Protein AF-A0A0F9AKW1-F1 (afdb_monomer)

Radius of gyration: 29.03 Å; Cα contacts (8 Å, |Δi|>4): 542; chains: 1; bounding box: 68×78×76 Å

pLDDT: mean 91.81, std 6.97, range [46.09, 98.38]

Structure (mmCIF, N/CA/C/O backbone):
data_AF-A0A0F9AKW1-F1
#
_entry.id   AF-A0A0F9AKW1-F1
#
loop_
_atom_site.group_PDB
_atom_site.id
_atom_site.type_symbol
_atom_site.label_atom_id
_atom_site.label_alt_id
_atom_site.label_comp_id
_atom_site.label_asym_id
_atom_site.label_entity_id
_atom_site.label_seq_id
_atom_site.pdbx_PDB_ins_code
_atom_site.Cartn_x
_atom_site.Cartn_y
_atom_site.Cartn_z
_atom_site.occupancy
_atom_site.B_iso_or_equiv
_atom_site.auth_seq_id
_atom_site.auth_comp_id
_atom_site.auth_asym_id
_atom_site.auth_atom_id
_atom_site.pdbx_PDB_model_num
ATOM 1 N N . SER A 1 1 ? 1.249 -25.107 -21.529 1.00 57.50 1 SER A N 1
ATOM 2 C CA . SER A 1 1 ? 1.224 -26.181 -22.533 1.00 57.50 1 SER A CA 1
ATOM 3 C C . SER A 1 1 ? 2.251 -25.829 -23.589 1.00 57.50 1 SER A C 1
ATOM 5 O O . SER A 1 1 ? 2.305 -24.667 -23.974 1.00 57.50 1 SER A O 1
ATOM 7 N N . VAL A 1 2 ? 3.061 -26.795 -24.021 1.00 62.72 2 VAL A N 1
ATOM 8 C CA . VAL A 1 2 ? 4.138 -26.616 -25.017 1.00 62.72 2 VAL A CA 1
ATOM 9 C C . VAL A 1 2 ? 3.608 -26.007 -26.324 1.00 62.72 2 VAL A C 1
ATOM 11 O O . VAL A 1 2 ? 4.158 -25.034 -26.825 1.00 62.72 2 VAL A O 1
ATOM 14 N N . VAL A 1 3 ? 2.419 -26.438 -26.763 1.00 72.00 3 VAL A N 1
ATOM 15 C CA . VAL A 1 3 ? 1.693 -25.883 -27.925 1.00 72.00 3 VAL A CA 1
ATOM 16 C C . VAL A 1 3 ? 1.491 -24.362 -27.843 1.00 72.00 3 VAL A C 1
ATOM 18 O O . VAL A 1 3 ? 1.561 -23.656 -28.848 1.00 72.00 3 VAL A O 1
ATOM 21 N N . ARG A 1 4 ? 1.253 -23.825 -26.638 1.00 76.56 4 ARG A N 1
ATOM 22 C CA . ARG A 1 4 ? 1.077 -22.381 -26.434 1.00 76.56 4 ARG A CA 1
ATOM 23 C C . ARG A 1 4 ? 2.403 -21.630 -26.543 1.00 76.56 4 ARG A C 1
ATOM 25 O O . ARG A 1 4 ? 2.407 -20.502 -27.018 1.00 76.56 4 ARG A O 1
ATOM 32 N N . GLU A 1 5 ? 3.506 -22.229 -26.106 1.00 78.12 5 GLU A N 1
ATOM 33 C CA . GLU A 1 5 ? 4.833 -21.607 -26.175 1.00 78.12 5 GLU A CA 1
ATOM 34 C C . GLU A 1 5 ? 5.338 -21.538 -27.621 1.00 78.12 5 GLU A C 1
ATOM 36 O O . GLU A 1 5 ? 5.784 -20.476 -28.053 1.00 78.12 5 GLU A O 1
ATOM 41 N N . GLU A 1 6 ? 5.145 -22.597 -28.409 1.00 81.81 6 GLU A N 1
ATOM 42 C CA . GLU A 1 6 ? 5.463 -22.610 -29.846 1.00 81.81 6 GLU A CA 1
ATOM 43 C C . GLU A 1 6 ? 4.587 -21.647 -30.660 1.00 81.81 6 GLU A C 1
ATOM 45 O O . GLU A 1 6 ? 5.056 -20.991 -31.592 1.00 81.81 6 GLU A O 1
ATOM 50 N N . ALA A 1 7 ? 3.300 -21.525 -30.316 1.00 85.62 7 ALA A N 1
ATOM 51 C CA . ALA A 1 7 ? 2.421 -20.533 -30.931 1.00 85.62 7 ALA A CA 1
ATOM 52 C C . ALA A 1 7 ? 2.875 -19.095 -30.619 1.00 85.62 7 ALA A C 1
ATOM 54 O O . ALA A 1 7 ? 2.907 -18.259 -31.522 1.00 85.62 7 ALA A O 1
ATOM 55 N N . CYS A 1 8 ? 3.273 -18.814 -29.372 1.00 88.12 8 CYS A N 1
ATOM 56 C CA . CYS A 1 8 ? 3.822 -17.513 -28.988 1.00 88.12 8 CYS A CA 1
ATOM 57 C C . CYS A 1 8 ? 5.126 -17.197 -29.733 1.00 88.12 8 CYS A C 1
ATOM 59 O O . CYS A 1 8 ? 5.272 -16.075 -30.209 1.00 88.12 8 CYS A O 1
ATOM 61 N N . ALA A 1 9 ? 6.043 -18.162 -29.863 1.00 88.00 9 ALA A N 1
ATOM 62 C CA . ALA A 1 9 ? 7.305 -17.974 -30.581 1.00 88.00 9 ALA A CA 1
ATOM 63 C C . ALA A 1 9 ? 7.071 -17.605 -32.056 1.00 88.00 9 ALA A C 1
ATOM 65 O O . ALA A 1 9 ? 7.542 -16.567 -32.512 1.00 88.00 9 ALA A O 1
ATOM 66 N N . ARG A 1 10 ? 6.225 -18.367 -32.767 1.00 90.94 10 ARG A N 1
ATOM 67 C CA . ARG A 1 10 ? 5.869 -18.066 -34.167 1.00 90.94 10 ARG A CA 1
ATOM 68 C C . ARG A 1 10 ? 5.223 -16.693 -34.334 1.00 90.94 10 ARG A C 1
ATOM 70 O O . ARG A 1 10 ? 5.495 -15.996 -35.308 1.00 90.94 10 ARG A O 1
ATOM 77 N N . LEU A 1 11 ? 4.363 -16.297 -33.395 1.00 92.75 11 LEU A N 1
ATOM 78 C CA . LEU A 1 11 ? 3.728 -14.982 -33.424 1.00 92.75 11 LEU A CA 1
ATOM 79 C C . LEU A 1 11 ? 4.742 -13.852 -33.190 1.00 92.75 11 LEU A C 1
ATOM 81 O O . LEU A 1 11 ? 4.666 -12.829 -33.865 1.00 92.75 11 LEU A O 1
ATOM 85 N N . ILE A 1 12 ? 5.689 -14.032 -32.266 1.00 93.75 12 ILE A N 1
ATOM 86 C CA . ILE A 1 12 ? 6.776 -13.075 -32.014 1.00 93.75 12 ILE A CA 1
ATOM 87 C C . ILE A 1 12 ? 7.612 -12.870 -33.281 1.00 93.75 12 ILE A C 1
ATOM 89 O O . ILE A 1 12 ? 7.826 -11.724 -33.681 1.00 93.75 12 ILE A O 1
ATOM 93 N N . ASP A 1 13 ? 8.014 -13.958 -33.939 1.00 91.81 13 ASP A N 1
ATOM 94 C CA . ASP A 1 13 ? 8.822 -13.899 -35.160 1.00 91.81 13 ASP A CA 1
ATOM 95 C C . ASP A 1 13 ? 8.046 -13.247 -36.312 1.00 91.81 13 ASP A C 1
ATOM 97 O O . ASP A 1 13 ? 8.576 -12.384 -37.015 1.00 91.81 13 ASP A O 1
ATOM 101 N N . HIS A 1 14 ? 6.756 -13.572 -36.459 1.00 93.69 14 HIS A N 1
ATOM 102 C CA . HIS A 1 14 ? 5.887 -12.929 -37.445 1.00 93.69 14 HIS A CA 1
ATOM 103 C C . HIS A 1 14 ? 5.761 -11.419 -37.207 1.00 93.69 14 HIS A C 1
ATOM 105 O O . HIS A 1 14 ? 5.827 -10.636 -38.156 1.00 93.69 14 HIS A O 1
ATOM 111 N N . ILE A 1 15 ? 5.592 -10.993 -35.951 1.00 94.94 15 ILE A N 1
ATOM 112 C CA . ILE A 1 15 ? 5.500 -9.569 -35.609 1.00 94.94 15 ILE A CA 1
ATOM 113 C C . ILE A 1 15 ? 6.806 -8.854 -35.953 1.00 94.94 15 ILE A C 1
ATOM 115 O O . ILE A 1 15 ? 6.758 -7.785 -36.560 1.00 94.94 15 ILE A O 1
ATOM 119 N N . ALA A 1 16 ? 7.954 -9.442 -35.612 1.00 92.94 16 ALA A N 1
ATOM 120 C CA . ALA A 1 16 ? 9.251 -8.858 -35.928 1.00 92.94 16 ALA A CA 1
ATOM 121 C C . ALA A 1 16 ? 9.447 -8.711 -37.446 1.00 92.94 16 ALA A C 1
ATOM 123 O O . ALA A 1 16 ? 9.719 -7.610 -37.925 1.00 92.94 16 ALA A O 1
ATOM 124 N N . ALA A 1 17 ? 9.199 -9.778 -38.209 1.00 92.88 17 ALA A N 1
ATOM 125 C CA . ALA A 1 17 ? 9.374 -9.792 -39.660 1.00 92.88 17 ALA A CA 1
ATOM 126 C C . ALA A 1 17 ? 8.391 -8.882 -40.416 1.00 92.88 17 ALA A C 1
ATOM 128 O O . ALA A 1 17 ? 8.710 -8.399 -41.499 1.00 92.88 17 ALA A O 1
ATOM 129 N N . LYS A 1 18 ? 7.190 -8.644 -39.876 1.00 94.62 18 LYS A N 1
ATOM 130 C CA . LYS A 1 18 ? 6.156 -7.847 -40.554 1.00 94.62 18 LYS A CA 1
ATOM 131 C C . LYS A 1 18 ? 6.137 -6.385 -40.128 1.00 94.62 18 LYS A C 1
ATOM 133 O O . LYS A 1 18 ? 5.902 -5.513 -40.960 1.00 94.62 18 LYS A O 1
ATOM 138 N N . TYR A 1 19 ? 6.329 -6.119 -38.839 1.00 96.25 19 TYR A N 1
ATOM 139 C CA . TYR A 1 19 ? 6.064 -4.808 -38.250 1.00 96.25 19 TYR A CA 1
ATOM 140 C C . TYR A 1 19 ? 7.310 -4.102 -37.722 1.00 96.25 19 TYR A C 1
ATOM 142 O O . TYR A 1 19 ? 7.224 -2.906 -37.495 1.00 96.25 19 TYR A O 1
ATOM 150 N N . LEU A 1 20 ? 8.452 -4.776 -37.544 1.00 94.19 20 LEU A N 1
ATOM 151 C CA . LEU A 1 20 ? 9.679 -4.146 -37.025 1.00 94.19 20 LEU A CA 1
ATOM 152 C C . LEU A 1 20 ? 10.773 -3.951 -38.085 1.00 94.19 20 LEU A C 1
ATOM 154 O O . LEU A 1 20 ? 11.896 -3.608 -37.746 1.00 94.19 20 LEU A O 1
ATOM 158 N N . ILE A 1 21 ? 10.450 -4.137 -39.367 1.00 91.88 21 ILE A N 1
ATOM 159 C CA . ILE A 1 21 ? 11.416 -4.046 -40.477 1.00 91.88 21 ILE A CA 1
ATOM 160 C C . ILE A 1 21 ? 11.664 -2.619 -40.984 1.00 91.88 21 ILE A C 1
ATOM 162 O O . ILE A 1 21 ? 12.644 -2.374 -41.681 1.00 91.88 21 ILE A O 1
ATOM 166 N N . SER A 1 22 ? 10.767 -1.671 -40.696 1.00 91.25 22 SER A N 1
ATOM 167 C CA . SER A 1 22 ? 10.905 -0.278 -41.133 1.00 91.25 22 SER A CA 1
ATOM 168 C C . SER A 1 22 ? 10.037 0.666 -40.307 1.00 91.25 22 SER A C 1
ATOM 170 O O . SER A 1 22 ? 9.033 0.262 -39.722 1.00 91.25 22 SER A O 1
ATOM 172 N N . ARG A 1 23 ? 10.369 1.964 -40.323 1.00 89.62 23 ARG A N 1
ATOM 173 C CA . ARG A 1 23 ? 9.583 3.012 -39.647 1.00 89.62 23 ARG A CA 1
ATOM 174 C C . ARG A 1 23 ? 8.113 3.010 -40.080 1.00 89.62 23 ARG A C 1
ATOM 176 O O . ARG A 1 23 ? 7.228 3.131 -39.235 1.00 89.62 23 ARG A O 1
ATOM 183 N N . THR A 1 24 ? 7.850 2.839 -41.375 1.00 91.75 24 THR A N 1
ATOM 184 C CA . THR A 1 24 ? 6.488 2.782 -41.925 1.00 91.75 24 THR A CA 1
ATOM 185 C C . THR A 1 24 ? 5.741 1.549 -41.425 1.00 91.75 24 THR A C 1
ATOM 187 O O . THR A 1 24 ? 4.616 1.680 -40.948 1.00 91.75 24 THR A O 1
ATOM 190 N N . ALA A 1 25 ? 6.377 0.372 -41.452 1.00 93.31 25 ALA A N 1
ATOM 191 C CA . ALA A 1 25 ? 5.788 -0.870 -40.955 1.00 93.31 25 ALA A CA 1
ATOM 192 C C . ALA A 1 25 ? 5.473 -0.804 -39.450 1.00 93.31 25 ALA A C 1
ATOM 194 O O . ALA A 1 25 ? 4.375 -1.183 -39.038 1.00 93.31 25 ALA A O 1
ATOM 195 N N . THR A 1 26 ? 6.369 -0.227 -38.643 1.00 93.94 26 THR A N 1
ATOM 196 C CA . THR A 1 26 ? 6.163 -0.052 -37.196 1.00 93.94 26 THR A CA 1
ATOM 197 C C . THR A 1 26 ? 4.953 0.828 -36.891 1.00 93.94 26 THR A C 1
ATOM 199 O O . THR A 1 26 ? 4.211 0.560 -35.942 1.00 93.94 26 THR A O 1
ATOM 202 N N . ARG A 1 27 ? 4.718 1.863 -37.710 1.00 91.69 27 ARG A N 1
ATOM 203 C CA . ARG A 1 27 ? 3.589 2.796 -37.559 1.00 91.69 27 ARG A CA 1
ATOM 204 C C . ARG A 1 27 ? 2.238 2.214 -37.990 1.00 91.69 27 ARG A C 1
ATOM 206 O O . ARG A 1 27 ? 1.217 2.792 -37.621 1.00 91.69 27 ARG A O 1
ATOM 213 N N . LEU A 1 28 ? 2.204 1.075 -38.695 1.00 92.81 28 LEU A N 1
ATOM 214 C CA . LEU A 1 28 ? 0.949 0.374 -39.022 1.00 92.81 28 LEU A CA 1
ATOM 215 C C . LEU A 1 28 ? 0.228 -0.146 -37.770 1.00 92.81 28 LEU A C 1
ATOM 217 O O . LEU A 1 28 ? -0.992 -0.295 -37.771 1.00 92.81 28 LEU A O 1
ATOM 221 N N . VAL A 1 29 ? 0.974 -0.409 -36.697 1.00 92.94 29 VAL A N 1
ATOM 222 C CA . VAL A 1 29 ? 0.442 -0.851 -35.406 1.00 92.94 29 VAL A CA 1
ATOM 223 C C . VAL A 1 29 ? 0.416 0.349 -34.475 1.00 92.94 29 VAL A C 1
ATOM 225 O O . VAL A 1 29 ? 1.456 0.924 -34.212 1.00 92.94 29 VAL A O 1
ATOM 228 N N . ARG A 1 30 ? -0.742 0.751 -33.948 1.00 90.88 30 ARG A N 1
ATOM 229 C CA . ARG A 1 30 ? -0.856 1.931 -33.066 1.00 90.88 30 ARG A CA 1
ATOM 230 C C . ARG A 1 30 ? -0.196 1.680 -31.703 1.00 90.88 30 ARG A C 1
ATOM 232 O O . ARG A 1 30 ? -0.182 0.553 -31.215 1.00 90.88 30 ARG A O 1
ATOM 239 N N . LEU A 1 31 ? 0.224 2.739 -31.000 1.00 88.06 31 LEU A N 1
ATOM 240 C CA . LEU A 1 31 ? 0.842 2.639 -29.660 1.00 88.06 31 LEU A CA 1
ATOM 241 C C . LEU A 1 31 ? 0.024 1.806 -28.652 1.00 88.06 31 LEU A C 1
ATOM 243 O O . LEU A 1 31 ? 0.588 1.043 -27.870 1.00 88.06 31 LEU A O 1
ATOM 247 N N . GLY A 1 32 ? -1.310 1.921 -28.670 1.00 87.25 32 GLY A N 1
ATOM 248 C CA . GLY A 1 32 ? -2.182 1.111 -27.810 1.00 87.25 32 GLY A CA 1
ATOM 249 C C . GLY A 1 32 ? -2.140 -0.387 -28.136 1.00 87.25 32 GLY A C 1
ATOM 250 O O . GLY A 1 32 ? -2.176 -1.216 -27.228 1.00 87.25 32 GLY A O 1
ATOM 251 N N . GLN A 1 33 ? -1.998 -0.736 -29.417 1.00 92.12 33 GLN A N 1
ATOM 252 C CA . GLN A 1 33 ? -1.865 -2.121 -29.874 1.00 92.12 33 GLN A CA 1
ATOM 253 C C . GLN A 1 33 ? -0.485 -2.678 -29.518 1.00 92.12 33 GLN A C 1
ATOM 255 O O . GLN A 1 33 ? -0.407 -3.778 -28.978 1.00 92.12 33 GLN A O 1
ATOM 260 N N . TRP A 1 34 ? 0.583 -1.895 -29.702 1.00 93.81 34 TRP A N 1
ATOM 261 C CA . TRP A 1 34 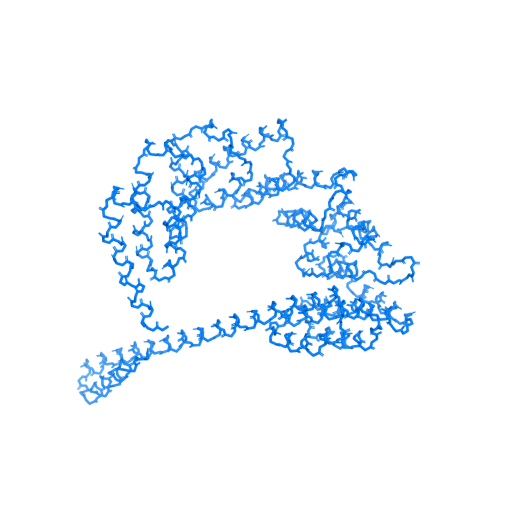? 1.924 -2.272 -29.242 1.00 93.81 34 TRP A CA 1
ATOM 262 C C . TRP A 1 34 ? 1.952 -2.582 -27.745 1.00 93.81 34 TRP A C 1
ATOM 264 O O . TRP A 1 34 ? 2.478 -3.618 -27.343 1.00 93.81 34 TRP A O 1
ATOM 274 N N . ARG A 1 35 ? 1.308 -1.748 -26.918 1.00 90.25 35 ARG A N 1
ATOM 275 C CA . ARG A 1 35 ? 1.182 -2.010 -25.478 1.00 90.25 35 ARG A CA 1
ATOM 276 C C . ARG A 1 35 ? 0.492 -3.348 -25.202 1.00 90.25 35 ARG A C 1
ATOM 278 O O . ARG A 1 35 ? 0.980 -4.115 -24.378 1.00 90.25 35 ARG A O 1
ATOM 285 N N . SER A 1 36 ? -0.615 -3.640 -25.884 1.00 89.69 36 SER A N 1
ATOM 286 C CA . SER A 1 36 ? -1.338 -4.910 -25.718 1.00 89.69 36 SER A CA 1
ATOM 287 C C . SER A 1 36 ? -0.482 -6.120 -26.119 1.00 89.69 36 SER A C 1
ATOM 289 O O . SER A 1 36 ? -0.443 -7.117 -25.391 1.00 89.69 36 SER A O 1
ATOM 291 N N . LEU A 1 37 ? 0.269 -6.010 -27.220 1.00 92.81 37 LEU A N 1
ATOM 292 C CA . LEU A 1 37 ? 1.199 -7.045 -27.675 1.00 92.81 37 LEU A CA 1
ATOM 293 C C . LEU A 1 37 ? 2.316 -7.282 -26.656 1.00 92.81 37 LEU A C 1
ATOM 295 O O . LEU A 1 37 ? 2.568 -8.426 -26.288 1.00 92.81 37 LEU A O 1
ATOM 299 N N . ILE A 1 38 ? 2.938 -6.225 -26.135 1.00 91.62 38 ILE A N 1
ATOM 300 C CA . ILE A 1 38 ? 4.017 -6.330 -25.140 1.00 91.62 38 ILE A CA 1
ATOM 301 C C . ILE A 1 38 ? 3.501 -6.905 -23.818 1.00 91.62 38 ILE A C 1
ATOM 303 O O . ILE A 1 38 ? 4.149 -7.769 -23.232 1.00 91.62 38 ILE A O 1
ATOM 307 N N . GLN A 1 39 ? 2.309 -6.517 -23.365 1.00 88.88 39 GLN A N 1
ATOM 308 C CA . GLN A 1 39 ? 1.712 -7.090 -22.155 1.00 88.88 39 GLN A CA 1
ATOM 309 C C . GLN A 1 39 ? 1.392 -8.584 -22.311 1.00 88.88 39 GLN A C 1
ATOM 311 O O . GLN A 1 39 ? 1.554 -9.353 -21.360 1.00 88.88 39 GLN A O 1
ATOM 316 N N . SER A 1 40 ? 0.974 -9.001 -23.508 1.00 88.62 40 SER A N 1
ATOM 317 C CA . SER A 1 40 ? 0.579 -10.384 -23.797 1.00 88.62 40 SER A CA 1
ATOM 318 C C . SER A 1 40 ? 1.775 -11.297 -24.083 1.00 88.62 40 SER A C 1
ATOM 320 O O . SER A 1 40 ? 1.819 -12.430 -23.605 1.00 88.62 40 SER A O 1
ATOM 322 N N . LEU A 1 41 ? 2.760 -10.803 -24.838 1.00 91.38 41 LEU A N 1
ATOM 323 C CA . LEU A 1 41 ? 3.893 -11.578 -25.353 1.00 91.38 41 LEU A CA 1
ATOM 324 C C . LEU A 1 41 ? 5.204 -11.297 -24.622 1.00 91.38 41 LEU A C 1
ATOM 326 O O . LEU A 1 41 ? 6.122 -12.105 -24.696 1.00 91.38 41 LEU A O 1
ATOM 330 N N . GLY A 1 42 ? 5.309 -10.203 -23.867 1.00 86.81 42 GLY A N 1
ATOM 331 C CA . 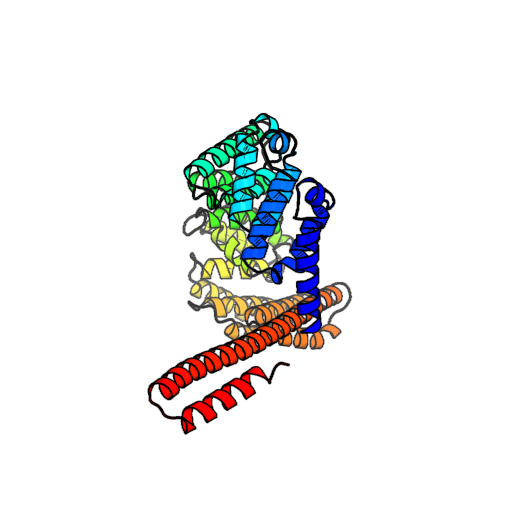GLY A 1 42 ? 6.574 -9.744 -23.290 1.00 86.81 42 GLY A CA 1
ATOM 332 C C . GLY A 1 42 ? 7.260 -10.778 -22.401 1.00 86.81 42 GLY A C 1
ATOM 333 O O . GLY A 1 42 ? 8.484 -10.886 -22.401 1.00 86.81 42 GLY A O 1
ATOM 334 N N . ARG A 1 43 ? 6.487 -11.613 -21.696 1.00 86.12 43 ARG A N 1
ATOM 335 C CA . ARG A 1 43 ? 7.018 -12.717 -20.871 1.00 86.12 43 ARG A CA 1
ATOM 336 C C . ARG A 1 43 ? 7.668 -13.840 -21.683 1.00 86.12 43 ARG A C 1
ATOM 338 O O . ARG A 1 43 ? 8.444 -14.591 -21.105 1.00 86.12 43 ARG A O 1
ATOM 345 N N . HIS A 1 44 ? 7.345 -13.938 -22.967 1.00 89.75 44 HIS A N 1
ATOM 346 C CA . HIS A 1 44 ? 7.869 -14.928 -23.903 1.00 89.75 44 HIS A CA 1
ATOM 347 C C . HIS A 1 44 ? 9.040 -14.394 -24.744 1.00 89.75 44 HIS A C 1
ATOM 349 O O . HIS A 1 44 ? 9.768 -15.196 -25.313 1.00 89.75 44 HIS A O 1
ATOM 355 N N . LEU A 1 45 ? 9.252 -13.072 -24.791 1.00 89.62 45 LEU A N 1
ATOM 356 C CA . LEU A 1 45 ? 10.411 -12.472 -25.459 1.00 89.62 45 LEU A CA 1
ATOM 357 C C . LEU A 1 45 ? 11.704 -12.746 -24.676 1.00 89.62 45 LEU A C 1
ATOM 359 O O . LEU A 1 45 ? 11.754 -12.516 -23.458 1.00 89.62 45 LEU A O 1
ATOM 363 N N . SER A 1 46 ? 12.760 -13.147 -25.387 1.00 90.06 46 SER A N 1
ATOM 364 C CA . SER A 1 46 ? 14.134 -13.160 -24.875 1.00 90.06 46 SER A CA 1
ATOM 365 C C . SER A 1 46 ? 14.623 -11.736 -24.567 1.00 90.06 46 SER A C 1
ATOM 367 O O . SER A 1 46 ? 14.018 -10.748 -24.987 1.00 90.06 46 SER A O 1
ATOM 369 N N . SER A 1 47 ? 15.731 -11.604 -23.828 1.00 89.06 47 SER A N 1
ATOM 370 C CA . SER A 1 47 ? 16.316 -10.280 -23.559 1.00 89.06 47 SER A CA 1
ATOM 371 C C . SER A 1 47 ? 16.700 -9.553 -24.851 1.00 89.06 47 SER A C 1
ATOM 373 O O . SER A 1 47 ? 16.442 -8.362 -24.976 1.00 89.06 47 SER A O 1
ATOM 375 N N . GLU A 1 48 ? 17.265 -10.276 -25.817 1.00 89.81 48 GLU A N 1
ATOM 376 C CA . GLU A 1 48 ? 17.667 -9.737 -27.121 1.00 89.81 48 GLU A CA 1
ATOM 377 C C . GLU A 1 48 ? 16.453 -9.286 -27.933 1.00 89.81 48 GLU A C 1
ATOM 379 O O . GLU A 1 48 ? 16.429 -8.169 -28.443 1.00 89.81 48 GLU A O 1
ATOM 384 N N . GLN A 1 49 ? 15.396 -10.106 -27.977 1.00 92.81 49 GLN A N 1
ATOM 385 C CA . GLN A 1 49 ? 14.153 -9.752 -28.662 1.00 92.81 49 GLN A CA 1
ATOM 386 C C . GLN A 1 49 ? 13.505 -8.510 -28.043 1.00 92.81 49 GLN A C 1
ATOM 388 O O . GLN A 1 49 ? 13.010 -7.655 -28.772 1.00 92.81 49 GLN A O 1
ATOM 393 N N . ARG A 1 50 ? 13.531 -8.364 -26.711 1.00 93.62 50 ARG A N 1
ATOM 394 C CA . ARG A 1 50 ? 13.011 -7.163 -26.037 1.00 93.62 50 ARG A CA 1
ATOM 395 C C . ARG A 1 50 ? 13.785 -5.908 -26.411 1.00 93.62 50 ARG A C 1
ATOM 397 O O . ARG A 1 50 ? 13.150 -4.900 -26.715 1.00 93.62 50 ARG A O 1
ATOM 404 N N . SER A 1 51 ? 15.115 -5.960 -26.400 1.00 91.38 51 SER A N 1
ATOM 405 C CA . SER A 1 51 ? 15.941 -4.819 -26.809 1.00 91.38 51 SER A CA 1
ATOM 406 C C . SER A 1 51 ? 15.715 -4.480 -28.285 1.00 91.38 51 SER A C 1
ATOM 408 O O . SER A 1 51 ? 15.436 -3.327 -28.600 1.00 91.38 51 SER A O 1
ATOM 410 N N . HIS A 1 52 ? 15.680 -5.483 -29.167 1.00 91.19 52 HIS A N 1
ATOM 411 C CA . HIS A 1 52 ? 15.395 -5.291 -30.591 1.00 91.19 52 HIS A CA 1
ATOM 412 C C . HIS A 1 52 ? 14.008 -4.672 -30.843 1.00 91.19 52 HIS A C 1
ATOM 414 O O . HIS A 1 52 ? 13.863 -3.754 -31.653 1.00 91.19 52 HIS A O 1
ATOM 420 N N . TRP A 1 53 ? 12.975 -5.133 -30.131 1.00 95.56 53 TRP A N 1
ATOM 421 C CA . TRP A 1 53 ? 11.635 -4.544 -30.205 1.00 95.56 53 TRP A CA 1
ATOM 422 C C . TRP A 1 53 ? 11.632 -3.102 -29.698 1.00 95.56 53 TRP A C 1
ATOM 424 O O . TRP A 1 53 ? 11.058 -2.226 -30.345 1.00 95.56 53 TRP A O 1
ATOM 434 N N . ALA A 1 54 ? 12.290 -2.830 -28.569 1.00 94.38 54 ALA A N 1
ATOM 435 C CA . ALA A 1 54 ? 12.373 -1.489 -28.004 1.00 94.38 54 ALA A CA 1
ATOM 436 C C . ALA A 1 54 ? 13.054 -0.497 -28.960 1.00 94.38 54 ALA A C 1
ATOM 438 O O . ALA A 1 54 ? 12.546 0.610 -29.151 1.00 94.38 54 ALA A O 1
ATOM 439 N N . GLU A 1 55 ? 14.158 -0.893 -29.590 1.00 93.31 55 GLU A N 1
ATOM 440 C CA . GLU A 1 55 ? 14.883 -0.069 -30.561 1.00 93.31 55 GLU A CA 1
ATOM 441 C C . GLU A 1 55 ? 14.039 0.241 -31.798 1.00 93.31 55 GLU A C 1
ATOM 443 O O . GLU A 1 55 ? 13.874 1.412 -32.142 1.00 93.31 55 GLU A O 1
ATOM 448 N N . ASN A 1 56 ? 13.428 -0.770 -32.420 1.00 94.00 56 ASN A N 1
ATOM 449 C CA . ASN A 1 56 ? 12.627 -0.575 -33.633 1.00 94.00 56 ASN A CA 1
ATOM 450 C C . ASN A 1 56 ? 11.332 0.197 -33.373 1.00 94.00 56 ASN A C 1
ATOM 452 O O . ASN A 1 56 ? 10.923 1.023 -34.191 1.00 94.00 56 ASN A O 1
ATOM 456 N N . ILE A 1 57 ? 10.698 -0.009 -32.217 1.00 95.31 57 ILE A N 1
ATOM 457 C CA . ILE A 1 57 ? 9.530 0.779 -31.815 1.00 95.31 57 ILE A CA 1
ATOM 458 C C . ILE A 1 57 ? 9.939 2.232 -31.552 1.00 95.31 57 ILE A C 1
ATOM 460 O O . ILE A 1 57 ? 9.261 3.150 -32.016 1.00 95.31 57 ILE A O 1
ATOM 464 N N . LYS A 1 58 ? 11.068 2.473 -30.873 1.00 94.44 58 LYS A N 1
ATOM 465 C CA . LYS A 1 58 ? 11.598 3.830 -30.686 1.00 94.44 58 LYS A CA 1
ATOM 466 C C . LYS A 1 58 ? 11.902 4.491 -32.033 1.00 94.44 58 LYS A C 1
ATOM 468 O O . LYS A 1 58 ? 11.430 5.598 -32.260 1.00 94.44 58 LYS A O 1
ATOM 473 N N . ALA A 1 59 ? 12.604 3.816 -32.940 1.00 91.88 59 ALA A N 1
ATOM 474 C CA . ALA A 1 59 ? 12.888 4.320 -34.285 1.00 91.88 59 ALA A CA 1
ATOM 475 C C . ALA A 1 59 ? 11.607 4.545 -35.113 1.00 91.88 59 ALA A C 1
ATOM 477 O O . ALA A 1 59 ? 11.530 5.465 -35.919 1.00 91.88 59 ALA A O 1
ATOM 478 N N . GLY A 1 60 ? 10.556 3.758 -34.884 1.00 93.19 60 GLY A N 1
ATOM 479 C CA . GLY A 1 60 ? 9.254 3.966 -35.511 1.00 93.19 60 GLY A CA 1
ATOM 480 C C . GLY A 1 60 ? 8.605 5.297 -35.125 1.00 93.19 60 GLY A C 1
ATOM 481 O O . GLY A 1 60 ? 8.034 5.980 -35.972 1.00 93.19 60 GLY A O 1
ATOM 482 N N . TYR A 1 61 ? 8.684 5.691 -33.854 1.00 93.56 61 TYR A N 1
ATOM 483 C CA . TYR A 1 61 ? 7.905 6.814 -33.314 1.00 93.56 61 TYR A CA 1
ATOM 484 C C . TYR A 1 61 ? 8.709 8.058 -32.944 1.00 93.56 61 TYR A C 1
ATOM 486 O O . TYR A 1 61 ? 8.118 9.121 -32.813 1.00 93.56 61 TYR A O 1
ATOM 494 N N . ALA A 1 62 ? 10.015 7.923 -32.758 1.00 93.69 62 ALA A N 1
ATOM 495 C CA . ALA A 1 62 ? 10.894 8.931 -32.181 1.00 93.69 62 ALA A CA 1
ATOM 496 C C . ALA A 1 62 ? 12.311 8.810 -32.777 1.00 93.69 62 ALA A C 1
ATOM 498 O O . ALA A 1 62 ? 13.290 8.671 -32.039 1.00 93.69 62 ALA A O 1
ATOM 499 N N . SER A 1 63 ? 12.412 8.785 -34.114 1.00 89.44 63 SER A N 1
ATOM 500 C CA . SER A 1 63 ? 13.686 8.566 -34.827 1.00 89.44 63 SER A CA 1
ATOM 501 C C . SER A 1 63 ? 14.628 9.768 -34.814 1.00 89.44 63 SER A C 1
ATOM 503 O O . SER A 1 63 ? 15.835 9.591 -34.952 1.00 89.44 63 SER A O 1
ATOM 505 N N . GLY A 1 64 ? 14.093 10.974 -34.629 1.00 89.19 64 GLY A N 1
ATOM 506 C CA . GLY A 1 64 ? 14.852 12.219 -34.658 1.00 89.19 64 GLY A CA 1
ATOM 507 C C . GLY A 1 64 ? 14.097 13.368 -33.998 1.00 89.19 64 GLY A C 1
ATOM 508 O O . GLY A 1 64 ? 12.996 13.184 -33.479 1.00 89.19 64 GLY A O 1
ATOM 509 N N . GLU A 1 65 ? 14.702 14.552 -34.018 1.00 91.50 65 GLU A N 1
ATOM 510 C CA . GLU A 1 65 ? 14.212 15.736 -33.304 1.00 91.50 65 GLU A CA 1
ATOM 511 C C . GLU A 1 65 ? 12.792 16.150 -33.718 1.00 91.50 65 GLU A C 1
ATOM 513 O O . GLU A 1 65 ? 11.951 16.374 -32.852 1.00 91.50 65 GLU A O 1
ATOM 518 N N . GLU A 1 66 ? 12.483 16.143 -35.017 1.00 92.81 66 GLU A N 1
ATOM 519 C CA . GLU A 1 66 ? 11.144 16.468 -35.538 1.00 92.81 66 GLU A CA 1
ATOM 520 C C . GLU A 1 66 ? 10.056 15.517 -35.015 1.00 92.81 66 GLU A C 1
ATOM 522 O O . GLU A 1 66 ? 8.986 15.951 -34.589 1.00 92.81 66 GLU A O 1
ATOM 527 N N . ASP A 1 67 ? 10.338 14.209 -34.972 1.00 92.62 67 ASP A N 1
ATOM 528 C CA . ASP A 1 67 ? 9.409 13.239 -34.380 1.00 92.62 67 ASP A CA 1
ATOM 529 C C . ASP A 1 67 ? 9.208 13.515 -32.887 1.00 92.62 67 ASP A C 1
ATOM 531 O O . ASP A 1 67 ? 8.096 13.409 -32.376 1.00 92.62 67 ASP A O 1
ATOM 535 N N . LEU A 1 68 ? 10.285 13.859 -32.175 1.00 94.00 68 LEU A N 1
ATOM 536 C CA . LEU A 1 68 ? 10.236 14.145 -30.745 1.00 94.00 68 LEU A CA 1
ATOM 537 C C . LEU A 1 68 ? 9.431 15.418 -30.454 1.00 94.00 68 LEU A C 1
ATOM 539 O O . LEU A 1 68 ? 8.628 15.405 -29.525 1.00 94.00 68 LEU A O 1
ATOM 543 N N . LYS A 1 69 ? 9.583 16.480 -31.249 1.00 93.31 69 LYS A N 1
ATOM 544 C CA . LYS A 1 69 ? 8.777 17.710 -31.136 1.00 93.31 69 LYS A CA 1
ATOM 545 C C . LYS A 1 69 ? 7.302 17.472 -31.461 1.00 93.31 69 LYS A C 1
ATOM 547 O O . LYS A 1 69 ? 6.426 18.045 -30.821 1.00 93.31 69 LYS A O 1
ATOM 552 N N . ALA A 1 70 ? 7.005 16.580 -32.407 1.00 91.88 70 ALA A N 1
ATOM 553 C CA . ALA A 1 70 ? 5.628 16.236 -32.764 1.00 91.88 70 ALA A CA 1
ATOM 554 C C . ALA A 1 70 ? 4.900 15.403 -31.688 1.00 91.88 70 ALA A C 1
ATOM 556 O O . ALA A 1 70 ? 3.665 15.351 -31.668 1.00 91.88 70 ALA A O 1
ATOM 557 N N . LEU A 1 71 ? 5.634 14.724 -30.798 1.00 92.12 71 LEU A N 1
ATOM 558 C CA . LEU A 1 71 ? 5.042 13.912 -29.738 1.00 92.12 71 LEU A CA 1
ATOM 559 C C . LEU A 1 71 ? 4.536 14.782 -28.584 1.00 92.12 71 LEU A C 1
ATOM 561 O O . LEU A 1 71 ? 5.307 15.420 -27.869 1.00 92.12 71 LEU A O 1
ATOM 565 N N . LYS A 1 72 ? 3.234 14.689 -28.301 1.00 90.62 72 LYS A N 1
ATOM 566 C CA . LYS A 1 72 ? 2.646 15.254 -27.080 1.00 90.62 72 LYS A CA 1
ATOM 567 C C . LYS A 1 72 ? 3.143 14.499 -25.848 1.00 90.62 72 LYS A C 1
ATOM 569 O O . LYS A 1 72 ? 3.331 13.278 -25.894 1.00 90.62 72 LYS A O 1
ATOM 574 N N . PHE A 1 73 ? 3.214 15.177 -24.703 1.00 89.81 73 PHE A N 1
ATOM 575 C CA . PHE A 1 73 ? 3.688 14.590 -23.443 1.00 89.81 73 PHE A CA 1
ATOM 576 C C . PHE A 1 73 ? 3.023 13.239 -23.101 1.00 89.81 73 PHE A C 1
ATOM 578 O O . PHE A 1 73 ? 3.696 12.263 -22.761 1.00 89.81 73 PHE A O 1
ATOM 585 N N . GLY A 1 74 ? 1.697 13.128 -23.262 1.00 88.69 74 GLY A N 1
ATOM 586 C CA . GLY A 1 74 ? 0.958 11.881 -23.015 1.00 88.69 74 GLY A CA 1
ATOM 587 C C . GLY A 1 74 ? 1.385 10.702 -23.908 1.00 88.69 74 GLY A C 1
ATOM 588 O O . GLY A 1 74 ? 1.375 9.545 -23.461 1.00 88.69 74 GLY A O 1
ATOM 589 N N . GLN A 1 75 ? 1.807 10.978 -25.147 1.00 90.94 75 GLN A N 1
ATOM 590 C CA . GLN A 1 75 ? 2.331 9.976 -26.081 1.00 90.94 75 GLN A CA 1
ATOM 591 C C . GLN A 1 75 ? 3.734 9.532 -25.663 1.00 90.94 75 GLN A C 1
ATOM 593 O O . GLN A 1 75 ? 3.979 8.329 -25.579 1.00 90.94 75 GLN A O 1
ATOM 598 N N . VAL A 1 76 ? 4.612 10.471 -25.299 1.00 92.06 76 VAL A N 1
ATOM 599 C CA . VAL A 1 76 ? 5.972 10.184 -24.801 1.00 92.06 76 VAL A CA 1
ATOM 600 C C . VAL A 1 76 ? 5.924 9.364 -23.525 1.00 92.06 76 VAL A C 1
ATOM 602 O O . VAL A 1 76 ? 6.614 8.357 -23.409 1.00 92.06 76 VAL A O 1
ATOM 605 N N . LYS A 1 77 ? 5.057 9.728 -22.580 1.00 90.12 77 LYS A N 1
ATOM 606 C CA . LYS A 1 77 ? 4.822 8.960 -21.353 1.00 90.12 77 LYS A CA 1
ATOM 607 C C . LYS A 1 77 ? 4.363 7.538 -21.651 1.00 90.12 77 LYS A C 1
ATOM 609 O O . LYS A 1 77 ? 4.855 6.581 -21.049 1.00 90.12 77 LYS A O 1
ATOM 614 N N . SER A 1 78 ? 3.419 7.389 -22.576 1.00 89.75 78 SER A N 1
ATOM 615 C CA . SER A 1 78 ? 2.891 6.083 -22.968 1.00 89.75 78 SER A CA 1
ATOM 616 C C . SER A 1 78 ? 3.938 5.206 -23.647 1.00 89.75 78 SER A C 1
ATOM 618 O O . SER A 1 78 ? 4.042 4.028 -23.298 1.00 89.75 78 SER A O 1
ATOM 620 N N . LEU A 1 79 ? 4.704 5.784 -24.571 1.00 92.94 79 LEU A N 1
ATOM 621 C CA . LEU A 1 79 ? 5.782 5.126 -25.300 1.00 92.94 79 LEU A CA 1
ATOM 622 C C . LEU A 1 79 ? 6.955 4.805 -24.365 1.00 92.94 79 LEU A C 1
ATOM 624 O O . LEU A 1 79 ? 7.399 3.667 -24.323 1.00 92.94 79 LEU A O 1
ATOM 628 N N . GLY A 1 80 ? 7.390 5.745 -23.529 1.00 92.44 80 GLY A N 1
ATOM 629 C CA . GLY A 1 80 ? 8.488 5.567 -22.577 1.00 92.44 80 GLY A CA 1
ATOM 630 C C . GLY A 1 80 ? 8.225 4.467 -21.550 1.00 92.44 80 GLY A C 1
ATOM 631 O O . GLY A 1 80 ? 9.117 3.666 -21.280 1.00 92.44 80 GLY A O 1
ATOM 632 N N . ARG A 1 81 ? 6.995 4.356 -21.021 1.00 89.69 81 ARG A N 1
ATOM 633 C CA . ARG A 1 81 ? 6.609 3.230 -20.146 1.00 89.69 81 ARG A CA 1
ATOM 634 C C . ARG A 1 81 ? 6.652 1.894 -20.874 1.00 89.69 81 ARG A C 1
ATOM 636 O O . ARG A 1 81 ? 7.189 0.934 -20.339 1.00 89.69 81 ARG A O 1
ATOM 643 N N . MET A 1 82 ? 6.111 1.852 -22.088 1.00 91.56 82 MET A N 1
ATOM 644 C CA . MET A 1 82 ? 6.105 0.651 -22.918 1.00 91.56 82 MET A CA 1
ATOM 645 C C . MET A 1 82 ? 7.531 0.196 -23.262 1.00 91.56 82 MET A C 1
ATOM 647 O O . MET A 1 82 ? 7.847 -0.982 -23.136 1.00 91.56 82 MET A O 1
ATOM 651 N N . LEU A 1 83 ? 8.414 1.132 -23.619 1.00 92.88 83 LEU A N 1
ATOM 652 C CA . LEU A 1 83 ? 9.831 0.848 -23.828 1.00 92.88 83 LEU A CA 1
ATOM 653 C C . LEU A 1 83 ? 10.485 0.346 -22.539 1.00 92.88 83 LEU A C 1
ATOM 655 O O . LEU A 1 83 ? 11.172 -0.664 -22.585 1.00 92.88 83 LEU A O 1
ATOM 659 N N . ALA A 1 84 ? 10.217 0.972 -21.388 1.00 89.75 84 ALA A N 1
ATOM 660 C CA . ALA A 1 84 ? 10.789 0.562 -20.105 1.00 89.75 84 ALA A CA 1
ATOM 661 C C . ALA A 1 84 ? 10.364 -0.842 -19.633 1.00 89.75 84 ALA A C 1
ATOM 663 O O . ALA A 1 84 ? 11.096 -1.466 -18.861 1.00 89.75 84 ALA A O 1
ATOM 664 N N . GLU A 1 85 ? 9.203 -1.343 -20.070 1.00 87.50 85 GLU A N 1
ATOM 665 C CA . GLU A 1 85 ? 8.771 -2.728 -19.823 1.00 87.50 85 GLU A CA 1
ATOM 666 C C . GLU A 1 85 ? 9.635 -3.753 -20.575 1.00 87.50 85 GLU A C 1
ATOM 668 O O . GLU A 1 85 ? 9.844 -4.862 -20.078 1.00 87.50 85 GLU A O 1
ATOM 673 N N . MET A 1 86 ? 10.158 -3.380 -21.746 1.00 89.94 86 MET A N 1
ATOM 674 C CA . MET A 1 86 ? 11.040 -4.222 -22.558 1.00 89.94 86 MET A CA 1
ATOM 675 C C . MET A 1 86 ? 12.509 -4.020 -22.178 1.00 89.94 86 MET A C 1
ATOM 677 O O . MET A 1 86 ? 13.198 -4.980 -21.839 1.00 89.94 86 MET A O 1
ATOM 681 N N . ASP A 1 87 ? 12.951 -2.764 -22.177 1.00 88.56 87 ASP A N 1
ATOM 682 C CA . ASP A 1 87 ? 14.290 -2.310 -21.829 1.00 88.56 87 ASP A CA 1
ATOM 683 C C . ASP A 1 87 ? 14.202 -0.991 -21.049 1.00 88.56 87 ASP A C 1
ATOM 685 O O . ASP A 1 87 ? 13.841 0.072 -21.568 1.00 88.56 87 ASP A O 1
ATOM 689 N N . LYS A 1 88 ? 14.580 -1.041 -19.768 1.00 83.81 88 LYS A N 1
ATOM 690 C CA . LYS A 1 88 ? 14.480 0.119 -18.880 1.00 83.81 88 LYS A CA 1
ATOM 691 C C . LYS A 1 88 ? 15.311 1.318 -19.359 1.00 83.81 88 LYS A C 1
ATOM 693 O O . LYS A 1 88 ? 14.891 2.451 -19.122 1.00 83.81 88 LYS A O 1
ATOM 698 N N . LYS A 1 89 ? 16.448 1.094 -20.036 1.00 87.00 89 LYS A N 1
ATOM 699 C CA . LYS A 1 89 ? 17.302 2.169 -20.574 1.00 87.00 89 LYS A CA 1
ATOM 700 C C . LYS A 1 89 ? 16.660 2.841 -21.786 1.00 87.00 89 LYS A C 1
ATOM 702 O O . LYS A 1 89 ? 16.792 4.055 -21.948 1.00 87.00 89 LYS A O 1
ATOM 707 N N . ALA A 1 90 ? 15.926 2.086 -22.605 1.00 89.81 90 ALA A N 1
ATOM 708 C CA . ALA A 1 90 ? 15.220 2.633 -23.762 1.00 89.81 90 ALA A CA 1
ATOM 709 C C . ALA A 1 90 ? 14.142 3.644 -23.337 1.00 89.81 90 ALA A C 1
ATOM 711 O O . ALA A 1 90 ? 14.051 4.733 -23.909 1.00 89.81 90 ALA A O 1
ATOM 712 N N . GLY A 1 91 ? 13.379 3.327 -22.284 1.00 89.81 91 GLY A N 1
ATOM 713 C CA . GLY A 1 91 ? 12.368 4.232 -21.732 1.00 89.81 91 GLY A CA 1
ATOM 714 C C . GLY A 1 91 ? 12.953 5.529 -21.164 1.00 89.81 91 GLY A C 1
ATOM 715 O O . GLY A 1 91 ? 12.456 6.612 -21.480 1.00 89.81 91 GLY A O 1
ATOM 716 N N . SER A 1 92 ? 14.035 5.445 -20.379 1.00 88.62 92 SER A N 1
ATOM 717 C CA . SER A 1 92 ? 14.727 6.640 -19.871 1.00 88.62 92 SER A CA 1
ATOM 718 C C . SER A 1 92 ? 15.345 7.464 -21.002 1.00 88.62 92 SER A C 1
ATOM 720 O O . SER A 1 92 ? 15.232 8.686 -21.003 1.00 88.62 92 SER A O 1
ATOM 722 N N . GLY A 1 93 ? 15.957 6.801 -21.989 1.00 89.75 93 GLY A N 1
ATOM 723 C CA . GLY A 1 93 ? 16.608 7.455 -23.122 1.00 89.75 93 GLY A CA 1
ATOM 724 C C . GLY A 1 93 ? 15.633 8.217 -24.019 1.00 89.75 93 GLY A C 1
ATOM 725 O O . GLY A 1 93 ? 15.958 9.312 -24.463 1.00 89.75 93 GLY A O 1
ATOM 726 N N . LEU A 1 94 ? 14.428 7.682 -24.254 1.00 92.62 94 LEU A N 1
ATOM 727 C CA . LEU A 1 94 ? 13.379 8.411 -24.974 1.00 92.62 94 LEU A CA 1
ATOM 728 C C . LEU A 1 94 ? 12.975 9.689 -24.236 1.00 92.62 94 LEU A C 1
ATOM 730 O O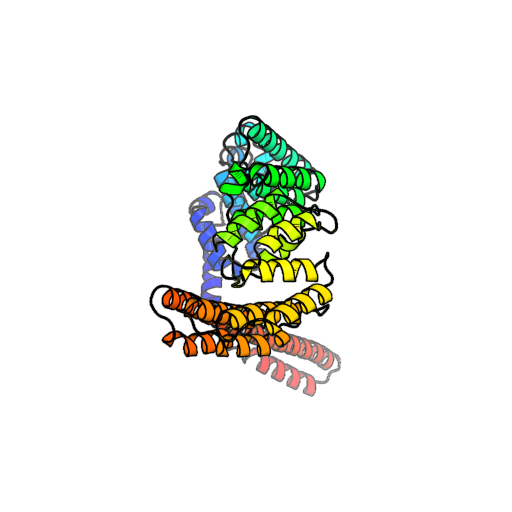 . LEU A 1 94 ? 12.862 10.736 -24.863 1.00 92.62 94 LEU A O 1
ATOM 734 N N . MET A 1 95 ? 12.746 9.603 -22.923 1.00 90.56 95 MET A N 1
ATOM 735 C CA . MET A 1 95 ? 12.300 10.764 -22.153 1.00 90.56 95 MET A CA 1
ATOM 736 C C . MET A 1 95 ? 13.348 11.879 -22.160 1.00 90.56 95 MET A C 1
ATOM 738 O O . MET A 1 95 ? 13.002 13.041 -22.335 1.00 90.56 95 MET A O 1
ATOM 742 N N . LEU A 1 96 ? 14.626 11.519 -22.018 1.00 90.06 96 LEU A N 1
ATOM 743 C CA . LEU A 1 96 ? 15.729 12.473 -22.118 1.00 90.06 96 LEU A CA 1
ATOM 744 C C . LEU A 1 96 ? 15.793 13.127 -23.500 1.00 90.06 96 LEU A C 1
ATOM 746 O O . LEU A 1 96 ? 15.923 14.341 -23.585 1.00 90.06 96 LEU A O 1
ATOM 750 N N . ALA A 1 97 ? 15.661 12.339 -24.571 1.00 91.56 97 ALA A N 1
ATOM 751 C CA . ALA A 1 97 ? 15.670 12.870 -25.931 1.00 91.56 97 ALA A CA 1
ATOM 752 C C . ALA A 1 97 ? 14.490 13.824 -26.177 1.00 91.56 97 ALA A C 1
ATOM 754 O O . ALA A 1 97 ? 14.667 14.881 -26.771 1.00 91.56 97 ALA A O 1
ATOM 755 N N . TRP A 1 98 ? 13.299 13.486 -25.673 1.00 93.12 98 TRP A N 1
ATOM 756 C CA . TRP A 1 98 ? 12.128 14.350 -25.795 1.00 93.12 98 TRP A CA 1
ATOM 757 C C . TRP A 1 98 ? 12.298 15.667 -25.037 1.00 93.12 98 TRP A C 1
ATOM 759 O O . TRP A 1 98 ? 12.009 16.721 -25.593 1.00 93.12 98 TRP A O 1
ATOM 769 N N . LEU A 1 99 ? 12.809 15.620 -23.804 1.00 89.31 99 LEU A N 1
ATOM 770 C CA . LEU A 1 99 ? 13.065 16.825 -23.015 1.00 89.31 99 LEU A CA 1
ATOM 771 C C . LEU A 1 99 ? 14.181 17.691 -23.610 1.00 89.31 99 LEU A C 1
ATOM 773 O O . LEU A 1 99 ? 14.133 18.903 -23.459 1.00 89.31 99 LEU A O 1
ATOM 777 N N . ALA A 1 100 ? 15.169 17.102 -24.285 1.00 89.81 100 ALA A N 1
ATOM 778 C CA . ALA A 1 100 ? 16.190 17.867 -24.999 1.00 89.81 100 ALA A CA 1
ATOM 779 C C . ALA A 1 100 ? 15.622 18.570 -26.246 1.00 89.81 100 ALA A C 1
ATOM 781 O O . ALA A 1 100 ? 16.037 19.676 -26.566 1.00 89.81 100 ALA A O 1
ATOM 782 N N . ALA A 1 101 ? 14.659 17.942 -26.929 1.00 92.00 101 ALA A N 1
ATOM 783 C CA . ALA A 1 101 ? 14.030 18.481 -28.135 1.00 92.00 101 ALA A CA 1
ATOM 784 C C . ALA A 1 101 ? 12.902 19.497 -27.859 1.00 92.00 101 ALA A C 1
ATOM 786 O O . ALA A 1 101 ? 12.469 20.181 -28.784 1.00 92.00 101 ALA A O 1
ATOM 787 N N . ASN A 1 102 ? 12.403 19.577 -26.618 1.00 91.00 102 ASN A N 1
ATOM 788 C CA . ASN A 1 102 ? 11.260 20.407 -26.237 1.00 91.00 102 ASN A CA 1
ATOM 789 C C . ASN A 1 102 ? 11.600 21.329 -25.058 1.00 91.00 102 ASN A C 1
ATOM 791 O O . ASN A 1 102 ? 12.228 20.925 -24.074 1.00 91.00 102 ASN A O 1
ATOM 795 N N . ASP A 1 103 ? 11.136 22.570 -25.131 1.00 86.62 103 ASP A N 1
ATOM 796 C CA . ASP A 1 103 ? 11.357 23.582 -24.103 1.00 86.62 103 ASP A CA 1
ATOM 797 C C . ASP A 1 103 ? 10.411 23.420 -22.894 1.00 86.62 103 ASP A C 1
ATOM 799 O O . ASP A 1 103 ? 9.731 22.405 -22.715 1.00 86.62 103 ASP A O 1
ATOM 803 N N . GLN A 1 104 ? 10.420 24.403 -21.993 1.00 82.88 104 GLN A N 1
ATOM 804 C CA . GLN A 1 104 ? 9.545 24.406 -20.820 1.00 82.88 104 GLN A CA 1
ATOM 805 C C . GLN A 1 104 ? 8.067 24.631 -21.191 1.00 82.88 104 GLN A C 1
ATOM 807 O O . GLN A 1 104 ? 7.193 24.163 -20.463 1.00 82.88 104 GLN A O 1
ATOM 812 N N . ALA A 1 105 ? 7.769 25.284 -22.321 1.00 85.06 105 ALA A N 1
ATOM 813 C CA . ALA A 1 105 ? 6.396 25.535 -22.758 1.00 85.06 105 ALA A CA 1
ATOM 814 C C . ALA A 1 105 ? 5.670 24.229 -23.110 1.00 85.06 105 ALA A C 1
ATOM 816 O O . ALA A 1 105 ? 4.481 24.090 -22.829 1.00 85.06 105 ALA A O 1
ATOM 817 N N . ALA A 1 106 ? 6.394 23.215 -23.594 1.00 85.62 106 ALA A N 1
ATOM 818 C CA . ALA A 1 106 ? 5.848 21.871 -23.807 1.00 85.62 106 ALA A CA 1
ATOM 819 C C . ALA A 1 106 ? 5.348 21.176 -22.519 1.00 85.62 106 ALA A C 1
ATOM 821 O O . ALA A 1 106 ? 4.673 20.144 -22.597 1.00 85.62 106 ALA A O 1
ATOM 822 N N . LEU A 1 107 ? 5.685 21.709 -21.337 1.00 87.38 107 LEU A N 1
ATOM 823 C CA . LEU A 1 107 ? 5.218 21.216 -20.041 1.00 87.38 107 LEU A CA 1
ATOM 824 C C . LEU A 1 107 ? 4.040 22.014 -19.469 1.00 87.38 107 LEU A C 1
ATOM 826 O O . LEU A 1 107 ? 3.473 21.559 -18.480 1.00 87.38 107 LEU A O 1
ATOM 830 N N . ALA A 1 108 ? 3.656 23.147 -20.067 1.00 85.25 108 ALA A N 1
ATOM 831 C CA . ALA A 1 108 ? 2.687 24.084 -19.489 1.00 85.25 108 ALA A CA 1
ATOM 832 C C . ALA A 1 108 ? 1.362 23.408 -19.085 1.00 85.25 108 ALA A C 1
ATOM 834 O O . ALA A 1 108 ? 0.897 23.588 -17.964 1.00 85.25 108 ALA A O 1
ATOM 835 N N . ASP A 1 109 ? 0.830 22.537 -19.948 1.00 85.50 109 ASP A N 1
ATOM 836 C CA . ASP A 1 109 ? -0.434 21.821 -19.713 1.00 85.50 109 ASP A CA 1
ATOM 837 C C . ASP A 1 109 ? -0.260 20.469 -18.997 1.00 85.50 109 ASP A C 1
ATOM 839 O O . ASP A 1 109 ? -1.204 19.684 -18.861 1.00 85.50 109 ASP A O 1
ATOM 843 N N . VAL A 1 110 ? 0.959 20.132 -18.568 1.00 89.81 110 VAL A N 1
ATOM 844 C CA . VAL A 1 110 ? 1.248 18.843 -17.937 1.00 89.81 110 VAL A CA 1
ATOM 845 C C . VAL A 1 110 ? 1.025 18.945 -16.435 1.00 89.81 110 VAL A C 1
ATOM 847 O O . VAL A 1 110 ? 1.696 19.692 -15.724 1.00 89.81 110 VAL A O 1
ATOM 850 N N . SER A 1 111 ? 0.116 18.120 -15.915 1.00 90.12 111 SER A N 1
ATOM 851 C CA . SER A 1 111 ? -0.168 18.123 -14.478 1.00 90.12 111 SER A CA 1
ATOM 852 C C . SER A 1 111 ? 1.028 17.653 -13.639 1.00 90.12 111 SER A C 1
ATOM 854 O O . SER A 1 111 ? 1.807 16.770 -14.028 1.00 90.12 111 SER A O 1
ATOM 856 N N . ALA A 1 112 ? 1.119 18.170 -12.412 1.00 89.12 112 ALA A N 1
ATOM 857 C CA . ALA A 1 112 ? 2.169 17.820 -11.460 1.00 89.12 112 ALA A CA 1
ATOM 858 C C . ALA A 1 112 ? 2.280 16.301 -11.230 1.00 89.12 112 ALA A C 1
ATOM 860 O O . ALA A 1 112 ? 3.376 15.728 -11.231 1.00 89.12 112 ALA A O 1
ATOM 861 N N . LYS A 1 113 ? 1.131 15.623 -11.116 1.00 87.62 113 LYS A N 1
ATOM 862 C CA . LYS A 1 113 ? 1.043 14.164 -10.963 1.00 87.62 113 LYS A CA 1
ATOM 863 C C . LYS A 1 113 ? 1.649 13.409 -12.146 1.00 87.62 113 LYS A C 1
ATOM 865 O O . LYS A 1 113 ? 2.242 12.340 -11.964 1.00 87.62 113 LYS A O 1
ATOM 870 N N . GLU A 1 114 ? 1.489 13.916 -13.362 1.00 89.75 114 GLU A N 1
ATOM 871 C CA . GLU A 1 114 ? 2.027 13.265 -14.549 1.00 89.75 114 GLU A CA 1
ATOM 872 C C . GLU A 1 114 ? 3.543 13.379 -14.636 1.00 89.75 114 GLU A C 1
ATOM 874 O O . GLU A 1 114 ? 4.196 12.355 -14.866 1.00 89.75 114 GLU A O 1
ATOM 879 N N . LEU A 1 115 ? 4.095 14.558 -14.349 1.00 90.56 115 LEU A N 1
ATOM 880 C CA . LEU A 1 115 ? 5.540 14.764 -14.224 1.00 90.56 115 LEU A CA 1
ATOM 881 C C . LEU A 1 115 ? 6.137 13.880 -13.119 1.00 90.56 115 LEU A C 1
ATOM 883 O O . LEU A 1 115 ? 7.134 13.187 -13.343 1.00 90.56 115 LEU A O 1
ATOM 887 N N . ALA A 1 116 ? 5.485 13.797 -11.954 1.00 89.62 116 ALA A N 1
ATOM 888 C CA . ALA A 1 116 ? 5.936 12.944 -10.851 1.00 89.62 116 ALA A CA 1
ATOM 889 C C . ALA A 1 116 ? 5.935 11.454 -11.239 1.00 89.62 116 ALA A C 1
ATOM 891 O O . ALA A 1 116 ? 6.831 10.684 -10.876 1.00 89.62 116 ALA A O 1
ATOM 892 N N . GLY A 1 117 ? 4.955 11.034 -12.045 1.00 85.94 117 GLY A N 1
ATOM 893 C CA . GLY A 1 117 ? 4.924 9.705 -12.646 1.00 85.94 117 GLY A CA 1
ATOM 894 C C . GLY A 1 117 ? 6.105 9.442 -13.588 1.00 85.94 117 GLY A C 1
ATOM 895 O O . GLY A 1 117 ? 6.593 8.309 -13.637 1.00 85.94 117 GLY A O 1
ATOM 896 N N . MET A 1 118 ? 6.584 10.458 -14.305 1.00 85.56 118 MET A N 1
ATOM 897 C CA . MET A 1 118 ? 7.697 10.350 -15.258 1.00 85.56 118 MET A CA 1
ATOM 898 C C . MET A 1 118 ? 9.071 10.337 -14.600 1.00 85.56 118 MET A C 1
ATOM 900 O O . MET A 1 118 ? 9.968 9.655 -15.095 1.00 85.56 118 MET A O 1
ATOM 904 N N . ALA A 1 119 ? 9.219 10.962 -13.434 1.00 85.12 119 ALA A N 1
ATOM 905 C CA . ALA A 1 119 ? 10.425 10.850 -12.619 1.00 85.12 119 ALA A CA 1
ATOM 906 C C . ALA A 1 119 ? 10.827 9.374 -12.372 1.00 85.12 119 ALA A C 1
ATOM 908 O O . ALA A 1 119 ? 12.005 9.030 -12.334 1.00 85.12 119 ALA A O 1
ATOM 909 N N . SER A 1 120 ? 9.863 8.447 -12.301 1.00 79.62 120 SER A N 1
ATOM 910 C CA . SER A 1 120 ? 10.172 7.013 -12.186 1.00 79.62 120 SER A CA 1
ATOM 911 C C . SER A 1 120 ? 10.960 6.445 -13.378 1.00 79.62 120 SER A C 1
ATOM 913 O O . SER A 1 120 ? 11.866 5.636 -13.165 1.00 79.62 120 SER A O 1
ATOM 915 N N . LEU A 1 121 ? 10.681 6.897 -14.606 1.00 83.00 121 LEU A N 1
ATOM 916 C CA . LEU A 1 121 ? 11.394 6.460 -15.812 1.00 83.00 121 LEU A CA 1
ATOM 917 C C . LEU A 1 121 ? 12.813 7.025 -15.866 1.00 83.00 121 LEU A C 1
ATOM 919 O O . LEU A 1 121 ? 13.722 6.353 -16.337 1.00 83.00 121 LEU A O 1
ATOM 923 N N . LEU A 1 122 ? 13.019 8.225 -15.326 1.00 84.81 122 LEU A N 1
ATOM 924 C CA . LEU A 1 122 ? 14.325 8.881 -15.277 1.00 84.81 122 LEU A CA 1
ATOM 925 C C . LEU A 1 122 ? 15.230 8.359 -14.150 1.00 84.81 122 LEU A C 1
ATOM 927 O O . LEU A 1 122 ? 16.410 8.694 -14.108 1.00 84.81 122 LEU A O 1
ATOM 931 N N . SER A 1 123 ? 14.727 7.511 -13.247 1.00 79.88 123 SER A N 1
ATOM 932 C CA . SER A 1 123 ? 15.511 7.004 -12.108 1.00 79.88 123 SER A CA 1
ATOM 933 C C . SER A 1 123 ? 16.785 6.241 -12.509 1.00 79.88 123 SER A C 1
ATOM 935 O O . SER A 1 123 ? 17.738 6.192 -11.729 1.00 79.88 123 SER A O 1
ATOM 937 N N . LEU A 1 124 ? 16.820 5.694 -13.729 1.00 80.00 124 LEU A N 1
ATOM 938 C CA . LEU A 1 124 ? 17.958 4.959 -14.294 1.00 80.00 124 LEU A CA 1
ATOM 939 C C . LEU A 1 124 ? 18.813 5.779 -15.269 1.00 80.00 124 LEU A C 1
ATOM 941 O O . LEU A 1 124 ? 19.789 5.250 -15.797 1.00 80.00 124 LEU A O 1
ATOM 945 N N . ALA A 1 125 ? 18.452 7.038 -15.521 1.00 83.31 125 ALA A N 1
ATOM 946 C CA . ALA A 1 125 ? 19.268 7.942 -16.319 1.00 83.31 125 ALA A CA 1
ATOM 947 C C . ALA A 1 125 ? 20.598 8.265 -15.616 1.00 83.31 125 ALA A C 1
ATOM 949 O O . ALA A 1 125 ? 20.726 8.143 -14.391 1.00 83.31 125 ALA A O 1
ATOM 950 N N . GLU A 1 126 ? 21.573 8.726 -16.402 1.00 84.81 126 GLU A N 1
ATOM 951 C CA . GLU A 1 126 ? 22.835 9.258 -15.886 1.00 84.81 126 GLU A CA 1
ATOM 952 C C . GLU A 1 126 ? 22.576 10.379 -14.863 1.00 84.81 126 GLU A C 1
ATOM 954 O O . GLU A 1 126 ? 21.690 11.210 -15.091 1.00 84.81 126 GLU A O 1
ATOM 959 N N . PRO A 1 127 ? 23.330 10.442 -13.746 1.00 84.50 127 PRO A N 1
ATOM 960 C CA . PRO A 1 127 ? 23.041 11.367 -12.650 1.00 84.50 127 PRO A CA 1
ATOM 961 C C . PRO A 1 127 ? 22.910 12.838 -13.057 1.00 84.50 127 PRO A C 1
ATOM 963 O O . PRO A 1 127 ? 21.979 13.490 -12.593 1.00 84.50 127 PRO A O 1
ATOM 966 N N . ALA A 1 128 ? 23.786 13.339 -13.936 1.00 84.88 128 ALA A N 1
ATOM 967 C CA . ALA A 1 128 ? 23.770 14.734 -14.385 1.00 84.88 128 ALA A CA 1
ATOM 968 C C . ALA A 1 128 ? 22.491 15.069 -15.172 1.00 84.88 128 ALA A C 1
ATOM 970 O O . ALA A 1 128 ? 21.749 15.971 -14.794 1.00 84.88 128 ALA A O 1
ATOM 971 N N . LYS A 1 129 ? 22.167 14.261 -16.190 1.00 84.75 129 LYS A N 1
ATOM 972 C CA . LYS A 1 129 ? 20.939 14.410 -16.989 1.00 84.75 129 LYS A CA 1
ATOM 973 C C . LYS A 1 129 ? 19.685 14.267 -16.130 1.00 84.75 129 LYS A C 1
ATOM 975 O O . LYS A 1 129 ? 18.707 14.982 -16.300 1.00 84.75 129 LYS A O 1
ATOM 980 N N . ARG A 1 130 ? 19.706 13.345 -15.167 1.00 85.06 130 ARG A N 1
ATOM 981 C CA . ARG A 1 130 ? 18.608 13.168 -14.214 1.00 85.06 130 ARG A CA 1
ATOM 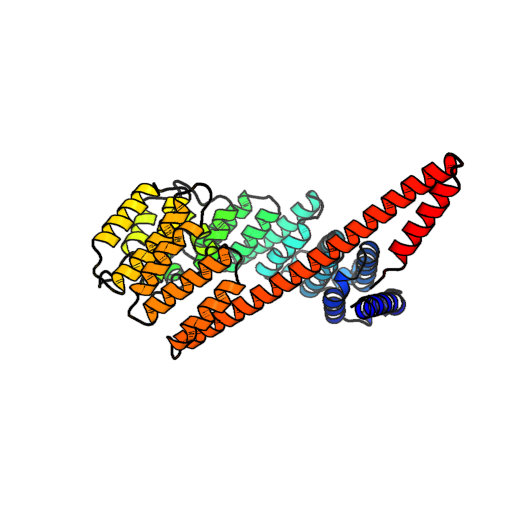982 C C . ARG A 1 130 ? 18.398 14.411 -13.344 1.00 85.06 130 ARG A C 1
ATOM 984 O O . ARG A 1 130 ? 17.248 14.785 -13.137 1.00 85.06 130 ARG A O 1
ATOM 991 N N . ALA A 1 131 ? 19.479 15.014 -12.843 1.00 84.19 131 ALA A N 1
ATOM 992 C CA . ALA A 1 131 ? 19.439 16.221 -12.016 1.00 84.19 131 ALA A CA 1
ATOM 993 C C . ALA A 1 131 ? 18.886 17.425 -12.795 1.00 84.19 131 ALA A C 1
ATOM 995 O O . ALA A 1 131 ? 17.976 18.101 -12.328 1.00 84.19 131 ALA A O 1
ATOM 996 N N . GLU A 1 132 ? 19.370 17.635 -14.017 1.00 84.75 132 GLU A N 1
ATOM 997 C CA . GLU A 1 132 ? 18.882 18.691 -14.906 1.00 84.75 132 GLU A CA 1
ATOM 998 C C . GLU A 1 132 ? 17.365 18.582 -15.142 1.00 84.75 132 GLU A C 1
ATOM 1000 O O . GLU A 1 132 ? 16.620 19.550 -14.988 1.00 84.75 132 GLU A O 1
ATOM 1005 N N . MET A 1 133 ? 16.879 17.376 -15.447 1.00 85.19 133 MET A N 1
ATOM 1006 C CA . MET A 1 133 ? 15.465 17.162 -15.763 1.00 85.19 133 MET A CA 1
ATOM 1007 C C . MET A 1 133 ? 14.550 17.266 -14.551 1.00 85.19 133 MET A C 1
ATOM 1009 O O . MET A 1 133 ? 13.461 17.828 -14.660 1.00 85.19 133 MET A O 1
ATOM 1013 N N . ILE A 1 134 ? 14.967 16.750 -13.391 1.00 88.44 134 ILE A N 1
ATOM 1014 C CA . ILE A 1 134 ? 14.149 16.905 -12.186 1.00 88.44 134 ILE A CA 1
ATOM 1015 C C . ILE A 1 134 ? 14.072 18.375 -11.761 1.00 88.44 134 ILE A C 1
ATOM 1017 O O . ILE A 1 134 ? 13.011 18.802 -11.325 1.00 88.44 134 ILE A O 1
ATOM 1021 N N . ASN A 1 135 ? 15.125 19.169 -11.984 1.00 87.94 135 ASN A N 1
ATOM 1022 C CA . ASN A 1 135 ? 15.099 20.608 -11.717 1.00 87.94 135 ASN A CA 1
ATOM 1023 C C . ASN A 1 135 ? 14.097 21.339 -12.623 1.00 87.94 135 ASN A C 1
ATOM 1025 O O . ASN A 1 135 ? 13.359 22.193 -12.139 1.00 87.94 135 ASN A O 1
ATOM 1029 N N . ARG A 1 136 ? 13.997 20.963 -13.907 1.00 89.38 136 ARG A N 1
ATOM 1030 C CA . ARG A 1 136 ? 12.945 21.485 -14.804 1.00 89.38 136 ARG A CA 1
ATOM 1031 C C . ARG A 1 136 ? 11.539 21.130 -14.321 1.00 89.38 136 ARG A C 1
ATOM 1033 O O . ARG A 1 136 ? 10.639 21.964 -14.398 1.00 89.38 136 ARG A O 1
ATOM 1040 N N . PHE A 1 137 ? 11.337 19.909 -13.820 1.00 92.06 137 PHE A N 1
ATOM 1041 C CA . PHE A 1 137 ? 10.046 19.509 -13.248 1.00 92.06 137 PHE A CA 1
ATOM 1042 C C . PHE A 1 137 ? 9.741 20.258 -11.952 1.00 92.06 137 PHE A C 1
ATOM 1044 O O . PHE A 1 137 ? 8.599 20.644 -11.740 1.00 92.06 137 PHE A O 1
ATOM 1051 N N . ASP A 1 138 ? 10.745 20.501 -11.113 1.00 92.69 138 ASP A N 1
ATOM 1052 C CA . ASP A 1 138 ? 10.578 21.232 -9.859 1.00 92.69 138 ASP A CA 1
ATOM 1053 C C . ASP A 1 138 ? 10.212 22.690 -10.088 1.00 92.69 138 ASP A C 1
ATOM 1055 O O . ASP A 1 138 ? 9.288 23.173 -9.449 1.00 92.69 138 ASP A O 1
ATOM 1059 N N . GLN A 1 139 ? 10.835 23.360 -11.061 1.00 91.06 139 GLN A N 1
ATOM 1060 C CA . GLN A 1 139 ? 10.420 24.705 -11.473 1.00 91.06 139 GLN A CA 1
ATOM 1061 C C . GLN A 1 139 ? 8.941 24.735 -11.878 1.00 91.06 139 GLN A C 1
ATOM 1063 O O . GLN A 1 139 ? 8.209 25.628 -11.461 1.00 91.06 139 GLN A O 1
ATOM 1068 N N . HIS A 1 140 ? 8.481 23.728 -12.631 1.00 91.69 140 HIS A N 1
ATOM 1069 C CA . HIS A 1 140 ? 7.070 23.603 -13.004 1.00 91.69 140 HIS A CA 1
ATOM 1070 C C . HIS A 1 140 ? 6.162 23.341 -11.797 1.00 91.69 140 HIS A C 1
ATOM 1072 O O . HIS A 1 140 ? 5.102 23.951 -11.680 1.00 91.69 140 HIS A O 1
ATOM 1078 N N . TRP A 1 141 ? 6.562 22.451 -10.885 1.00 94.38 141 TRP A N 1
ATOM 1079 C CA . TRP A 1 141 ? 5.793 22.142 -9.677 1.00 94.38 141 TRP A CA 1
ATOM 1080 C C . TRP A 1 141 ? 5.697 23.329 -8.723 1.00 94.38 141 TRP A C 1
ATOM 1082 O O . TRP A 1 141 ? 4.617 23.582 -8.197 1.00 94.38 141 TRP A O 1
ATOM 1092 N N . GLU A 1 142 ? 6.795 24.054 -8.506 1.00 94.88 142 GLU A N 1
ATOM 1093 C CA . GLU A 1 142 ? 6.825 25.263 -7.680 1.00 94.88 142 GLU A CA 1
ATOM 1094 C C . GLU A 1 142 ? 5.967 26.366 -8.306 1.00 94.88 142 GLU A C 1
ATOM 1096 O O . GLU A 1 142 ? 5.132 26.938 -7.612 1.00 94.88 142 GLU A O 1
ATOM 1101 N N . ALA A 1 143 ? 6.092 26.610 -9.618 1.00 91.81 143 ALA A N 1
ATOM 1102 C CA . ALA A 1 143 ? 5.260 27.589 -10.320 1.00 91.81 143 ALA A CA 1
ATOM 1103 C C . ALA A 1 143 ? 3.767 27.234 -10.238 1.00 91.81 143 ALA A C 1
ATOM 1105 O O . ALA A 1 143 ? 2.955 28.088 -9.890 1.00 91.81 143 ALA A O 1
ATOM 1106 N N . SER A 1 144 ? 3.420 25.963 -10.476 1.00 92.00 144 SER A N 1
ATOM 1107 C CA . SER A 1 144 ? 2.036 25.480 -10.372 1.00 92.00 144 SER A CA 1
ATOM 1108 C C . SER A 1 144 ? 1.491 25.647 -8.954 1.00 92.00 144 SER A C 1
ATOM 1110 O O . SER A 1 144 ? 0.373 26.110 -8.781 1.00 92.00 144 SER A O 1
ATOM 1112 N N . HIS A 1 145 ? 2.281 25.297 -7.932 1.00 94.38 145 HIS A N 1
ATOM 1113 C CA . HIS A 1 145 ? 1.872 25.414 -6.531 1.00 94.38 145 HIS A CA 1
ATOM 1114 C C . HIS A 1 145 ? 1.739 26.869 -6.071 1.00 94.38 145 HIS A C 1
ATOM 1116 O O . HIS A 1 145 ? 0.902 27.161 -5.220 1.00 94.38 145 HIS A O 1
ATOM 1122 N N . ALA A 1 146 ? 2.558 27.769 -6.620 1.00 93.25 146 ALA A N 1
ATOM 1123 C CA . ALA A 1 146 ? 2.490 29.196 -6.339 1.00 93.25 146 ALA A CA 1
ATOM 1124 C C . ALA A 1 146 ? 1.267 29.862 -6.986 1.00 93.25 146 ALA A C 1
ATOM 1126 O O . ALA A 1 146 ? 0.690 30.757 -6.373 1.00 93.25 146 ALA A O 1
ATOM 1127 N N . SER A 1 147 ? 0.857 29.437 -8.189 1.00 91.81 147 SER A N 1
ATOM 1128 C CA . SER A 1 147 ? -0.352 29.967 -8.834 1.00 91.81 147 SER A CA 1
ATOM 1129 C C . SER A 1 147 ? -1.631 29.428 -8.195 1.00 91.81 147 SER A C 1
ATOM 1131 O O . SER A 1 147 ? -2.563 30.187 -7.948 1.00 91.81 147 SER A O 1
ATOM 1133 N N . GLU A 1 148 ? -1.673 28.125 -7.912 1.00 92.38 148 GLU A N 1
ATOM 1134 C CA . GLU A 1 148 ? -2.770 27.475 -7.199 1.00 92.38 148 GLU A CA 1
ATOM 1135 C C . GLU A 1 148 ? -2.203 26.357 -6.311 1.00 92.38 148 GLU A C 1
ATOM 1137 O O . GLU A 1 148 ? -1.534 25.448 -6.815 1.00 92.38 148 GLU A O 1
ATOM 1142 N N . PRO A 1 149 ? -2.457 26.3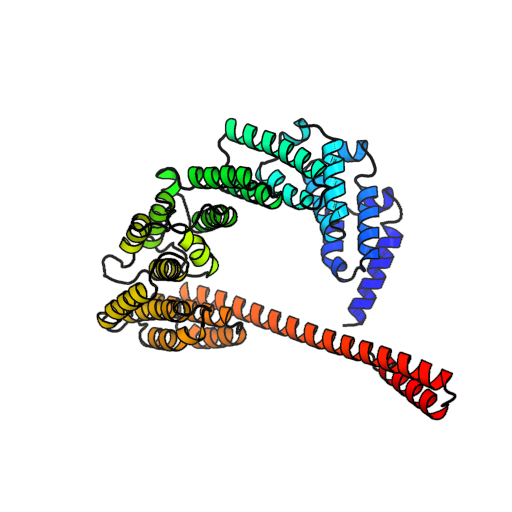64 -4.988 1.00 93.75 149 PRO A N 1
ATOM 1143 C CA . PRO A 1 149 ? -1.935 25.330 -4.107 1.00 93.75 149 PRO A CA 1
ATOM 1144 C C . PRO A 1 149 ? -2.307 23.913 -4.568 1.00 93.75 149 PRO A C 1
ATOM 1146 O O . PRO A 1 149 ? -3.451 23.475 -4.465 1.00 93.75 149 PRO A O 1
ATOM 1149 N N . LEU A 1 150 ? -1.300 23.177 -5.049 1.00 96.38 150 LEU A N 1
ATOM 1150 C CA . LEU A 1 150 ? -1.426 21.762 -5.411 1.00 96.38 150 LEU A CA 1
ATOM 1151 C C . LEU A 1 150 ? -2.113 20.927 -4.324 1.00 96.38 150 LEU A C 1
ATOM 1153 O O . LEU A 1 150 ? -1.862 21.081 -3.122 1.00 96.38 150 LEU A O 1
ATOM 1157 N N . LYS A 1 151 ? -2.906 19.946 -4.761 1.00 96.56 151 LYS A N 1
ATOM 1158 C CA . LYS A 1 151 ? -3.606 19.025 -3.861 1.00 96.56 151 LYS A CA 1
ATOM 1159 C C . LYS A 1 151 ? -2.608 18.120 -3.150 1.00 96.56 151 LYS A C 1
ATOM 1161 O O . LYS A 1 151 ? -1.564 17.749 -3.692 1.00 96.56 151 LYS A O 1
ATOM 1166 N N . TRP A 1 152 ? -2.973 17.635 -1.964 1.00 96.44 152 TRP A N 1
ATOM 1167 C CA . TRP A 1 152 ? -2.088 16.773 -1.176 1.00 96.44 152 TRP A CA 1
ATOM 1168 C C . TRP A 1 152 ? -1.613 15.525 -1.947 1.00 96.44 152 TRP A C 1
ATOM 1170 O O . TRP A 1 152 ? -0.451 15.140 -1.822 1.00 96.44 152 TRP A O 1
ATOM 1180 N N . LYS A 1 153 ? -2.467 14.918 -2.796 1.00 96.06 153 LYS A N 1
ATOM 1181 C CA . LYS A 1 153 ? -2.107 13.744 -3.624 1.00 96.06 153 LYS A CA 1
ATOM 1182 C C . LYS A 1 153 ? -0.967 14.062 -4.596 1.00 96.06 153 LYS A C 1
ATOM 1184 O O . LYS A 1 153 ? -0.148 13.192 -4.894 1.00 96.06 153 LYS A O 1
ATOM 1189 N N . GLU A 1 154 ? -0.913 15.292 -5.090 1.00 96.19 154 GLU A N 1
ATOM 1190 C CA . GLU A 1 154 ? 0.124 15.766 -6.005 1.00 96.19 154 GLU A CA 1
ATOM 1191 C C . GLU A 1 154 ? 1.420 16.021 -5.241 1.00 96.19 154 GLU A C 1
ATOM 1193 O O . GLU A 1 154 ? 2.459 15.486 -5.627 1.00 96.19 154 GLU A O 1
ATOM 1198 N N . CYS A 1 155 ? 1.348 16.693 -4.089 1.00 97.56 155 CYS A N 1
ATOM 1199 C CA . CYS A 1 155 ? 2.492 16.884 -3.194 1.00 97.56 155 CYS A CA 1
ATOM 1200 C C . CYS A 1 155 ? 3.121 15.545 -2.751 1.00 97.56 155 CYS A C 1
ATOM 1202 O O . CYS A 1 155 ? 4.345 15.397 -2.779 1.00 97.56 155 CYS A O 1
ATOM 1204 N N . VAL A 1 156 ? 2.309 14.528 -2.421 1.00 96.62 156 VAL A N 1
ATOM 1205 C CA . VAL A 1 156 ? 2.796 13.162 -2.127 1.00 96.62 156 VAL A CA 1
ATOM 1206 C C . VAL A 1 156 ? 3.518 12.564 -3.335 1.00 96.62 156 VAL A C 1
ATOM 1208 O O . VAL A 1 156 ? 4.611 12.009 -3.192 1.00 96.62 156 VAL A O 1
ATOM 1211 N N . ALA A 1 157 ? 2.938 12.671 -4.534 1.00 95.12 157 ALA A N 1
ATOM 1212 C CA . ALA A 1 157 ? 3.553 12.137 -5.746 1.00 95.12 157 ALA A CA 1
ATOM 1213 C C . ALA A 1 157 ? 4.915 12.795 -6.030 1.00 95.12 157 ALA A C 1
ATOM 1215 O O . ALA A 1 157 ? 5.875 12.085 -6.347 1.00 95.12 157 ALA A O 1
ATOM 1216 N N . ILE A 1 158 ? 5.013 14.116 -5.856 1.00 96.06 158 ILE A N 1
ATOM 1217 C CA . ILE A 1 158 ? 6.252 14.884 -6.021 1.00 96.06 158 ILE A CA 1
ATOM 1218 C C . ILE A 1 158 ? 7.295 14.483 -4.967 1.00 96.06 158 ILE A C 1
ATOM 1220 O O . ILE A 1 158 ? 8.443 14.206 -5.312 1.00 96.06 158 ILE A O 1
ATOM 1224 N N . SER A 1 159 ? 6.905 14.350 -3.696 1.00 96.31 159 SER A N 1
ATOM 1225 C CA . SER A 1 159 ? 7.808 13.877 -2.636 1.00 96.31 159 SER A CA 1
ATOM 1226 C C . SER A 1 159 ? 8.415 12.507 -2.969 1.00 96.31 159 SER A C 1
ATOM 1228 O O . SER A 1 159 ? 9.630 12.299 -2.883 1.00 96.31 159 SER A O 1
ATOM 1230 N N . VAL A 1 160 ? 7.586 11.567 -3.434 1.00 93.19 160 VAL A N 1
ATOM 1231 C CA . VAL A 1 160 ? 8.042 10.234 -3.851 1.00 93.19 160 VAL A CA 1
ATOM 1232 C C . VAL A 1 160 ? 8.952 10.309 -5.082 1.00 93.19 160 VAL A C 1
ATOM 1234 O O . VAL A 1 160 ? 9.908 9.531 -5.177 1.00 93.19 160 VAL A O 1
ATOM 1237 N N . ALA A 1 161 ? 8.684 11.220 -6.021 1.00 92.94 161 ALA A N 1
ATOM 1238 C CA . ALA A 1 161 ? 9.550 11.467 -7.170 1.00 92.94 161 ALA A CA 1
ATOM 1239 C C . ALA A 1 161 ? 10.944 11.932 -6.722 1.00 92.94 161 ALA A C 1
ATOM 1241 O O . ALA A 1 161 ? 11.934 11.287 -7.074 1.00 92.94 161 ALA A O 1
ATOM 1242 N N . TRP A 1 162 ? 11.022 12.950 -5.865 1.00 93.56 162 TRP A N 1
ATOM 1243 C CA . TRP A 1 162 ? 12.285 13.455 -5.325 1.00 93.56 162 TRP A CA 1
ATOM 1244 C C . TRP A 1 162 ? 13.062 12.406 -4.527 1.00 93.56 162 TRP A C 1
ATOM 1246 O O . TRP A 1 162 ? 14.262 12.213 -4.743 1.00 93.56 162 TRP A O 1
ATOM 1256 N N . ARG A 1 163 ? 12.369 11.604 -3.708 1.00 91.94 163 ARG A N 1
ATOM 1257 C CA . ARG A 1 163 ? 13.005 10.496 -2.986 1.00 91.94 163 ARG A CA 1
ATOM 1258 C C . ARG A 1 163 ? 13.662 9.493 -3.937 1.00 91.94 163 ARG A C 1
ATOM 1260 O O . ARG A 1 163 ? 14.760 9.010 -3.658 1.00 91.94 163 ARG A O 1
ATOM 1267 N N . ARG A 1 164 ? 13.010 9.158 -5.056 1.00 88.00 164 ARG A N 1
ATOM 1268 C CA . ARG A 1 164 ? 13.582 8.258 -6.077 1.00 88.00 164 ARG A CA 1
ATOM 1269 C C . ARG A 1 164 ? 14.813 8.859 -6.749 1.00 88.00 164 ARG A C 1
ATOM 1271 O O . ARG A 1 164 ? 15.715 8.106 -7.109 1.00 88.00 164 ARG A O 1
ATOM 1278 N N . MET A 1 165 ? 14.872 10.184 -6.854 1.00 86.81 165 MET A N 1
ATOM 1279 C CA . MET A 1 165 ? 16.044 10.919 -7.341 1.00 86.81 165 MET A CA 1
ATOM 1280 C C . MET A 1 165 ? 17.175 11.028 -6.319 1.00 86.81 165 MET A C 1
ATOM 1282 O O . MET A 1 165 ? 18.251 11.505 -6.666 1.00 86.81 165 MET A O 1
ATOM 1286 N N . ARG A 1 166 ? 16.973 10.494 -5.107 1.00 87.94 166 ARG A N 1
ATOM 1287 C CA . ARG A 1 166 ? 17.905 10.543 -3.973 1.00 87.94 166 ARG A CA 1
ATOM 1288 C C . ARG A 1 166 ? 18.118 11.944 -3.394 1.00 87.94 166 ARG A C 1
ATOM 1290 O O . ARG A 1 166 ? 19.030 12.111 -2.593 1.00 87.94 166 ARG A O 1
ATOM 1297 N N . ASP A 1 167 ? 17.239 12.890 -3.710 1.00 91.19 167 ASP A N 1
ATOM 1298 C CA . ASP A 1 167 ? 17.181 14.180 -3.026 1.00 91.19 167 ASP A CA 1
ATOM 1299 C C . ASP A 1 167 ? 16.196 14.071 -1.859 1.00 91.19 167 ASP A C 1
ATOM 1301 O O . ASP A 1 167 ? 14.972 14.043 -2.032 1.00 91.19 167 ASP A O 1
ATOM 1305 N N . LYS A 1 168 ? 16.739 13.902 -0.653 1.00 93.31 168 LYS A N 1
ATOM 1306 C CA . LYS A 1 168 ? 15.918 13.743 0.549 1.00 93.31 168 LYS A CA 1
ATOM 1307 C C . LYS A 1 168 ? 15.321 15.064 1.011 1.00 93.31 168 LYS A C 1
ATOM 1309 O O . LYS A 1 168 ? 14.230 15.032 1.569 1.00 93.31 168 LYS A O 1
ATOM 1314 N N . ASP A 1 169 ? 15.991 16.186 0.793 1.00 95.94 169 ASP A N 1
ATOM 1315 C CA . ASP A 1 169 ? 15.562 17.465 1.354 1.00 95.94 169 ASP A CA 1
ATOM 1316 C C . ASP A 1 169 ? 14.383 18.019 0.563 1.00 95.94 169 ASP A C 1
ATOM 1318 O O . ASP A 1 169 ? 13.346 18.331 1.152 1.00 95.94 169 ASP A O 1
ATOM 1322 N N . LYS A 1 170 ? 14.442 17.968 -0.772 1.00 95.19 170 LYS A N 1
ATOM 1323 C CA . LYS A 1 170 ? 13.273 18.263 -1.613 1.00 95.19 170 LYS A CA 1
ATOM 1324 C C . LYS A 1 170 ? 12.119 17.299 -1.346 1.00 95.19 170 LYS A C 1
ATOM 1326 O O . LYS A 1 170 ? 10.966 17.724 -1.246 1.00 95.19 170 LYS A O 1
ATOM 1331 N N . ALA A 1 171 ? 12.409 16.009 -1.155 1.00 96.44 171 ALA A N 1
ATOM 1332 C CA . ALA A 1 171 ? 11.377 15.034 -0.810 1.00 96.44 171 ALA A CA 1
ATOM 1333 C C . ALA A 1 171 ? 10.686 15.366 0.525 1.00 96.44 171 ALA A C 1
ATOM 1335 O O . ALA A 1 171 ? 9.461 15.245 0.619 1.00 96.44 171 ALA A O 1
ATOM 1336 N N . LYS A 1 172 ? 11.445 15.809 1.536 1.00 98.19 172 LYS A N 1
ATOM 1337 C CA . LYS A 1 172 ? 10.919 16.271 2.828 1.00 98.19 172 LYS A CA 1
ATOM 1338 C C . LYS A 1 172 ? 10.067 17.525 2.678 1.00 98.19 172 LYS A C 1
ATOM 1340 O O . LYS A 1 172 ? 8.954 17.533 3.192 1.00 98.19 172 LYS A O 1
ATOM 1345 N N . THR A 1 173 ? 10.527 18.531 1.935 1.00 97.94 173 THR A N 1
ATOM 1346 C CA . THR A 1 173 ? 9.762 19.765 1.678 1.00 97.94 173 THR A CA 1
ATOM 1347 C C . THR A 1 173 ? 8.378 19.453 1.114 1.00 97.94 173 THR A C 1
ATOM 1349 O O . THR A 1 173 ? 7.363 19.886 1.662 1.00 97.94 173 THR A O 1
ATOM 1352 N N . TRP A 1 174 ? 8.313 18.621 0.073 1.00 97.81 174 TRP A N 1
ATOM 1353 C CA . TRP A 1 174 ? 7.043 18.244 -0.548 1.00 97.81 174 TRP A CA 1
ATOM 1354 C C . TRP A 1 174 ? 6.181 17.321 0.327 1.00 97.81 174 TRP A C 1
ATOM 1356 O O . TRP A 1 174 ? 4.956 17.434 0.297 1.00 97.81 174 TRP A O 1
ATOM 1366 N N . ALA A 1 175 ? 6.783 16.455 1.152 1.00 98.25 175 ALA A N 1
ATOM 1367 C CA . ALA A 1 175 ? 6.035 15.657 2.130 1.00 98.25 175 ALA A CA 1
ATOM 1368 C C . ALA A 1 175 ? 5.393 16.542 3.212 1.00 98.25 175 ALA A C 1
ATOM 1370 O O . ALA A 1 175 ? 4.237 16.332 3.578 1.00 98.25 175 ALA A O 1
ATOM 1371 N N . THR A 1 176 ? 6.109 17.565 3.683 1.00 98.25 176 THR A N 1
ATOM 1372 C CA . THR A 1 176 ? 5.575 18.550 4.629 1.00 98.25 176 THR A CA 1
ATOM 1373 C C . THR A 1 176 ? 4.445 19.360 3.999 1.00 98.25 176 THR A C 1
ATOM 1375 O O . THR A 1 176 ? 3.400 19.507 4.626 1.00 98.25 176 THR A O 1
ATOM 1378 N N . ARG A 1 177 ? 4.585 19.815 2.744 1.00 98.12 177 ARG A N 1
ATOM 1379 C CA . ARG A 1 177 ? 3.485 20.473 2.010 1.00 98.12 177 ARG A CA 1
ATOM 1380 C C . ARG A 1 177 ? 2.262 19.566 1.890 1.00 98.12 177 ARG A C 1
ATOM 1382 O O . ARG A 1 177 ? 1.153 20.012 2.158 1.00 98.12 177 ARG A O 1
ATOM 1389 N N . ALA A 1 178 ? 2.457 18.286 1.563 1.00 98.19 178 ALA A N 1
ATOM 1390 C CA . ALA A 1 178 ? 1.362 17.319 1.517 1.00 98.19 178 ALA A CA 1
ATOM 1391 C C . ALA A 1 178 ? 0.626 17.220 2.860 1.00 98.19 178 ALA A C 1
ATOM 1393 O O . ALA A 1 178 ? -0.603 17.223 2.880 1.00 98.19 178 ALA A O 1
ATOM 1394 N N . TYR A 1 179 ? 1.366 17.177 3.971 1.00 98.38 179 TYR A N 1
ATOM 1395 C CA . TYR A 1 179 ? 0.781 17.189 5.310 1.00 98.38 179 TYR A CA 1
ATOM 1396 C C . TYR A 1 179 ? 0.010 18.482 5.595 1.00 98.38 179 TYR A C 1
ATOM 1398 O O . TYR A 1 179 ? -1.117 18.408 6.072 1.00 98.38 179 TYR A O 1
ATOM 1406 N N . GLN A 1 180 ? 0.575 19.652 5.284 1.00 98.00 180 GLN A N 1
ATOM 1407 C CA . GLN A 1 180 ? -0.098 20.930 5.534 1.00 98.00 180 GLN A CA 1
ATOM 1408 C C . GLN A 1 180 ? -1.396 21.062 4.730 1.00 98.00 180 GLN A C 1
ATOM 1410 O O . GLN A 1 180 ? -2.417 21.451 5.289 1.00 98.00 180 GLN A O 1
ATOM 1415 N N . VAL A 1 181 ? -1.399 20.652 3.460 1.00 97.44 181 VAL A N 1
ATOM 1416 C CA . VAL A 1 181 ? -2.609 20.676 2.622 1.00 97.44 181 VAL A CA 1
ATOM 1417 C C . VAL A 1 181 ? -3.656 19.669 3.110 1.00 97.44 181 VAL A C 1
ATOM 1419 O O . VAL A 1 181 ? -4.840 19.973 3.110 1.00 97.44 181 VAL A O 1
ATOM 1422 N N . ALA A 1 182 ? -3.245 18.469 3.529 1.00 97.69 182 ALA A N 1
ATOM 1423 C CA . ALA A 1 182 ? -4.183 17.415 3.925 1.00 97.69 182 ALA A CA 1
ATOM 1424 C C . ALA A 1 182 ? -4.709 17.546 5.361 1.00 97.69 182 ALA A C 1
ATOM 1426 O O . ALA A 1 182 ? -5.802 17.078 5.661 1.00 97.69 182 ALA A O 1
ATOM 1427 N N . LEU A 1 183 ? -3.893 18.073 6.276 1.00 98.00 183 LEU A N 1
ATOM 1428 C CA . LEU A 1 183 ? -4.107 17.972 7.724 1.00 98.00 183 LEU A CA 1
ATOM 1429 C C . LEU A 1 183 ? -3.680 19.237 8.487 1.00 98.00 183 LEU A C 1
ATOM 1431 O O . LEU A 1 183 ? -3.775 19.263 9.718 1.00 98.00 183 LEU A O 1
ATOM 1435 N N . GLY A 1 184 ? -3.191 20.273 7.801 1.00 96.31 184 GLY A N 1
ATOM 1436 C CA . GLY A 1 184 ? -2.719 21.509 8.427 1.00 96.31 184 GLY A CA 1
ATOM 1437 C C . GLY A 1 184 ? -3.855 22.310 9.056 1.00 96.31 184 GLY A C 1
ATOM 1438 O O . GLY A 1 184 ? -3.740 22.710 10.215 1.00 96.31 184 GLY A O 1
ATOM 1439 N N . THR A 1 185 ? -4.982 22.451 8.353 1.00 97.38 185 THR A N 1
ATOM 1440 C CA . THR A 1 185 ? -6.157 23.212 8.815 1.00 97.38 185 THR A CA 1
ATOM 1441 C C . THR A 1 185 ? -7.245 22.320 9.414 1.00 97.38 185 THR A C 1
ATOM 1443 O O . THR A 1 185 ? -7.194 21.092 9.307 1.00 97.38 185 THR A O 1
ATOM 1446 N N . GLN A 1 186 ? -8.230 22.924 10.080 1.00 97.06 186 GLN A N 1
ATOM 1447 C CA . GLN A 1 186 ? -9.361 22.193 10.653 1.00 97.06 186 GLN A CA 1
ATOM 1448 C C . GLN A 1 186 ? -10.270 21.616 9.561 1.00 97.06 186 GLN A C 1
ATOM 1450 O O . GLN A 1 186 ? -10.696 20.465 9.669 1.00 97.06 186 GLN A O 1
ATOM 1455 N N . GLU A 1 187 ? -10.505 22.379 8.497 1.00 97.19 187 GLU A N 1
ATOM 1456 C CA . GLU A 1 187 ? -11.325 22.006 7.342 1.00 97.19 187 GLU A CA 1
ATOM 1457 C C . GLU A 1 187 ? -10.719 20.789 6.637 1.00 97.19 187 GLU A C 1
ATOM 1459 O O . GLU A 1 187 ? -11.390 19.775 6.453 1.00 97.19 187 GLU A O 1
ATOM 1464 N N . ALA A 1 188 ? -9.410 20.822 6.368 1.00 97.12 188 ALA A N 1
ATOM 1465 C CA . ALA A 1 188 ? -8.712 19.710 5.730 1.00 97.12 188 ALA A CA 1
ATOM 1466 C C . ALA A 1 188 ? -8.792 18.420 6.571 1.00 97.12 188 ALA A C 1
ATOM 1468 O O . ALA A 1 188 ? -9.047 17.333 6.050 1.00 97.12 188 ALA A O 1
ATOM 1469 N N . ARG A 1 189 ? -8.668 18.525 7.903 1.00 97.62 189 ARG A N 1
ATOM 1470 C CA . ARG A 1 189 ? -8.834 17.375 8.818 1.00 97.62 189 ARG A CA 1
ATOM 1471 C C . ARG A 1 189 ? -10.265 16.829 8.835 1.00 97.62 189 ARG A C 1
ATOM 1473 O O . ARG A 1 189 ? -10.449 15.631 9.080 1.00 97.62 189 ARG A O 1
ATOM 1480 N N . ALA A 1 190 ? -11.270 17.679 8.628 1.00 96.25 190 ALA A N 1
ATOM 1481 C CA . ALA A 1 190 ? -12.671 17.270 8.554 1.00 96.25 190 ALA A CA 1
ATOM 1482 C C . ALA A 1 190 ? -12.961 16.478 7.268 1.00 96.25 190 ALA A C 1
ATOM 1484 O O . ALA A 1 190 ? -13.708 15.502 7.311 1.00 96.25 190 ALA A O 1
ATOM 1485 N N . GLU A 1 191 ? -12.306 16.832 6.163 1.00 96.38 191 GLU A N 1
ATOM 1486 C CA . GLU A 1 191 ? -12.425 16.135 4.875 1.00 96.38 191 GLU A CA 1
ATOM 1487 C C . GLU A 1 191 ? -11.554 14.874 4.772 1.00 96.38 191 GLU A C 1
ATOM 1489 O O . GLU A 1 191 ? -11.879 13.959 4.014 1.00 96.38 191 GLU A O 1
ATOM 1494 N N . ALA A 1 192 ? -10.458 14.797 5.534 1.00 96.75 192 ALA A N 1
ATOM 1495 C CA . ALA A 1 192 ? -9.504 13.694 5.452 1.00 96.75 192 ALA A CA 1
ATOM 1496 C C . ALA A 1 192 ? -10.152 12.320 5.704 1.00 96.75 192 ALA A C 1
ATOM 1498 O O . ALA A 1 192 ? -10.830 12.087 6.703 1.00 96.75 192 ALA A O 1
ATOM 1499 N N . ASP A 1 193 ? -9.887 11.360 4.831 1.00 95.06 193 ASP A N 1
ATOM 1500 C CA . ASP A 1 193 ? -10.328 9.975 4.975 1.00 95.06 193 ASP A CA 1
ATOM 1501 C C . ASP A 1 193 ? -9.158 9.037 5.322 1.00 95.06 193 ASP A C 1
ATOM 1503 O O . ASP A 1 193 ? -8.015 9.453 5.539 1.00 95.06 193 ASP A O 1
ATOM 1507 N N . ALA A 1 194 ? -9.442 7.735 5.389 1.00 92.06 194 ALA A N 1
ATOM 1508 C CA . ALA A 1 194 ? -8.428 6.723 5.663 1.00 92.06 194 ALA A CA 1
ATOM 1509 C C . ALA A 1 194 ? -7.316 6.688 4.595 1.00 92.06 194 ALA A C 1
ATOM 1511 O O . ALA A 1 194 ? -6.154 6.469 4.945 1.00 92.06 194 ALA A O 1
ATOM 1512 N N . GLU A 1 195 ? -7.650 6.926 3.317 1.00 92.94 195 GLU A N 1
ATOM 1513 C CA . GLU A 1 195 ? -6.672 6.989 2.218 1.00 92.94 195 GLU A CA 1
ATOM 1514 C C . GLU A 1 195 ? -5.724 8.178 2.415 1.00 92.94 195 GLU A C 1
ATOM 1516 O O . GLU A 1 195 ? -4.507 8.036 2.276 1.00 92.94 195 GLU A O 1
ATOM 1521 N N . THR A 1 196 ? -6.274 9.332 2.790 1.00 95.69 196 THR A N 1
ATOM 1522 C CA . THR A 1 196 ? -5.523 10.554 3.091 1.00 95.69 196 THR A CA 1
ATOM 1523 C C . THR A 1 196 ? -4.525 10.309 4.218 1.00 95.69 196 THR A C 1
ATOM 1525 O O . THR A 1 196 ? -3.332 10.585 4.054 1.00 95.69 196 THR A O 1
ATOM 1528 N N . LEU A 1 197 ? -4.980 9.724 5.333 1.00 95.94 197 LEU A N 1
ATOM 1529 C CA . LEU A 1 197 ? -4.101 9.390 6.456 1.00 95.94 197 LEU A CA 1
ATOM 1530 C C . LEU A 1 197 ? -2.996 8.409 6.045 1.00 95.94 197 LEU A C 1
ATOM 1532 O O . LEU A 1 197 ? -1.828 8.658 6.347 1.00 95.94 197 LEU A O 1
ATOM 1536 N N . GLU A 1 198 ? -3.328 7.324 5.335 1.00 94.12 198 GLU A N 1
ATOM 1537 C CA . GLU A 1 198 ? -2.333 6.326 4.921 1.00 94.12 198 GLU A CA 1
ATOM 1538 C C . GLU A 1 198 ? -1.264 6.932 4.010 1.00 94.12 198 GLU A C 1
ATOM 1540 O O . GLU A 1 198 ? -0.067 6.719 4.222 1.00 94.12 198 GLU A O 1
ATOM 1545 N N . ALA A 1 199 ? -1.689 7.685 2.995 1.00 94.31 199 ALA A N 1
ATOM 1546 C CA . ALA A 1 199 ? -0.800 8.212 1.972 1.00 94.31 199 ALA A CA 1
ATOM 1547 C C . ALA A 1 199 ? 0.137 9.295 2.521 1.00 94.31 199 ALA A C 1
ATOM 1549 O O . ALA A 1 199 ? 1.328 9.287 2.199 1.00 94.31 199 ALA A O 1
ATOM 1550 N N . VAL A 1 200 ? -0.368 10.192 3.375 1.00 96.88 200 VAL A N 1
ATOM 1551 C CA . VAL A 1 200 ? 0.451 11.228 4.024 1.00 96.88 200 VAL A CA 1
ATOM 1552 C C . VAL A 1 200 ? 1.411 10.606 5.040 1.00 96.88 200 VAL A C 1
ATOM 1554 O O . VAL A 1 200 ? 2.597 10.944 5.036 1.00 96.88 200 VAL A O 1
ATOM 1557 N N . ALA A 1 201 ? 0.945 9.654 5.858 1.00 95.94 201 ALA A N 1
ATOM 1558 C CA . ALA A 1 201 ? 1.805 8.946 6.806 1.00 95.94 201 ALA A CA 1
ATOM 1559 C C . ALA A 1 201 ? 2.922 8.171 6.094 1.00 95.94 201 ALA A C 1
ATOM 1561 O O . ALA A 1 201 ? 4.081 8.236 6.507 1.00 95.94 201 ALA A O 1
ATOM 1562 N N . ASP A 1 202 ? 2.611 7.467 4.997 1.00 94.44 202 ASP A N 1
ATOM 1563 C CA . ASP A 1 202 ? 3.639 6.782 4.214 1.00 94.44 202 ASP A CA 1
ATOM 1564 C C . ASP A 1 202 ? 4.615 7.802 3.614 1.00 94.44 202 ASP A C 1
ATOM 1566 O O . ASP A 1 202 ? 5.816 7.632 3.785 1.00 94.44 202 ASP A O 1
ATOM 1570 N N . ALA A 1 203 ? 4.151 8.900 3.007 1.00 95.62 203 ALA A N 1
ATOM 1571 C CA . ALA A 1 203 ? 5.033 9.924 2.437 1.00 95.62 203 ALA A CA 1
ATOM 1572 C C . ALA A 1 203 ? 6.050 10.468 3.456 1.00 95.62 203 ALA A C 1
ATOM 1574 O O . ALA A 1 203 ? 7.253 10.429 3.187 1.00 95.62 203 ALA A O 1
ATOM 1575 N N . LEU A 1 204 ? 5.593 10.891 4.639 1.00 97.12 204 LEU A N 1
ATOM 1576 C CA . LEU A 1 204 ? 6.453 11.406 5.711 1.00 97.12 204 LEU A CA 1
ATOM 1577 C C . LEU A 1 204 ? 7.420 10.336 6.240 1.00 97.12 204 LEU A C 1
ATOM 1579 O O . LEU A 1 204 ? 8.617 10.596 6.404 1.00 97.12 204 LEU A O 1
ATOM 1583 N N . ARG A 1 205 ? 6.940 9.105 6.447 1.00 94.44 205 ARG A N 1
ATOM 1584 C CA . ARG A 1 205 ? 7.773 7.985 6.913 1.00 94.44 205 ARG A CA 1
ATOM 1585 C C . ARG A 1 205 ? 8.851 7.618 5.903 1.00 94.44 205 ARG A C 1
ATOM 1587 O O . ARG A 1 205 ? 10.001 7.378 6.266 1.00 94.44 205 ARG A O 1
ATOM 1594 N N . LEU A 1 206 ? 8.500 7.589 4.620 1.00 93.19 206 LEU A N 1
ATOM 1595 C CA . LEU A 1 206 ? 9.409 7.282 3.519 1.00 93.19 206 LEU A CA 1
ATOM 1596 C C . LEU A 1 206 ? 10.587 8.274 3.454 1.00 93.19 206 LEU A C 1
ATOM 1598 O O . LEU A 1 206 ? 11.678 7.873 3.041 1.00 93.19 206 LEU A O 1
ATOM 1602 N N . VAL A 1 207 ? 10.396 9.528 3.871 1.00 95.75 207 VAL A N 1
ATOM 1603 C CA . VAL A 1 207 ? 11.440 10.571 3.880 1.00 95.75 207 VAL A CA 1
ATOM 1604 C C . VAL A 1 207 ? 12.087 10.792 5.255 1.00 95.75 207 VAL A C 1
ATOM 1606 O O . VAL A 1 207 ? 12.969 11.642 5.387 1.00 95.75 207 VAL A O 1
ATOM 1609 N N . GLY A 1 208 ? 11.708 9.996 6.261 1.00 94.31 208 GLY A N 1
ATOM 1610 C CA . GLY A 1 208 ? 12.295 10.037 7.602 1.00 94.31 208 GLY A CA 1
ATOM 1611 C C . GLY A 1 208 ? 11.855 11.237 8.441 1.00 94.31 208 GLY A C 1
ATOM 1612 O O . GLY A 1 208 ? 12.652 11.731 9.230 1.00 94.31 208 GLY A O 1
ATOM 1613 N N . LEU A 1 209 ? 10.624 11.723 8.249 1.00 95.94 209 LEU A N 1
ATOM 1614 C CA . LEU A 1 209 ? 10.026 12.788 9.069 1.00 95.94 209 LEU A CA 1
ATOM 1615 C C . LEU A 1 209 ? 9.147 12.254 10.209 1.00 95.94 209 LEU A C 1
ATOM 1617 O O . LEU A 1 209 ? 8.640 13.022 11.007 1.00 95.94 209 LEU A O 1
ATOM 1621 N N . THR A 1 210 ? 8.972 10.941 10.315 1.00 93.69 210 THR A N 1
ATOM 1622 C CA . THR A 1 210 ? 8.212 10.302 11.395 1.00 93.69 210 THR A CA 1
ATOM 1623 C C . THR A 1 210 ? 9.159 9.507 12.284 1.00 93.69 210 THR A C 1
ATOM 1625 O O . THR A 1 210 ? 10.129 8.941 11.777 1.00 93.69 210 THR A O 1
ATOM 1628 N N . GLY A 1 211 ? 8.874 9.375 13.572 1.00 86.25 211 GLY A N 1
ATOM 1629 C CA . GLY A 1 211 ? 9.781 8.675 14.485 1.00 86.25 211 GLY A CA 1
ATOM 1630 C C . GLY A 1 211 ? 9.638 9.136 15.929 1.00 86.25 211 GLY A C 1
ATOM 1631 O O . GLY A 1 211 ? 8.770 9.960 16.230 1.00 86.25 211 GLY A O 1
ATOM 1632 N N . LYS A 1 212 ? 10.442 8.544 16.826 1.00 84.81 212 LYS A N 1
ATOM 1633 C CA . LYS A 1 212 ? 10.481 8.872 18.263 1.00 84.81 212 LYS A CA 1
ATOM 1634 C C . LYS A 1 212 ? 10.650 10.373 18.477 1.00 84.81 212 LYS A C 1
ATOM 1636 O O . LYS A 1 212 ? 11.608 10.944 17.977 1.00 84.81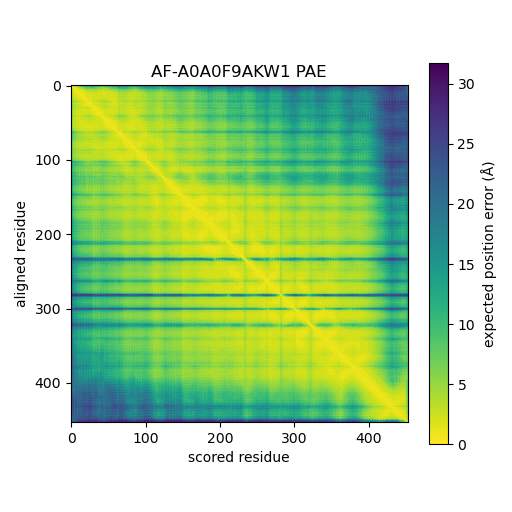 212 LYS A O 1
ATOM 1641 N N . GLY A 1 213 ? 9.720 10.985 19.215 1.00 86.06 213 GLY A N 1
ATOM 1642 C CA . GLY A 1 213 ? 9.733 12.421 19.504 1.00 86.06 213 GLY A CA 1
ATOM 1643 C C . GLY A 1 213 ? 9.079 13.299 18.434 1.00 86.06 213 GLY A C 1
ATOM 1644 O O . GLY A 1 213 ? 9.064 14.514 18.592 1.00 86.06 213 GLY A O 1
ATOM 1645 N N . THR A 1 214 ? 8.519 12.724 17.365 1.00 89.44 214 THR A N 1
ATOM 1646 C CA . THR A 1 214 ? 7.826 13.487 16.318 1.00 89.44 214 THR A CA 1
ATOM 1647 C C . THR A 1 214 ? 6.341 13.148 16.291 1.00 89.44 214 THR A C 1
ATOM 1649 O O . THR A 1 214 ? 5.952 12.041 15.922 1.00 89.44 214 THR A O 1
ATOM 1652 N N . GLY A 1 215 ? 5.506 14.105 16.693 1.00 91.94 215 GLY A N 1
ATOM 1653 C CA . GLY A 1 215 ? 4.057 13.951 16.798 1.00 91.94 215 GLY A CA 1
ATOM 1654 C C . GLY A 1 215 ? 3.333 14.891 15.845 1.00 91.94 215 GLY A C 1
ATOM 1655 O O . GLY A 1 215 ? 3.607 16.089 15.810 1.00 91.94 215 GLY A O 1
ATOM 1656 N N . TYR A 1 216 ? 2.382 14.354 15.085 1.00 97.12 216 TYR A N 1
ATOM 1657 C CA . TYR A 1 216 ? 1.571 15.121 14.144 1.00 97.12 216 TYR A CA 1
ATOM 1658 C C . TYR A 1 216 ? 0.151 15.323 14.683 1.00 97.12 216 TYR A C 1
ATOM 1660 O O . TYR A 1 216 ? -0.730 14.484 14.492 1.00 97.12 216 TYR A O 1
ATOM 1668 N N . ALA A 1 217 ? -0.095 16.457 15.346 1.00 97.56 217 ALA A N 1
ATOM 1669 C CA . ALA A 1 217 ? -1.379 16.745 15.999 1.00 97.56 217 ALA A CA 1
ATOM 1670 C C . ALA A 1 217 ? -2.584 16.736 15.036 1.00 97.56 217 ALA A C 1
ATOM 1672 O O . ALA A 1 217 ? -3.657 16.236 15.383 1.00 97.56 217 ALA A O 1
ATOM 1673 N N . GLY A 1 218 ? -2.410 17.231 13.804 1.00 98.00 218 GLY A N 1
ATOM 1674 C CA . GLY A 1 218 ? -3.457 17.202 12.779 1.00 98.00 218 GLY A CA 1
ATOM 1675 C C . GLY A 1 218 ? -3.822 15.779 12.358 1.00 98.00 218 GLY A C 1
ATOM 1676 O O . GLY A 1 218 ? -5.004 15.454 12.241 1.00 98.00 218 GLY A O 1
ATOM 1677 N N . PHE A 1 219 ? -2.818 14.902 12.244 1.00 97.88 219 PHE A N 1
ATOM 1678 C CA . PHE A 1 219 ? -3.024 13.471 12.013 1.00 97.88 219 PHE A CA 1
ATOM 1679 C C . PHE A 1 219 ? -3.773 12.818 13.178 1.00 97.88 219 PHE A C 1
ATOM 1681 O O . PHE A 1 219 ? -4.765 12.130 12.952 1.00 97.88 219 PHE A O 1
ATOM 1688 N N . ALA A 1 220 ? -3.334 13.054 14.418 1.00 97.88 220 ALA A N 1
ATOM 1689 C CA . ALA A 1 220 ? -3.968 12.486 15.608 1.00 97.88 220 ALA A CA 1
ATOM 1690 C C . ALA A 1 220 ? -5.444 12.906 15.728 1.00 97.88 220 ALA A C 1
ATOM 1692 O O . ALA A 1 220 ? -6.306 12.063 15.968 1.00 97.88 220 ALA A O 1
ATOM 1693 N N . THR A 1 221 ? -5.744 14.182 15.467 1.00 98.31 221 THR A N 1
ATOM 1694 C CA . THR A 1 221 ? -7.113 14.727 15.469 1.00 98.31 221 THR A CA 1
ATOM 1695 C C . THR A 1 221 ? -7.993 14.058 14.408 1.00 98.31 221 THR A C 1
ATOM 1697 O O . THR A 1 221 ? -9.106 13.623 14.704 1.00 98.31 221 THR A O 1
ATOM 1700 N N . ALA A 1 222 ? -7.499 13.935 13.172 1.00 97.88 222 ALA A N 1
ATOM 1701 C CA . ALA A 1 222 ? -8.243 13.292 12.090 1.00 97.88 222 ALA A CA 1
ATOM 1702 C C . ALA A 1 222 ? -8.438 11.784 12.341 1.00 97.88 222 ALA A C 1
ATOM 1704 O O . ALA A 1 222 ? -9.529 11.259 12.127 1.00 97.88 222 ALA A O 1
ATOM 1705 N N . ALA A 1 223 ? -7.421 11.091 12.863 1.00 97.38 223 ALA A N 1
ATOM 1706 C CA . ALA A 1 223 ? -7.517 9.680 13.236 1.00 97.38 223 ALA A CA 1
ATOM 1707 C C . ALA A 1 223 ? -8.538 9.447 14.363 1.00 97.38 223 ALA A C 1
ATOM 1709 O O . ALA A 1 223 ? -9.335 8.512 14.274 1.00 97.38 223 ALA A O 1
ATOM 1710 N N . ALA A 1 224 ? -8.555 10.310 15.384 1.00 97.56 224 ALA A N 1
ATOM 1711 C CA . ALA A 1 224 ? -9.539 10.285 16.466 1.00 97.56 224 ALA A CA 1
ATOM 1712 C C . ALA A 1 224 ? -10.970 10.487 15.934 1.00 97.56 224 ALA A C 1
ATOM 1714 O O . ALA A 1 224 ? -11.870 9.707 16.250 1.00 97.56 224 ALA A O 1
ATOM 1715 N N . ARG A 1 225 ? -11.178 11.462 15.039 1.00 97.31 225 ARG A N 1
ATOM 1716 C CA . ARG A 1 225 ? -12.473 11.666 14.371 1.00 97.31 225 ARG A CA 1
ATOM 1717 C C . ARG A 1 225 ? -12.913 10.425 13.588 1.00 97.31 225 ARG A C 1
ATOM 1719 O O . ARG A 1 225 ? -14.016 9.930 13.805 1.00 97.31 225 ARG A O 1
ATOM 1726 N N . LEU A 1 226 ? -12.056 9.894 12.712 1.00 96.56 226 LEU A N 1
ATOM 1727 C CA . LEU A 1 226 ? -12.384 8.699 11.927 1.00 96.56 226 LEU A CA 1
ATOM 1728 C C . LEU A 1 226 ? -12.667 7.488 12.822 1.00 96.56 226 LEU A C 1
ATOM 1730 O O . LEU A 1 226 ? -13.522 6.671 12.484 1.00 96.56 226 LEU A O 1
ATOM 1734 N N . ALA A 1 227 ? -11.988 7.362 13.965 1.00 95.44 227 ALA A N 1
ATOM 1735 C CA . ALA A 1 227 ? -12.290 6.325 14.944 1.00 95.44 227 ALA A CA 1
ATOM 1736 C C . ALA A 1 227 ? -13.705 6.480 15.507 1.00 95.44 227 ALA A C 1
ATOM 1738 O O . ALA A 1 227 ? -14.467 5.513 15.507 1.00 95.44 227 ALA A O 1
ATOM 1739 N N . ARG A 1 228 ? -14.074 7.694 15.928 1.00 95.44 228 ARG A N 1
ATOM 1740 C CA . ARG A 1 228 ? -15.408 8.009 16.450 1.00 95.44 228 ARG A CA 1
ATOM 1741 C C . ARG A 1 228 ? -16.515 7.718 15.438 1.00 95.44 228 ARG A C 1
ATOM 1743 O O . ARG A 1 228 ? -17.547 7.175 15.814 1.00 95.44 228 ARG A O 1
ATOM 1750 N N . GLU A 1 229 ? -16.269 8.021 14.166 1.00 94.38 229 GLU A N 1
ATOM 1751 C CA . GLU A 1 229 ? -17.182 7.755 13.045 1.00 94.38 229 GLU A CA 1
ATOM 1752 C C . GLU A 1 229 ? -17.202 6.282 12.591 1.00 94.38 229 GLU A C 1
ATOM 1754 O O . GLU A 1 229 ? -17.931 5.938 11.663 1.00 94.38 229 GLU A O 1
ATOM 1759 N N . GLY A 1 230 ? -16.375 5.406 13.175 1.00 91.50 230 GLY A N 1
ATOM 1760 C CA . GLY A 1 230 ? -16.242 4.012 12.735 1.00 91.50 230 GLY A CA 1
ATOM 1761 C C . GLY A 1 230 ? -15.586 3.846 11.355 1.00 91.50 230 GLY A C 1
ATOM 1762 O O . GLY A 1 230 ? -15.647 2.768 10.768 1.00 91.50 230 GLY A O 1
ATOM 1763 N N . LYS A 1 231 ? -14.946 4.901 10.835 1.00 92.25 231 LYS A N 1
ATOM 1764 C CA . LYS A 1 231 ? -14.289 4.952 9.517 1.00 92.25 231 LYS A CA 1
ATOM 1765 C C . LYS A 1 231 ? -12.781 4.722 9.571 1.00 92.25 231 LYS A C 1
ATOM 1767 O O . LYS A 1 231 ? -12.152 4.579 8.523 1.00 92.25 231 LYS A O 1
ATOM 1772 N N . LEU A 1 232 ? -12.179 4.684 10.762 1.00 89.12 232 LEU A N 1
ATOM 1773 C CA . LEU A 1 232 ? -10.782 4.283 10.895 1.00 89.12 232 LEU A CA 1
ATOM 1774 C C . LEU A 1 232 ? -10.675 2.823 10.433 1.00 89.12 232 LEU A C 1
ATOM 1776 O O . LEU A 1 232 ? -11.363 1.964 10.996 1.00 89.12 232 LEU A O 1
ATOM 1780 N N . PRO A 1 233 ? -9.863 2.523 9.405 1.00 76.31 233 PRO A N 1
ATOM 1781 C CA . PRO A 1 233 ? -9.928 1.242 8.724 1.00 76.31 233 PRO A CA 1
ATOM 1782 C C . PRO A 1 233 ? -9.674 0.140 9.736 1.00 76.31 233 PRO A C 1
ATOM 1784 O O . PRO A 1 233 ? -8.670 0.163 10.438 1.00 76.31 233 PRO A O 1
ATOM 1787 N N . GLY A 1 234 ? -10.593 -0.821 9.828 1.00 61.22 234 GLY A N 1
ATOM 1788 C CA . GLY A 1 234 ? -10.460 -1.966 10.724 1.00 61.22 234 GLY A CA 1
ATOM 1789 C C . GLY A 1 234 ? -9.490 -3.027 10.199 1.00 61.22 234 GLY A C 1
ATOM 1790 O O . GLY A 1 234 ? -9.135 -3.942 10.935 1.00 61.22 234 GLY A O 1
ATOM 1791 N N . GLN A 1 235 ? -9.062 -2.955 8.936 1.00 59.16 235 GLN A N 1
ATOM 1792 C CA . GLN A 1 235 ? -8.285 -4.003 8.271 1.00 59.16 235 GLN A CA 1
ATOM 1793 C C . GLN A 1 235 ? -7.121 -3.404 7.474 1.00 59.16 235 GLN A C 1
ATOM 1795 O O . GLN A 1 235 ? -7.258 -2.352 6.865 1.00 59.16 235 GLN A O 1
ATOM 1800 N N . GLY A 1 236 ? -5.978 -4.100 7.460 1.00 69.94 236 GLY A N 1
ATOM 1801 C CA . GLY A 1 236 ? -4.768 -3.677 6.744 1.00 69.94 236 GLY A CA 1
ATOM 1802 C C . GLY A 1 236 ? -3.594 -3.392 7.678 1.00 69.94 236 GLY A C 1
ATOM 1803 O O . GLY A 1 236 ? -3.516 -2.348 8.311 1.00 69.94 236 GLY A O 1
ATOM 1804 N N . LEU A 1 237 ? -2.635 -4.321 7.742 1.00 78.12 237 LEU A N 1
ATOM 1805 C CA . LEU A 1 237 ? -1.433 -4.160 8.572 1.00 78.12 237 LEU A CA 1
ATOM 1806 C C . LEU A 1 237 ? -0.590 -2.947 8.182 1.00 78.12 237 LEU A C 1
ATOM 1808 O O . LEU A 1 237 ? 0.013 -2.322 9.049 1.00 78.12 237 LEU A O 1
ATOM 1812 N N . ARG A 1 238 ? -0.558 -2.622 6.885 1.00 84.50 238 ARG A N 1
ATOM 1813 C CA . ARG A 1 238 ? 0.234 -1.510 6.364 1.00 84.50 238 ARG A CA 1
ATOM 1814 C C . ARG A 1 238 ? -0.221 -0.178 6.951 1.00 84.50 238 ARG A C 1
ATOM 1816 O O . ARG A 1 238 ? 0.639 0.545 7.432 1.00 84.50 238 ARG A O 1
ATOM 1823 N N . PHE A 1 239 ? -1.531 0.083 6.972 1.00 89.06 239 PHE A N 1
ATOM 1824 C CA . PHE A 1 239 ? -2.098 1.312 7.526 1.00 89.06 239 PHE A CA 1
ATOM 1825 C C . PHE A 1 239 ? -1.618 1.556 8.957 1.00 89.06 239 PHE A C 1
ATOM 1827 O O . PHE A 1 239 ? -1.075 2.615 9.249 1.00 89.06 239 PHE A O 1
ATOM 1834 N N . TYR A 1 240 ? -1.774 0.571 9.848 1.00 90.12 240 TYR A N 1
ATOM 1835 C CA . TYR A 1 240 ? -1.368 0.735 11.246 1.00 90.12 240 TYR A CA 1
ATOM 1836 C C . TYR A 1 240 ? 0.143 0.863 11.387 1.00 90.12 240 TYR A C 1
ATOM 1838 O O . TYR A 1 240 ? 0.610 1.690 12.165 1.00 90.12 240 TYR A O 1
ATOM 1846 N N . TYR A 1 241 ? 0.902 0.081 10.615 1.00 87.88 241 TYR A N 1
ATOM 1847 C CA . TYR A 1 241 ? 2.358 0.158 10.605 1.00 87.88 241 TYR A CA 1
ATOM 1848 C C . TYR A 1 241 ? 2.854 1.551 10.219 1.00 87.88 241 TYR A C 1
ATOM 1850 O O . TYR A 1 241 ? 3.710 2.090 10.907 1.00 87.88 241 TYR A O 1
ATOM 1858 N N . THR A 1 242 ? 2.323 2.158 9.156 1.00 89.19 242 THR A N 1
ATOM 1859 C CA . THR A 1 242 ? 2.749 3.498 8.728 1.00 89.19 242 THR A CA 1
ATOM 1860 C C . THR A 1 242 ? 2.218 4.590 9.651 1.00 89.19 242 THR A C 1
ATOM 1862 O O . THR A 1 242 ? 2.974 5.476 10.040 1.00 89.19 242 THR A O 1
ATOM 1865 N N . SER A 1 243 ? 0.951 4.494 10.051 1.00 92.19 243 SER A N 1
ATOM 1866 C CA . SER A 1 243 ? 0.265 5.493 10.879 1.00 92.19 243 SER A CA 1
ATOM 1867 C C . SER A 1 243 ? 0.810 5.578 12.302 1.00 92.19 243 SER A C 1
ATOM 1869 O O . SER A 1 243 ? 0.805 6.653 12.890 1.00 92.19 243 SER A O 1
ATOM 1871 N N . ALA A 1 244 ? 1.308 4.476 12.867 1.00 92.81 244 ALA A N 1
ATOM 1872 C CA . ALA A 1 244 ? 1.855 4.473 14.222 1.00 92.81 244 ALA A CA 1
ATOM 1873 C C . ALA A 1 244 ? 3.026 5.452 14.396 1.00 92.81 244 ALA A C 1
ATOM 1875 O O . ALA A 1 244 ? 3.153 6.072 15.447 1.00 92.81 244 ALA A O 1
ATOM 1876 N N . PHE A 1 245 ? 3.848 5.647 13.360 1.00 92.19 245 PHE A N 1
ATOM 1877 C CA . PHE A 1 245 ? 4.978 6.579 13.420 1.00 92.19 245 PHE A CA 1
ATOM 1878 C C . PHE A 1 245 ? 4.560 8.057 13.432 1.00 92.19 245 PHE A C 1
ATOM 1880 O O . PHE A 1 245 ? 5.381 8.923 13.728 1.00 92.19 245 PHE A O 1
ATOM 1887 N N . MET A 1 246 ? 3.295 8.357 13.124 1.00 95.12 246 MET A N 1
ATOM 1888 C CA . MET A 1 246 ? 2.749 9.716 13.189 1.00 95.12 246 MET A CA 1
ATOM 1889 C C . MET A 1 246 ? 2.414 10.151 14.621 1.00 95.12 246 MET A C 1
ATOM 1891 O O . MET A 1 246 ? 2.285 11.346 14.890 1.00 95.12 246 MET A O 1
ATOM 1895 N N . LEU A 1 247 ? 2.258 9.185 15.530 1.00 94.62 247 LEU A N 1
ATOM 1896 C CA . LEU A 1 247 ? 1.838 9.389 16.917 1.00 94.62 247 LEU A CA 1
ATOM 1897 C C . LEU A 1 247 ? 3.043 9.336 17.857 1.00 94.62 247 LEU A C 1
ATOM 1899 O O . LEU A 1 247 ? 3.073 8.569 18.818 1.00 94.62 247 LEU A O 1
ATOM 1903 N N . GLY A 1 248 ? 4.089 10.088 17.516 1.00 90.81 248 GLY A N 1
ATOM 1904 C CA . GLY A 1 248 ? 5.389 9.911 18.140 1.00 90.81 248 GLY A CA 1
ATOM 1905 C C . GLY A 1 248 ? 5.646 10.660 19.441 1.00 90.81 248 GLY A C 1
ATOM 1906 O O . GLY A 1 248 ? 6.765 10.581 19.959 1.00 90.81 248 GLY A O 1
ATOM 1907 N N . THR A 1 249 ? 4.640 11.363 19.965 1.00 92.75 249 THR A N 1
ATOM 1908 C CA . THR A 1 249 ? 4.687 12.066 21.258 1.00 92.75 249 THR A CA 1
ATOM 1909 C C . THR A 1 249 ? 3.511 11.657 22.151 1.00 92.75 249 THR A C 1
ATOM 1911 O O . THR A 1 249 ? 2.460 11.282 21.614 1.00 92.75 249 THR A O 1
ATOM 1914 N N . PRO A 1 250 ? 3.636 11.752 23.490 1.00 93.31 250 PRO A N 1
ATOM 1915 C CA . PRO A 1 250 ? 2.560 11.402 24.420 1.00 93.31 250 PRO A CA 1
ATOM 1916 C C . PRO A 1 250 ? 1.221 12.082 24.109 1.00 93.31 250 PRO A C 1
ATOM 1918 O O . PRO A 1 250 ? 0.182 11.433 24.169 1.00 93.31 250 PRO A O 1
ATOM 1921 N N . GLU A 1 251 ? 1.235 13.346 23.688 1.00 95.69 251 GLU A N 1
ATOM 1922 C CA . GLU A 1 251 ? 0.031 14.144 23.419 1.00 95.69 251 GLU A CA 1
ATOM 1923 C C . GLU A 1 251 ? -0.740 13.596 22.209 1.00 95.69 251 GLU A C 1
ATOM 1925 O O . GLU A 1 251 ? -1.968 13.468 22.225 1.00 95.69 251 GLU A O 1
ATOM 1930 N N . THR A 1 252 ? -0.016 13.215 21.151 1.00 95.94 252 THR A N 1
ATOM 1931 C CA . THR A 1 252 ? -0.630 12.618 19.954 1.00 95.94 252 THR A CA 1
ATOM 1932 C C . THR A 1 252 ? -1.168 11.215 20.221 1.00 95.94 252 THR A C 1
ATOM 1934 O O . THR A 1 252 ? -2.239 10.871 19.716 1.00 95.94 252 THR A O 1
ATOM 1937 N N . VAL A 1 253 ? -0.487 10.431 21.064 1.00 95.25 253 VAL A N 1
ATOM 1938 C CA . VAL A 1 253 ? -0.986 9.129 21.532 1.00 95.25 253 VAL A CA 1
ATOM 1939 C C . VAL A 1 253 ? -2.254 9.311 22.359 1.00 95.25 253 VAL A C 1
ATOM 1941 O O . VAL A 1 253 ? -3.258 8.662 22.072 1.00 95.25 253 VAL A O 1
ATOM 1944 N N . GLN A 1 254 ? -2.242 10.228 23.327 1.00 96.12 254 GLN A N 1
ATOM 1945 C CA . GLN A 1 254 ? -3.379 10.503 24.204 1.00 96.12 254 GLN A CA 1
ATOM 1946 C C . GLN A 1 254 ? -4.611 10.963 23.418 1.00 96.12 254 GLN A C 1
ATOM 1948 O O . GLN A 1 254 ? -5.714 10.492 23.690 1.00 96.12 254 GLN A O 1
ATOM 1953 N N . THR A 1 255 ? -4.424 11.815 22.405 1.00 97.81 255 THR A N 1
ATOM 1954 C CA . THR A 1 255 ? -5.504 12.279 21.516 1.00 97.81 255 THR A CA 1
ATOM 1955 C C . THR A 1 255 ? -6.249 11.106 20.873 1.00 97.81 255 THR A C 1
ATOM 1957 O O . THR A 1 255 ? -7.476 11.084 20.839 1.00 97.81 255 THR A O 1
ATOM 1960 N N . VAL A 1 256 ? -5.517 10.103 20.383 1.00 96.75 256 VAL A N 1
ATOM 1961 C CA . VAL A 1 256 ? -6.112 8.911 19.763 1.00 96.75 256 VAL A CA 1
ATOM 1962 C C . VAL A 1 256 ? -6.643 7.939 20.821 1.00 96.75 256 VAL A C 1
ATOM 1964 O O . VAL A 1 256 ? -7.700 7.339 20.635 1.00 96.75 256 VAL A O 1
ATOM 1967 N N . GLN A 1 257 ? -5.948 7.799 21.950 1.00 96.25 257 GLN A N 1
ATOM 1968 C CA . GLN A 1 257 ? -6.340 6.921 23.051 1.00 96.25 257 GLN A CA 1
ATOM 1969 C C . GLN A 1 257 ? -7.637 7.361 23.739 1.00 96.25 257 GLN A C 1
ATOM 1971 O O . GLN A 1 257 ? -8.380 6.500 24.210 1.00 96.25 257 GLN A O 1
ATOM 1976 N N . ALA A 1 258 ? -7.957 8.656 23.741 1.00 97.38 258 ALA A N 1
ATOM 1977 C CA . ALA A 1 258 ? -9.241 9.165 24.225 1.00 97.38 258 ALA A CA 1
ATOM 1978 C C . ALA A 1 258 ? -10.443 8.544 23.483 1.00 97.38 258 ALA A C 1
ATOM 1980 O O . ALA A 1 258 ? -11.515 8.398 24.060 1.00 97.38 258 ALA A O 1
ATOM 1981 N N . GLU A 1 259 ? -10.251 8.096 22.238 1.00 97.38 259 GLU A N 1
ATOM 1982 C CA . GLU A 1 259 ? -11.285 7.443 21.426 1.00 97.38 259 GLU A CA 1
ATOM 1983 C C . GLU A 1 259 ? -11.251 5.907 21.514 1.00 97.38 259 GLU A C 1
ATOM 1985 O O . GLU A 1 259 ? -11.945 5.228 20.751 1.00 97.38 259 GLU A O 1
ATOM 1990 N N . LEU A 1 260 ? -10.459 5.319 22.419 1.00 96.94 260 LEU A N 1
ATOM 1991 C CA . LEU A 1 260 ? -10.281 3.864 22.505 1.00 96.94 260 LEU A CA 1
ATOM 1992 C C . LEU A 1 260 ? -11.584 3.113 22.790 1.00 96.94 260 LEU A C 1
ATOM 1994 O O . LEU A 1 260 ? -11.786 2.021 22.259 1.00 96.94 260 LEU A O 1
ATOM 1998 N N . VAL A 1 261 ? -12.463 3.688 23.605 1.00 95.25 261 VAL A N 1
ATOM 1999 C CA . VAL A 1 261 ? -13.790 3.141 23.901 1.00 95.25 261 VAL A CA 1
ATOM 2000 C C . VAL A 1 261 ? -14.868 4.156 23.546 1.00 95.25 261 VAL A C 1
ATOM 2002 O O . VAL A 1 261 ? -14.636 5.363 23.622 1.00 95.25 261 VAL A O 1
ATOM 2005 N N . ASP A 1 262 ? -16.033 3.682 23.116 1.00 92.19 262 ASP A N 1
ATOM 2006 C CA . ASP A 1 262 ? -17.190 4.538 22.868 1.00 92.19 262 ASP A CA 1
ATOM 2007 C C . ASP A 1 262 ? -17.903 4.966 24.160 1.00 92.19 262 ASP A C 1
ATOM 2009 O O . ASP A 1 262 ? -17.500 4.602 25.265 1.00 92.19 262 ASP A O 1
ATOM 2013 N N . GLY A 1 263 ? -18.968 5.764 24.023 1.00 88.94 263 GLY A N 1
ATOM 2014 C CA . GLY A 1 263 ? -19.756 6.238 25.166 1.00 88.94 263 GLY A CA 1
ATOM 2015 C C . GLY A 1 263 ? -20.453 5.122 25.956 1.00 88.94 263 GLY A C 1
ATOM 2016 O O . GLY A 1 263 ? -20.892 5.363 27.073 1.00 88.94 263 GLY A O 1
ATOM 2017 N N . GLN A 1 264 ? -20.532 3.904 25.407 1.00 87.25 264 GLN A N 1
ATOM 2018 C CA . GLN A 1 264 ? -21.045 2.706 26.079 1.00 87.25 264 GLN A CA 1
ATOM 2019 C C . GLN A 1 264 ? -19.913 1.841 26.661 1.00 87.25 264 GLN A C 1
ATOM 2021 O O . GLN A 1 264 ? -20.165 0.751 27.171 1.00 87.25 264 GLN A O 1
ATOM 2026 N N . GLY A 1 265 ? -18.659 2.289 26.562 1.00 87.25 265 GLY A N 1
ATOM 2027 C CA . GLY A 1 265 ? -17.485 1.543 27.002 1.00 87.25 265 GLY A CA 1
ATOM 2028 C C . GLY A 1 265 ? -17.048 0.428 26.047 1.00 87.25 265 GLY A C 1
ATOM 2029 O O . GLY A 1 265 ? -16.122 -0.316 26.383 1.00 87.25 265 GLY A O 1
ATOM 2030 N N . LYS A 1 266 ? -17.651 0.298 24.856 1.00 90.31 266 LYS A N 1
ATOM 2031 C CA . LYS A 1 266 ? -17.246 -0.716 23.873 1.00 90.31 266 LYS A CA 1
ATOM 2032 C C . LYS A 1 266 ? -15.967 -0.287 23.173 1.00 90.31 266 LYS A C 1
ATOM 2034 O O . LYS A 1 266 ? -15.798 0.860 22.765 1.00 90.31 266 LYS A O 1
ATOM 2039 N N . LEU A 1 267 ? -15.053 -1.235 23.012 1.00 95.19 267 LEU A N 1
ATOM 2040 C CA . LEU A 1 267 ? -13.764 -0.995 22.380 1.00 95.19 267 LEU A CA 1
ATOM 2041 C C . LEU A 1 267 ? -13.911 -0.651 20.889 1.00 95.19 267 LEU A C 1
ATOM 2043 O O . LEU A 1 267 ? -14.449 -1.431 20.101 1.00 95.19 267 LEU A O 1
ATOM 2047 N N . ARG A 1 268 ? -13.283 0.446 20.462 1.00 95.25 268 ARG A N 1
ATOM 2048 C CA . ARG A 1 268 ? -13.054 0.748 19.046 1.00 95.25 268 ARG A CA 1
ATOM 2049 C C . ARG A 1 268 ? -11.807 0.018 18.555 1.00 95.25 268 ARG A C 1
ATOM 2051 O O . ARG A 1 268 ? -10.677 0.481 18.715 1.00 95.25 268 ARG A O 1
ATOM 2058 N N . LEU A 1 269 ? -12.005 -1.135 17.915 1.00 94.00 269 LEU A N 1
ATOM 2059 C CA . LEU A 1 269 ? -10.918 -2.033 17.501 1.00 94.00 269 LEU A CA 1
ATOM 2060 C C . LEU A 1 269 ? -9.840 -1.357 16.628 1.00 94.00 269 LEU A C 1
ATOM 2062 O O . LEU A 1 269 ? -8.661 -1.693 16.741 1.00 94.00 269 LEU A O 1
ATOM 2066 N N . GLY A 1 270 ? -10.218 -0.401 15.772 1.00 93.81 270 GLY A N 1
ATOM 2067 C CA . GLY A 1 270 ? -9.263 0.358 14.957 1.00 93.81 270 GLY A CA 1
ATOM 2068 C C . GLY A 1 270 ? -8.261 1.159 15.798 1.00 93.81 270 GLY A C 1
ATOM 2069 O O . GLY A 1 270 ? -7.067 1.153 15.502 1.00 93.81 270 GLY A O 1
ATOM 2070 N N . VAL A 1 271 ? -8.724 1.773 16.892 1.00 96.31 271 VAL A N 1
ATOM 2071 C CA . VAL A 1 271 ? -7.867 2.516 17.830 1.00 96.31 271 VAL A CA 1
ATOM 2072 C C . VAL A 1 271 ? -6.928 1.559 18.554 1.00 96.31 271 VAL A C 1
ATOM 2074 O O . VAL A 1 271 ? -5.721 1.785 18.583 1.00 96.31 271 VAL A O 1
ATOM 2077 N N . ALA A 1 272 ? -7.454 0.440 19.058 1.00 95.88 272 ALA A N 1
ATOM 2078 C CA . ALA A 1 272 ? -6.656 -0.573 19.749 1.00 95.88 272 ALA A CA 1
ATOM 2079 C C . ALA A 1 272 ? -5.517 -1.122 18.875 1.00 95.88 272 ALA A C 1
ATOM 2081 O O . ALA A 1 272 ? -4.392 -1.302 19.342 1.00 95.88 272 ALA A O 1
ATOM 2082 N N . LYS A 1 273 ? -5.788 -1.369 17.589 1.00 94.38 273 LYS A N 1
ATOM 2083 C CA . LYS A 1 273 ? -4.780 -1.802 16.610 1.00 94.38 273 LYS A CA 1
ATOM 2084 C C . LYS A 1 273 ? -3.713 -0.742 16.359 1.00 94.38 273 LYS A C 1
ATOM 2086 O O . LYS A 1 273 ? -2.531 -1.085 16.333 1.00 94.38 273 LYS A O 1
ATOM 2091 N N . LEU A 1 274 ? -4.115 0.519 16.196 1.00 94.75 274 LEU A N 1
ATOM 2092 C CA . LEU A 1 274 ? -3.181 1.624 15.996 1.00 94.75 274 LEU A CA 1
ATOM 2093 C C . LEU A 1 274 ? -2.270 1.797 17.216 1.00 94.75 274 LEU A C 1
ATOM 2095 O O . LEU A 1 274 ? -1.052 1.784 17.062 1.00 94.75 274 LEU A O 1
ATOM 2099 N N . LEU A 1 275 ? -2.841 1.846 18.423 1.00 94.94 275 LEU A N 1
ATOM 2100 C CA . LEU A 1 275 ? -2.081 1.945 19.671 1.00 94.94 275 LEU A CA 1
ATOM 2101 C C . LEU A 1 275 ? -1.162 0.740 19.880 1.00 94.94 275 LEU A C 1
ATOM 2103 O O . LEU A 1 275 ? 0.006 0.917 20.211 1.00 94.94 275 LEU A O 1
ATOM 2107 N N . THR A 1 276 ? -1.628 -0.480 19.599 1.00 94.62 276 THR A N 1
ATOM 2108 C CA . THR A 1 276 ? -0.773 -1.676 19.673 1.00 94.62 276 THR A CA 1
ATOM 2109 C C . THR A 1 276 ? 0.482 -1.503 18.820 1.00 94.62 276 THR A C 1
ATOM 2111 O O . THR A 1 276 ? 1.584 -1.806 19.271 1.00 94.62 276 THR A O 1
ATOM 2114 N N . GLN A 1 277 ? 0.338 -0.962 17.608 1.00 92.94 277 GLN A N 1
ATOM 2115 C CA . GLN A 1 277 ? 1.478 -0.704 16.739 1.00 92.94 277 GLN A CA 1
ATOM 2116 C C . GLN A 1 277 ? 2.348 0.460 17.238 1.00 92.94 277 GLN A C 1
ATOM 2118 O O . GL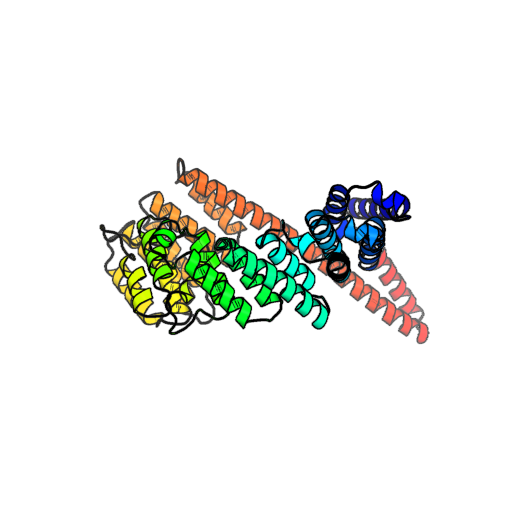N A 1 277 ? 3.570 0.347 17.179 1.00 92.94 277 GLN A O 1
ATOM 2123 N N . VAL A 1 278 ? 1.776 1.542 17.776 1.00 93.00 278 VAL A N 1
ATOM 2124 C CA . VAL A 1 278 ? 2.543 2.631 18.423 1.00 93.00 278 VAL A CA 1
ATOM 2125 C C . VAL A 1 278 ? 3.434 2.078 19.539 1.00 93.00 278 VAL A C 1
ATOM 2127 O O . VAL A 1 278 ? 4.642 2.338 19.564 1.00 93.00 278 VAL A O 1
ATOM 2130 N N . HIS A 1 279 ? 2.862 1.246 20.412 1.00 92.31 279 HIS A N 1
ATOM 2131 C CA . HIS A 1 279 ? 3.579 0.625 21.521 1.00 92.31 279 HIS A CA 1
ATOM 2132 C C . HIS A 1 279 ? 4.590 -0.439 21.072 1.00 92.31 279 HIS A C 1
ATOM 2134 O O . HIS A 1 279 ? 5.595 -0.630 21.743 1.00 92.31 279 HIS A O 1
ATOM 2140 N N . ALA A 1 280 ? 4.378 -1.101 19.933 1.00 90.06 280 ALA A N 1
ATOM 2141 C CA . ALA A 1 280 ? 5.305 -2.105 19.409 1.00 90.06 280 ALA A CA 1
ATOM 2142 C C . ALA A 1 280 ? 6.475 -1.525 18.594 1.00 90.06 280 ALA A C 1
ATOM 2144 O O . ALA A 1 280 ? 7.549 -2.116 18.557 1.00 90.06 280 ALA A O 1
ATOM 2145 N N . SER A 1 281 ? 6.271 -0.408 17.888 1.00 79.94 281 SER A N 1
ATOM 2146 C CA . SER A 1 281 ? 7.225 0.058 16.868 1.00 79.94 281 SER A CA 1
ATOM 2147 C C . SER A 1 281 ? 8.429 0.780 17.456 1.00 79.94 281 SER A C 1
ATOM 2149 O O . SER A 1 281 ? 9.559 0.526 17.042 1.00 79.94 281 SER A O 1
ATOM 2151 N N . SER A 1 282 ? 8.194 1.802 18.288 1.00 58.72 282 SER A N 1
ATOM 2152 C CA . SER A 1 282 ? 9.233 2.819 18.544 1.00 58.72 282 SER A CA 1
ATOM 2153 C C . SER A 1 282 ? 9.015 3.728 19.763 1.00 58.72 282 SER A C 1
ATOM 2155 O O . SER A 1 282 ? 9.893 4.541 20.047 1.00 58.72 282 SER A O 1
ATOM 2157 N N . TYR A 1 283 ? 7.891 3.636 20.486 1.00 62.69 283 TYR A N 1
ATOM 2158 C CA . TYR A 1 283 ? 7.503 4.688 21.447 1.00 62.69 283 TYR A CA 1
ATOM 2159 C C . TYR A 1 283 ? 7.063 4.177 22.804 1.00 62.69 283 TYR A C 1
ATOM 2161 O O . TYR A 1 283 ? 7.362 4.800 23.819 1.00 62.69 283 TYR A O 1
ATOM 2169 N N . GLY A 1 284 ? 6.325 3.075 22.813 1.00 61.81 284 GLY A N 1
ATOM 2170 C CA . GLY A 1 284 ? 5.721 2.567 24.025 1.00 61.81 284 GLY A CA 1
ATOM 2171 C C . GLY A 1 284 ? 6.466 1.374 24.578 1.00 61.81 284 GLY A C 1
ATOM 2172 O O . GLY A 1 284 ? 7.160 0.645 23.875 1.00 61.81 284 GLY A O 1
ATOM 2173 N N . ASP A 1 285 ? 6.254 1.144 25.861 1.00 86.31 285 ASP A N 1
ATOM 2174 C CA . ASP A 1 285 ? 6.480 -0.171 26.413 1.00 86.31 285 ASP A CA 1
ATOM 2175 C C . ASP A 1 285 ? 5.278 -1.046 26.027 1.00 86.31 285 ASP A C 1
ATOM 2177 O O . ASP A 1 285 ? 4.172 -0.885 26.556 1.00 86.31 285 ASP A O 1
ATOM 2181 N N . ILE A 1 286 ? 5.473 -1.953 25.063 1.00 92.19 286 ILE A N 1
ATOM 2182 C CA . ILE A 1 286 ? 4.447 -2.933 24.678 1.00 92.19 286 ILE A CA 1
ATOM 2183 C C . ILE A 1 286 ? 3.982 -3.762 25.882 1.00 92.19 286 ILE A C 1
ATOM 2185 O O . ILE A 1 286 ? 2.844 -4.228 25.887 1.00 92.19 286 ILE A O 1
ATOM 2189 N N . LYS A 1 287 ? 4.805 -3.905 26.932 1.00 92.94 287 LYS A N 1
ATOM 2190 C CA . LYS A 1 287 ? 4.413 -4.561 28.185 1.00 92.94 287 LYS A CA 1
ATOM 2191 C C . LYS A 1 287 ? 3.411 -3.721 28.970 1.00 92.94 287 LYS A C 1
ATOM 2193 O O . LYS A 1 287 ? 2.446 -4.286 29.471 1.00 92.94 287 LYS A O 1
ATOM 2198 N N . VAL A 1 288 ? 3.580 -2.398 29.025 1.00 92.81 288 VAL A N 1
ATOM 2199 C CA . VAL A 1 288 ? 2.607 -1.487 29.660 1.00 92.81 288 VAL A CA 1
ATOM 2200 C C . VAL A 1 288 ? 1.278 -1.527 28.910 1.00 92.81 288 VAL A C 1
ATOM 2202 O O . VAL A 1 288 ? 0.226 -1.679 29.527 1.00 92.81 288 VAL A O 1
ATOM 2205 N N . TRP A 1 289 ? 1.312 -1.478 27.575 1.00 95.00 289 TRP A N 1
ATOM 2206 C CA . TRP A 1 289 ? 0.094 -1.606 26.770 1.00 95.00 289 TRP A CA 1
ATOM 2207 C C . TRP A 1 289 ? -0.578 -2.971 26.938 1.00 95.00 289 TRP A C 1
ATOM 2209 O O . TRP A 1 289 ? -1.796 -3.054 27.077 1.00 95.00 289 TRP A O 1
ATOM 2219 N N . ARG A 1 290 ? 0.210 -4.048 26.992 1.00 96.12 290 ARG A N 1
ATOM 2220 C CA . ARG A 1 290 ? -0.295 -5.389 27.291 1.00 96.12 290 ARG A CA 1
ATOM 2221 C C . ARG A 1 290 ? -0.968 -5.449 28.655 1.00 96.12 290 ARG A C 1
ATOM 2223 O O . ARG A 1 290 ? -2.083 -5.948 28.727 1.00 96.12 290 ARG A O 1
ATOM 2230 N N . ALA A 1 291 ? -0.331 -4.930 29.701 1.00 96.69 291 ALA A N 1
ATOM 2231 C CA . ALA A 1 291 ? -0.904 -4.902 31.043 1.00 96.69 291 ALA A CA 1
ATOM 2232 C C . ALA A 1 291 ? -2.220 -4.108 31.077 1.00 96.69 291 ALA A C 1
ATOM 2234 O O . ALA A 1 291 ? -3.188 -4.548 31.692 1.00 96.69 291 ALA A O 1
ATOM 2235 N N . TYR A 1 292 ? -2.287 -2.986 30.353 1.00 96.06 292 TYR A N 1
ATOM 2236 C CA . TYR A 1 292 ? -3.521 -2.220 30.187 1.00 96.06 292 TYR A CA 1
ATOM 2237 C C . TYR A 1 292 ? -4.627 -3.048 29.512 1.00 96.06 292 TYR A C 1
ATOM 2239 O O . TYR A 1 292 ? -5.742 -3.119 30.027 1.00 96.06 292 TYR A O 1
ATOM 2247 N N . VAL A 1 293 ? -4.327 -3.709 28.388 1.00 97.31 293 VAL A N 1
ATOM 2248 C CA . VAL A 1 293 ? -5.290 -4.577 27.687 1.00 97.31 293 VAL A CA 1
ATOM 2249 C C . VAL A 1 293 ? -5.738 -5.741 28.573 1.00 97.31 293 VAL A C 1
ATOM 2251 O O . VAL A 1 293 ? -6.924 -6.054 28.588 1.00 97.31 293 VAL A O 1
ATOM 2254 N N . ASP A 1 294 ? -4.831 -6.331 29.350 1.00 97.62 294 ASP A N 1
ATOM 2255 C CA . ASP A 1 294 ? -5.132 -7.442 30.259 1.00 97.62 294 ASP A CA 1
ATOM 2256 C C . ASP A 1 294 ? -6.059 -7.011 31.394 1.00 97.62 294 ASP A C 1
ATOM 2258 O O . ASP A 1 294 ? -7.051 -7.689 31.661 1.00 97.62 294 ASP A O 1
ATOM 2262 N N . GLY A 1 295 ? -5.810 -5.847 31.999 1.00 96.88 295 GLY A N 1
ATOM 2263 C CA . GLY A 1 295 ? -6.702 -5.277 33.008 1.00 96.88 295 GLY A CA 1
ATOM 2264 C C . GLY A 1 295 ? -8.097 -4.972 32.455 1.00 96.88 295 GLY A C 1
ATOM 2265 O O . GLY A 1 295 ? -9.100 -5.261 33.105 1.00 96.88 295 GLY A O 1
ATOM 2266 N N . ARG A 1 296 ? -8.188 -4.441 31.228 1.00 96.00 296 ARG A N 1
ATOM 2267 C CA . ARG A 1 296 ? -9.482 -4.155 30.581 1.00 96.00 296 ARG A CA 1
ATOM 2268 C C . ARG A 1 296 ? -10.226 -5.424 30.187 1.00 96.00 296 ARG A C 1
ATOM 2270 O O . ARG A 1 296 ? -11.439 -5.479 30.361 1.00 96.00 296 ARG A O 1
ATOM 2277 N N . LEU A 1 297 ? -9.514 -6.441 29.708 1.00 96.00 297 LEU A N 1
ATOM 2278 C CA . LEU A 1 297 ? -10.088 -7.749 29.412 1.00 96.00 297 LEU A CA 1
ATOM 2279 C C . LEU A 1 297 ? -10.625 -8.418 30.685 1.00 96.00 297 LEU A C 1
ATOM 2281 O O . LEU A 1 297 ? -11.746 -8.910 30.667 1.00 96.00 297 LEU A O 1
ATOM 2285 N N . ALA A 1 298 ? -9.872 -8.380 31.788 1.00 95.31 298 ALA A N 1
ATOM 2286 C CA . ALA A 1 298 ? -10.305 -8.931 33.074 1.00 95.31 298 ALA A CA 1
ATOM 2287 C C . ALA A 1 298 ? -11.533 -8.208 33.657 1.00 95.31 298 ALA A C 1
ATOM 2289 O O . ALA A 1 298 ? -12.360 -8.835 34.310 1.00 95.31 298 ALA A O 1
ATOM 2290 N N . ALA A 1 299 ? -11.665 -6.904 33.402 1.00 92.75 299 ALA A N 1
ATOM 2291 C CA . ALA A 1 299 ? -12.805 -6.097 33.839 1.00 92.75 299 ALA A CA 1
ATOM 2292 C C . ALA A 1 299 ? -14.015 -6.145 32.883 1.00 92.75 299 ALA A C 1
ATOM 2294 O O . ALA A 1 299 ? -15.051 -5.552 33.179 1.00 92.75 299 ALA A O 1
ATOM 2295 N N . SER A 1 300 ? -13.891 -6.787 31.718 1.00 90.44 300 SER A N 1
ATOM 2296 C CA . SER A 1 300 ? -14.971 -6.847 30.731 1.00 90.44 300 SER A CA 1
ATOM 2297 C C . SER A 1 300 ? -15.946 -7.974 31.055 1.00 90.44 300 SER A C 1
ATOM 2299 O O . SER A 1 300 ? -15.534 -9.121 31.211 1.00 90.44 300 SER A O 1
ATOM 2301 N N . ALA A 1 301 ? -17.240 -7.652 31.097 1.00 82.38 301 ALA A N 1
ATOM 2302 C CA . ALA A 1 301 ? -18.309 -8.646 31.175 1.00 82.38 301 ALA A CA 1
ATOM 2303 C C . ALA A 1 301 ? -18.361 -9.524 29.909 1.00 82.38 301 ALA A C 1
ATOM 2305 O O . ALA A 1 301 ? -17.824 -9.142 28.867 1.00 82.38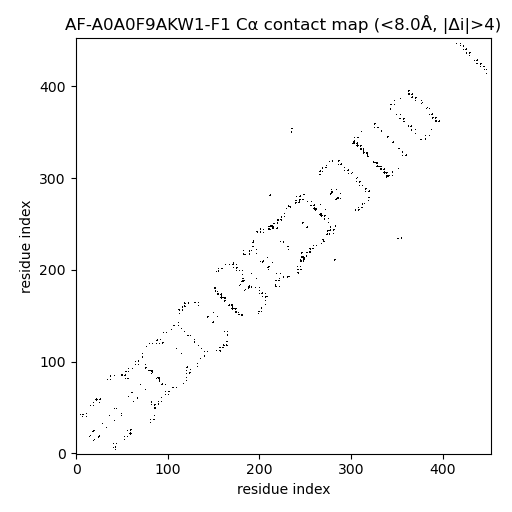 301 ALA A O 1
ATOM 2306 N N . ASP A 1 302 ? -19.029 -10.675 29.998 1.00 83.00 302 ASP A N 1
ATOM 2307 C CA . ASP A 1 302 ? -19.167 -11.630 28.893 1.00 83.00 302 ASP A CA 1
ATOM 2308 C C . ASP A 1 302 ? -19.834 -11.026 27.644 1.00 83.00 302 ASP A C 1
ATOM 2310 O O . ASP A 1 302 ? -20.529 -10.004 27.696 1.00 83.00 302 ASP A O 1
ATOM 2314 N N . GLY A 1 303 ? -19.612 -11.665 26.493 1.00 94.12 303 GLY A N 1
ATOM 2315 C CA . GLY A 1 303 ? -20.204 -11.250 25.224 1.00 94.12 303 GLY A CA 1
ATOM 2316 C C . GLY A 1 303 ? -19.339 -10.291 24.396 1.00 94.12 303 GLY A C 1
ATOM 2317 O O . GLY A 1 303 ? -18.107 -10.325 24.410 1.00 94.12 303 GLY A O 1
ATOM 2318 N N . ASP A 1 304 ? -19.994 -9.393 23.656 1.00 95.44 304 ASP A N 1
ATOM 2319 C CA . ASP A 1 304 ? -19.363 -8.534 22.643 1.00 95.44 304 ASP A CA 1
ATOM 2320 C C . ASP A 1 304 ? -18.226 -7.644 23.169 1.00 95.44 304 ASP A C 1
ATOM 2322 O O . ASP A 1 304 ? -17.225 -7.438 22.479 1.00 95.44 304 ASP A O 1
ATOM 2326 N N . ALA A 1 305 ? -18.356 -7.109 24.387 1.00 94.69 305 ALA A N 1
ATOM 2327 C CA . ALA A 1 305 ? -17.321 -6.269 24.985 1.00 94.69 305 ALA A CA 1
ATOM 2328 C C . ALA A 1 305 ? -16.023 -7.065 25.203 1.00 94.69 305 ALA A C 1
ATOM 2330 O O . ALA A 1 305 ? -14.950 -6.643 24.761 1.00 94.69 305 ALA A O 1
ATOM 2331 N N . LYS A 1 306 ? -16.131 -8.253 25.808 1.00 96.50 306 LYS A N 1
ATOM 2332 C CA . LYS A 1 306 ? -15.016 -9.185 26.005 1.00 96.50 306 LYS A CA 1
ATOM 2333 C C . LYS A 1 306 ? -14.460 -9.690 24.680 1.00 96.50 306 LYS A C 1
ATOM 2335 O O . LYS A 1 306 ? -13.242 -9.691 24.512 1.00 96.50 306 LYS A O 1
ATOM 2340 N N . ALA A 1 307 ? -15.311 -10.011 23.703 1.00 97.38 307 ALA A N 1
ATOM 2341 C CA . ALA A 1 307 ? -14.876 -10.392 22.359 1.00 97.38 307 ALA A CA 1
ATOM 2342 C C . ALA A 1 307 ? -13.974 -9.321 21.717 1.00 97.38 307 ALA A C 1
ATOM 2344 O O . ALA A 1 307 ? -12.910 -9.641 21.182 1.00 97.38 307 ALA A O 1
ATOM 2345 N N . LEU A 1 308 ? -14.333 -8.037 21.815 1.00 96.44 308 LEU A N 1
ATOM 2346 C CA . LEU A 1 308 ? -13.523 -6.949 21.262 1.00 96.44 308 LEU A CA 1
ATOM 2347 C C . LEU A 1 308 ? -12.176 -6.784 21.990 1.00 96.44 308 LEU A C 1
ATOM 2349 O O . LEU A 1 308 ? -11.146 -6.613 21.331 1.00 96.44 308 LEU A O 1
ATOM 2353 N N . TRP A 1 309 ? -12.139 -6.888 23.321 1.00 97.19 309 TRP A N 1
ATOM 2354 C CA . TRP A 1 309 ? -10.873 -6.867 24.070 1.00 97.19 309 TRP A CA 1
ATOM 2355 C C . TRP A 1 309 ? -10.000 -8.096 23.792 1.00 97.19 309 TRP A C 1
ATOM 2357 O O . TRP A 1 309 ? -8.778 -7.962 23.694 1.00 97.19 309 TRP A O 1
ATOM 2367 N N . LEU A 1 310 ? -10.596 -9.265 23.549 1.00 98.00 310 LEU A N 1
ATOM 2368 C CA . LEU A 1 310 ? -9.879 -10.449 23.070 1.00 98.00 310 LEU A CA 1
ATOM 2369 C C . LEU A 1 310 ? -9.264 -10.216 21.682 1.00 98.00 310 LEU A C 1
ATOM 2371 O O . LEU A 1 310 ? -8.134 -10.642 21.437 1.00 98.00 310 LEU A O 1
ATOM 2375 N N . LEU A 1 311 ? -9.932 -9.476 20.788 1.00 96.88 311 LEU A N 1
ATOM 2376 C CA . LEU A 1 311 ? -9.333 -9.059 19.513 1.00 96.88 311 LEU A CA 1
ATOM 2377 C C . LEU A 1 311 ? -8.163 -8.082 19.703 1.00 96.88 311 LEU A C 1
ATOM 2379 O O . LEU A 1 311 ? -7.163 -8.186 18.987 1.00 96.88 311 LEU A O 1
ATOM 2383 N N . ALA A 1 312 ? -8.240 -7.161 20.668 1.00 96.44 312 ALA A N 1
ATOM 2384 C CA . ALA A 1 312 ? -7.093 -6.323 21.027 1.00 96.44 312 ALA A CA 1
ATOM 2385 C C . ALA A 1 312 ? -5.928 -7.175 21.549 1.00 96.44 312 ALA A C 1
ATOM 2387 O O . ALA A 1 312 ? -4.801 -7.043 21.070 1.00 96.44 312 ALA A O 1
ATOM 2388 N N . LYS A 1 313 ? -6.200 -8.120 22.453 1.00 97.50 313 LYS A N 1
ATOM 2389 C CA . LYS A 1 313 ? -5.208 -9.064 22.984 1.00 97.50 313 LYS A CA 1
ATOM 2390 C C . LYS A 1 313 ? -4.551 -9.894 21.879 1.00 97.50 313 LYS A C 1
ATOM 2392 O O . LYS A 1 313 ? -3.326 -10.010 21.842 1.00 97.50 313 LYS A O 1
ATOM 2397 N N . ALA A 1 314 ? -5.340 -10.377 20.918 1.00 96.44 314 ALA A N 1
ATOM 2398 C CA . ALA A 1 314 ? -4.857 -11.105 19.746 1.00 96.44 314 ALA A CA 1
ATOM 2399 C C . ALA A 1 314 ? -3.856 -10.297 18.900 1.00 96.44 314 ALA A C 1
ATOM 2401 O O . ALA A 1 314 ? -3.022 -10.882 18.210 1.00 96.44 314 ALA A O 1
ATOM 2402 N N . ARG A 1 315 ? -3.917 -8.960 18.947 1.00 93.69 315 ARG A N 1
ATOM 2403 C CA . ARG A 1 315 ? -2.963 -8.064 18.276 1.00 93.69 315 ARG A CA 1
ATOM 2404 C C . ARG A 1 315 ? -1.734 -7.768 19.116 1.00 93.69 315 ARG A C 1
ATOM 2406 O O . ARG A 1 315 ? -0.636 -7.714 18.565 1.00 93.69 315 ARG A O 1
ATOM 2413 N N . VAL A 1 316 ? -1.915 -7.593 20.420 1.00 94.94 316 VAL A N 1
ATOM 2414 C CA . VAL A 1 316 ? -0.820 -7.310 21.350 1.00 94.94 316 VAL A CA 1
ATOM 2415 C C . VAL A 1 316 ? 0.144 -8.483 21.442 1.00 94.94 316 VAL A C 1
ATOM 2417 O O . VAL A 1 316 ? 1.350 -8.277 21.353 1.00 94.94 316 VAL A O 1
ATOM 2420 N N . GLU A 1 317 ? -0.352 -9.714 21.569 1.00 94.12 317 GLU A N 1
ATOM 2421 C CA . GLU A 1 317 ? 0.511 -10.873 21.827 1.00 94.12 317 GLU A CA 1
ATOM 2422 C C . GLU A 1 317 ? 1.590 -11.099 20.757 1.00 94.12 317 GLU A C 1
ATOM 2424 O O . GLU A 1 317 ? 2.766 -11.171 21.127 1.00 94.12 317 GLU A O 1
ATOM 2429 N N . PRO A 1 318 ? 1.276 -11.136 19.444 1.00 91.50 318 PRO A N 1
ATOM 2430 C CA . PRO A 1 318 ? 2.307 -11.206 18.412 1.00 91.50 318 PRO A CA 1
ATOM 2431 C C . PRO A 1 318 ? 3.324 -10.065 18.495 1.00 91.50 318 PRO A C 1
ATOM 2433 O O . PRO A 1 318 ? 4.502 -10.292 18.241 1.00 91.50 318 PRO A O 1
ATOM 2436 N N . ALA A 1 319 ? 2.884 -8.859 18.862 1.00 90.25 319 ALA A N 1
ATOM 2437 C CA . ALA A 1 319 ? 3.707 -7.654 18.886 1.00 90.25 319 ALA A CA 1
ATOM 2438 C C . ALA A 1 319 ? 4.686 -7.584 20.075 1.00 90.25 319 ALA A C 1
ATOM 2440 O O . ALA A 1 319 ? 5.584 -6.749 20.078 1.00 90.25 319 ALA A O 1
ATOM 2441 N N . THR A 1 320 ? 4.552 -8.466 21.072 1.00 87.06 320 THR A N 1
ATOM 2442 C CA . THR A 1 320 ? 5.483 -8.541 22.216 1.00 87.06 320 THR A CA 1
ATOM 2443 C C . THR A 1 320 ? 6.837 -9.165 21.871 1.00 87.06 320 THR A C 1
ATOM 2445 O O . THR A 1 320 ? 7.759 -9.123 22.686 1.00 87.06 320 THR A O 1
ATOM 2448 N N . ARG A 1 321 ? 6.971 -9.764 20.683 1.00 83.94 321 ARG A N 1
ATOM 2449 C CA . ARG A 1 321 ? 8.211 -10.388 20.208 1.00 83.94 321 ARG A CA 1
ATOM 2450 C C . ARG A 1 321 ? 8.915 -9.500 19.190 1.00 83.94 321 ARG A C 1
ATOM 2452 O O . ARG A 1 321 ? 8.262 -8.806 18.419 1.00 83.94 321 ARG A O 1
ATOM 2459 N N . ALA A 1 322 ? 10.246 -9.597 19.148 1.00 75.00 322 ALA A N 1
ATOM 2460 C CA . ALA A 1 322 ? 11.069 -8.903 18.154 1.00 75.00 322 ALA A CA 1
ATOM 2461 C C . ALA A 1 322 ? 10.668 -9.271 16.714 1.00 75.00 322 ALA A C 1
ATOM 2463 O O . ALA A 1 322 ? 10.583 -8.406 15.847 1.00 75.00 322 ALA A O 1
ATOM 2464 N N . GLU A 1 323 ? 10.351 -10.548 16.482 1.00 75.69 323 GLU A N 1
ATOM 2465 C CA . GLU A 1 323 ? 9.707 -11.017 15.258 1.00 75.69 323 GLU A CA 1
ATOM 2466 C C . GLU A 1 323 ? 8.241 -11.359 15.553 1.00 75.69 323 GLU A C 1
ATOM 2468 O O . GLU A 1 323 ? 7.979 -12.289 16.329 1.00 75.69 323 GLU A O 1
ATOM 2473 N N . PRO A 1 324 ? 7.269 -10.634 14.963 1.00 76.31 324 PRO A N 1
ATOM 2474 C CA . PRO A 1 324 ? 5.862 -10.855 15.254 1.00 76.31 324 PRO A CA 1
ATOM 2475 C C . PRO A 1 324 ? 5.410 -12.279 14.927 1.00 76.31 324 PRO A C 1
ATOM 2477 O O . PRO A 1 324 ? 5.259 -12.661 13.763 1.00 76.31 324 PRO A O 1
ATOM 2480 N N . MET A 1 325 ? 5.130 -13.067 15.965 1.00 88.06 325 MET A N 1
ATOM 2481 C CA . MET A 1 325 ? 4.625 -14.427 15.803 1.00 88.06 325 MET A CA 1
ATOM 2482 C C . MET A 1 325 ? 3.103 -14.436 15.822 1.00 88.06 325 MET A C 1
ATOM 2484 O O . MET A 1 325 ? 2.470 -14.614 16.863 1.00 88.06 325 MET A O 1
ATOM 2488 N N . TRP A 1 326 ? 2.506 -14.307 14.640 1.00 88.25 326 TRP A N 1
ATOM 2489 C CA . TRP A 1 326 ? 1.052 -14.292 14.479 1.00 88.25 326 TRP A CA 1
ATOM 2490 C C . TRP A 1 326 ? 0.359 -15.524 15.054 1.00 88.25 326 TRP A C 1
ATOM 2492 O O . TRP A 1 326 ? -0.773 -15.408 15.508 1.00 88.25 326 TRP A O 1
ATOM 2502 N N . ALA A 1 327 ? 1.036 -16.676 15.125 1.00 90.62 327 ALA A N 1
ATOM 2503 C CA . ALA A 1 327 ? 0.528 -17.885 15.777 1.00 90.62 327 ALA A CA 1
ATOM 2504 C C . ALA A 1 327 ? 0.016 -17.648 17.213 1.00 90.62 327 ALA A C 1
ATOM 2506 O O . ALA A 1 327 ? -0.951 -18.296 17.612 1.00 90.62 327 ALA A O 1
ATOM 2507 N N . LEU A 1 328 ? 0.595 -16.686 17.944 1.00 93.12 328 LEU A N 1
ATOM 2508 C CA . LEU A 1 328 ? 0.173 -16.318 19.299 1.00 93.12 328 LEU A CA 1
ATOM 2509 C C . LEU A 1 328 ? -1.205 -15.643 19.353 1.00 93.12 328 LEU A C 1
ATOM 2511 O O . LEU A 1 328 ? -1.831 -15.640 20.405 1.00 93.12 328 LEU A O 1
ATOM 2515 N N . ALA A 1 329 ? -1.701 -15.104 18.236 1.00 94.88 329 ALA A N 1
ATOM 2516 C CA . ALA A 1 329 ? -3.028 -14.495 18.162 1.00 94.88 329 ALA A CA 1
ATOM 2517 C C . ALA A 1 329 ? -4.157 -15.536 18.229 1.00 94.88 329 ALA A C 1
ATOM 2519 O O . ALA A 1 329 ? -5.245 -15.241 18.715 1.00 94.88 329 ALA A O 1
ATOM 2520 N N . LYS A 1 330 ? -3.918 -16.758 17.727 1.00 95.62 330 LYS A N 1
ATOM 2521 C CA . LYS A 1 330 ? -4.975 -17.746 17.451 1.00 95.62 330 LYS A CA 1
ATOM 2522 C C . LYS A 1 330 ? -5.821 -18.128 18.678 1.00 95.62 330 LYS A C 1
ATOM 2524 O O . LYS A 1 330 ? -7.039 -18.160 18.519 1.00 95.62 330 LYS A O 1
ATOM 2529 N N . PRO A 1 331 ? -5.253 -18.403 19.872 1.00 97.69 331 PRO A N 1
ATOM 2530 C CA . PRO A 1 331 ? -6.065 -18.725 21.048 1.00 97.69 331 PRO A CA 1
ATOM 2531 C C . PRO A 1 331 ? -7.062 -17.612 21.393 1.00 97.69 331 PRO A C 1
ATOM 2533 O O . PRO A 1 331 ? -8.229 -17.889 21.649 1.00 97.69 331 PRO A O 1
ATOM 2536 N N . TRP A 1 332 ? -6.627 -16.356 21.299 1.00 98.00 332 TRP A N 1
ATOM 2537 C CA . TRP A 1 332 ? -7.452 -15.183 21.590 1.00 98.00 332 TRP A CA 1
ATOM 2538 C C . TRP A 1 332 ? -8.515 -14.937 20.525 1.00 98.00 332 TRP A C 1
ATOM 2540 O O . TRP A 1 332 ? -9.637 -14.586 20.862 1.00 98.00 332 TRP A O 1
ATOM 2550 N N . LEU A 1 333 ? -8.206 -15.184 19.248 1.00 97.62 333 LEU A N 1
ATOM 2551 C CA . LEU A 1 333 ? -9.207 -15.132 18.177 1.00 97.62 333 LEU A CA 1
ATOM 2552 C C . LEU A 1 333 ? -10.288 -16.207 18.356 1.00 97.62 333 LEU A C 1
ATOM 2554 O O . LEU A 1 333 ? -11.467 -15.929 18.153 1.00 97.62 333 LEU A O 1
ATOM 2558 N N . ASN A 1 334 ? -9.902 -17.422 18.762 1.00 97.88 334 ASN A N 1
ATOM 2559 C CA . ASN A 1 334 ? -10.855 -18.495 19.049 1.00 97.88 334 ASN A CA 1
ATOM 2560 C C . ASN A 1 334 ? -11.782 -18.119 20.213 1.00 97.88 334 ASN A C 1
ATOM 2562 O O . ASN A 1 334 ? -12.992 -18.290 20.100 1.00 97.88 334 ASN A O 1
ATOM 2566 N N . GLN A 1 335 ? -11.226 -17.580 21.303 1.00 97.81 335 GLN A N 1
ATOM 2567 C CA . GLN A 1 335 ? -12.022 -17.093 22.433 1.00 97.81 335 GLN A CA 1
ATOM 2568 C C . GLN A 1 335 ? -12.928 -15.930 22.014 1.00 97.81 335 GLN A C 1
ATOM 2570 O O . GLN A 1 335 ? -14.109 -15.938 22.334 1.00 97.81 335 GLN A O 1
ATOM 2575 N N . ALA A 1 336 ? -12.421 -14.974 21.226 1.00 97.88 336 ALA A N 1
ATOM 2576 C CA . ALA A 1 336 ? -13.222 -13.853 20.737 1.00 97.88 336 ALA A CA 1
ATOM 2577 C C . ALA A 1 336 ? -14.422 -14.323 19.903 1.00 97.88 336 ALA A C 1
ATOM 2579 O O . ALA A 1 336 ? -15.496 -13.745 20.001 1.00 97.88 336 ALA A O 1
ATOM 2580 N N . MET A 1 337 ? -14.256 -15.381 19.101 1.00 97.56 337 MET A N 1
ATOM 2581 C CA . MET A 1 337 ? -15.353 -15.964 18.320 1.00 97.56 337 MET A CA 1
ATOM 2582 C C . MET A 1 337 ? -16.411 -16.619 19.205 1.00 97.56 337 MET A C 1
ATOM 2584 O O . MET A 1 337 ? -17.593 -16.520 18.895 1.00 97.56 337 MET A O 1
ATOM 2588 N N . ALA A 1 338 ? -15.990 -17.284 20.284 1.00 97.25 338 ALA A N 1
ATOM 2589 C CA . ALA A 1 338 ? -16.905 -17.906 21.237 1.00 97.25 338 ALA A CA 1
ATOM 2590 C C . ALA A 1 338 ? -17.720 -16.861 22.019 1.00 97.25 338 ALA A C 1
ATOM 2592 O O . ALA A 1 338 ? -18.893 -17.086 22.292 1.00 97.25 338 ALA A O 1
ATOM 2593 N N . GLU A 1 339 ? -17.110 -15.716 22.328 1.00 97.50 339 GLU A N 1
ATOM 2594 C CA . GLU A 1 339 ? -17.740 -14.612 23.062 1.00 97.50 339 GLU A CA 1
ATOM 2595 C C . GLU A 1 339 ? -18.577 -13.681 22.164 1.00 97.50 339 GLU A C 1
ATOM 2597 O O . GLU A 1 339 ? -19.395 -12.916 22.661 1.00 97.50 339 GLU A O 1
ATOM 2602 N N . ALA A 1 340 ? -18.390 -13.697 20.841 1.00 97.06 340 ALA A N 1
ATOM 2603 C CA . ALA A 1 340 ? -19.083 -12.777 19.937 1.00 97.06 340 ALA A CA 1
ATOM 2604 C C . ALA A 1 340 ? -20.578 -13.120 19.777 1.00 97.06 340 ALA A C 1
ATOM 2606 O O . ALA A 1 340 ? -20.954 -14.134 19.169 1.00 97.06 340 ALA A O 1
ATOM 2607 N N . ILE A 1 341 ? -21.435 -12.212 20.245 1.00 96.12 341 ILE A N 1
ATOM 2608 C CA . ILE A 1 341 ? -22.893 -12.357 20.237 1.00 96.12 341 ILE A CA 1
ATOM 2609 C C . ILE A 1 341 ? -23.479 -11.711 18.983 1.00 96.12 341 ILE A C 1
ATOM 2611 O O . ILE A 1 341 ? -24.188 -12.377 18.228 1.00 96.12 341 ILE A O 1
ATOM 2615 N N . SER A 1 342 ? -23.188 -10.430 18.736 1.00 94.62 342 SER A N 1
ATOM 2616 C CA . SER A 1 342 ? -23.805 -9.697 17.625 1.00 94.62 342 SER A CA 1
ATOM 2617 C C . SER A 1 342 ? -23.134 -9.976 16.278 1.00 94.62 342 SER A C 1
ATOM 2619 O O . SER A 1 342 ? -21.932 -10.251 16.199 1.00 94.62 342 SER A O 1
ATOM 2621 N N . GLY A 1 343 ? -23.911 -9.846 15.195 1.00 94.75 343 GLY A N 1
ATOM 2622 C CA . GLY A 1 343 ? -23.422 -9.932 13.812 1.00 94.75 343 GLY A CA 1
ATOM 2623 C C . GLY A 1 343 ? -22.197 -9.044 13.549 1.00 94.75 343 GLY A C 1
ATOM 2624 O O . GLY A 1 343 ? -21.166 -9.574 13.122 1.00 94.75 343 GLY A O 1
ATOM 2625 N N . PRO A 1 344 ? -22.215 -7.746 13.921 1.00 93.56 344 PRO A N 1
ATOM 2626 C CA . PRO A 1 344 ? -21.089 -6.848 13.677 1.00 93.56 344 PRO A CA 1
ATOM 2627 C C . PRO A 1 344 ? -19.801 -7.248 14.405 1.00 93.56 344 PRO A C 1
ATOM 2629 O O . PRO A 1 344 ? -18.712 -7.188 13.827 1.00 93.56 344 PRO A O 1
ATOM 2632 N N . VAL A 1 345 ? -19.896 -7.690 15.665 1.00 95.25 345 VAL A N 1
ATOM 2633 C CA . VAL A 1 345 ? -18.717 -8.134 16.427 1.00 95.25 345 VAL A CA 1
ATOM 2634 C C . VAL A 1 345 ? -18.204 -9.463 15.887 1.00 95.25 345 VAL A C 1
ATOM 2636 O O . VAL A 1 345 ? -16.998 -9.617 15.679 1.00 95.25 345 VAL A O 1
ATOM 2639 N N . ARG A 1 346 ? -19.098 -10.392 15.543 1.00 96.69 346 ARG A N 1
ATOM 2640 C CA . ARG A 1 346 ? -18.722 -11.654 14.900 1.00 96.69 346 ARG A CA 1
ATOM 2641 C C . ARG A 1 346 ? -18.052 -11.421 13.543 1.00 96.69 346 ARG A C 1
ATOM 2643 O O . ARG A 1 346 ? -17.036 -12.052 13.245 1.00 96.69 346 ARG A O 1
ATOM 2650 N N . LEU A 1 347 ? -18.541 -10.465 12.752 1.00 96.00 347 LEU A N 1
ATOM 2651 C CA . LEU A 1 347 ? -17.928 -10.056 11.487 1.00 96.00 347 LEU A CA 1
ATOM 2652 C C . LEU A 1 347 ? -16.521 -9.480 11.711 1.00 96.00 347 LEU A C 1
ATOM 2654 O O . LEU A 1 347 ? -15.596 -9.801 10.957 1.00 96.00 347 LEU A O 1
ATOM 2658 N N . ALA A 1 348 ? -16.327 -8.679 12.764 1.00 94.69 348 ALA A N 1
ATOM 2659 C CA . ALA A 1 348 ? -15.010 -8.167 13.141 1.00 94.69 348 ALA A CA 1
ATOM 2660 C C . ALA A 1 348 ? -14.035 -9.302 13.504 1.00 94.69 348 ALA A C 1
ATOM 2662 O O . ALA A 1 348 ? -12.897 -9.298 13.022 1.00 94.69 348 ALA A O 1
ATOM 2663 N N . VAL A 1 349 ? -14.479 -10.305 14.272 1.00 96.50 349 VAL A N 1
ATOM 2664 C CA . VAL A 1 349 ? -13.671 -11.492 14.612 1.00 96.50 349 VAL A CA 1
ATOM 2665 C C . VAL A 1 349 ? -13.293 -12.288 13.360 1.00 96.50 349 VAL A C 1
ATOM 2667 O O . VAL A 1 349 ? -12.120 -12.619 13.160 1.00 96.50 349 VAL A O 1
ATOM 2670 N N . VAL A 1 350 ? -14.250 -12.549 12.466 1.00 96.81 350 VAL A N 1
ATOM 2671 C CA . VAL A 1 350 ? -14.002 -13.252 11.195 1.00 96.81 350 VAL A CA 1
ATOM 2672 C C . VAL A 1 350 ? -13.021 -12.473 10.308 1.00 96.81 350 VAL A C 1
ATOM 2674 O O . VAL A 1 350 ? -12.115 -13.063 9.708 1.00 96.81 350 VAL A O 1
ATOM 2677 N N . GLY A 1 351 ? -13.126 -11.142 10.275 1.00 95.19 351 GLY A N 1
ATOM 2678 C CA . GLY A 1 351 ? -12.168 -10.268 9.594 1.00 95.19 351 GLY A CA 1
ATOM 2679 C C . GLY A 1 351 ? -10.741 -10.372 10.155 1.00 95.19 351 GLY A C 1
ATOM 2680 O O . GLY A 1 351 ? -9.760 -10.348 9.398 1.00 95.19 351 GLY A O 1
ATOM 2681 N N . GLU A 1 352 ? -10.604 -10.558 11.469 1.00 94.75 352 GLU A N 1
ATOM 2682 C CA . GLU A 1 352 ? -9.314 -10.794 12.121 1.00 94.75 352 GLU A CA 1
ATOM 2683 C C . GLU A 1 352 ? -8.745 -12.181 11.816 1.00 94.75 352 GLU A C 1
ATOM 2685 O O . GLU A 1 352 ? -7.561 -12.279 11.482 1.00 94.75 352 GLU A O 1
ATOM 2690 N N . PHE A 1 353 ? -9.565 -13.235 11.801 1.00 95.75 353 PHE A N 1
ATOM 2691 C CA . PHE A 1 353 ? -9.126 -14.557 11.338 1.00 95.75 353 PHE A CA 1
ATOM 2692 C C . PHE A 1 353 ? -8.660 -14.540 9.884 1.00 95.75 353 PHE A C 1
ATOM 2694 O O . PHE A 1 353 ? -7.609 -15.102 9.560 1.00 95.75 353 PHE A O 1
ATOM 2701 N N . ARG A 1 354 ? -9.402 -13.868 8.998 1.00 94.81 354 ARG A N 1
ATOM 2702 C CA . ARG A 1 354 ? -8.986 -13.669 7.603 1.00 94.81 354 ARG A CA 1
ATOM 2703 C C . ARG A 1 354 ? -7.606 -13.020 7.542 1.00 94.81 354 ARG A C 1
ATOM 2705 O O . ARG A 1 354 ? -6.733 -13.498 6.815 1.00 94.81 354 ARG A O 1
ATOM 2712 N N . THR A 1 355 ? -7.396 -11.950 8.309 1.00 91.88 355 THR A N 1
ATOM 2713 C CA . THR A 1 355 ? -6.101 -11.259 8.367 1.00 91.88 355 THR A CA 1
ATOM 2714 C C . THR A 1 355 ? -5.003 -12.188 8.887 1.00 91.88 355 THR A C 1
ATOM 2716 O O . THR A 1 355 ? -3.954 -12.293 8.253 1.00 91.88 355 THR A O 1
ATOM 2719 N N . TYR A 1 356 ? -5.259 -12.922 9.970 1.00 93.75 356 TYR A N 1
ATOM 2720 C CA . TYR A 1 356 ? -4.344 -13.913 10.538 1.00 93.75 356 TYR A CA 1
ATOM 2721 C C . TYR A 1 356 ? -3.905 -14.953 9.497 1.00 93.75 356 TYR A C 1
ATOM 2723 O O . TYR A 1 356 ? -2.709 -15.126 9.255 1.00 93.75 356 TYR A O 1
ATOM 2731 N N . TYR A 1 357 ? -4.845 -15.603 8.810 1.00 94.69 357 TYR A N 1
ATOM 2732 C CA . TYR A 1 357 ? -4.520 -16.626 7.813 1.00 94.69 357 TYR A CA 1
ATOM 2733 C C . TYR A 1 357 ? -3.815 -16.055 6.584 1.00 94.69 357 TYR A C 1
ATOM 2735 O O . TYR A 1 357 ? -2.912 -16.701 6.047 1.00 94.69 357 TYR A O 1
ATOM 2743 N N . LYS A 1 358 ? -4.163 -14.833 6.163 1.00 91.19 358 LYS A N 1
ATOM 2744 C CA . LYS A 1 358 ? -3.450 -14.129 5.091 1.00 91.19 358 LYS A CA 1
ATOM 2745 C C . LYS A 1 358 ? -1.980 -13.919 5.454 1.00 91.19 358 LYS A C 1
ATOM 2747 O O . LYS A 1 358 ? -1.110 -14.198 4.633 1.00 91.19 358 LYS A O 1
ATOM 2752 N N . VAL A 1 359 ? -1.699 -13.484 6.681 1.00 90.25 359 VAL A N 1
ATOM 2753 C CA . VAL A 1 359 ? -0.330 -13.240 7.161 1.00 90.25 359 VAL A CA 1
ATOM 2754 C C . VAL A 1 359 ? 0.455 -14.536 7.338 1.00 90.25 359 VAL A C 1
ATOM 2756 O O . VAL A 1 359 ? 1.614 -14.608 6.944 1.00 90.25 359 VAL A O 1
ATOM 2759 N N . MET A 1 360 ? -0.196 -15.597 7.818 1.00 92.56 360 MET A N 1
ATOM 2760 C CA . MET A 1 360 ? 0.386 -16.944 7.879 1.00 92.56 360 MET A CA 1
ATOM 2761 C C . MET A 1 360 ? 0.581 -17.579 6.489 1.00 92.56 360 MET A C 1
ATOM 2763 O O . MET A 1 360 ? 1.060 -18.708 6.382 1.00 92.56 360 MET A O 1
ATOM 2767 N N . GLY A 1 361 ? 0.182 -16.893 5.412 1.00 93.62 361 GLY A N 1
ATOM 2768 C CA . GLY A 1 361 ? 0.274 -17.395 4.049 1.00 93.62 361 GLY A CA 1
ATOM 2769 C C . GLY A 1 361 ? -0.610 -18.617 3.806 1.00 93.62 361 GLY A C 1
ATOM 2770 O O . GLY A 1 361 ? -0.241 -19.463 2.996 1.00 93.62 361 GLY A O 1
ATOM 2771 N N . ARG A 1 362 ? -1.752 -18.737 4.489 1.00 95.69 362 ARG A N 1
ATOM 2772 C CA . ARG A 1 362 ? -2.711 -19.852 4.376 1.00 95.69 362 ARG A CA 1
ATOM 2773 C C . ARG A 1 362 ? -4.076 -19.389 3.837 1.00 95.69 362 ARG A C 1
ATOM 2775 O O . ARG A 1 362 ? -5.078 -19.491 4.547 1.00 95.69 362 ARG A O 1
ATOM 2782 N N . PRO A 1 363 ? -4.136 -18.840 2.607 1.00 95.56 363 PRO A N 1
ATOM 2783 C CA . PRO A 1 363 ? -5.391 -18.368 2.016 1.00 95.56 363 PRO A CA 1
ATOM 2784 C C . PRO A 1 363 ? -6.429 -19.490 1.830 1.00 95.56 363 PRO A C 1
ATOM 2786 O O . PRO A 1 363 ? -7.624 -19.235 1.919 1.00 95.56 363 PRO A O 1
ATOM 2789 N N . ASP A 1 364 ? -5.977 -20.734 1.657 1.00 96.25 364 ASP A N 1
ATOM 2790 C CA . ASP A 1 364 ? -6.795 -21.950 1.603 1.00 96.25 364 ASP A CA 1
ATOM 2791 C C . ASP A 1 364 ? -7.588 -22.174 2.899 1.00 96.25 364 ASP A C 1
ATOM 2793 O O . ASP A 1 364 ? -8.795 -22.408 2.865 1.00 96.25 364 ASP A O 1
ATOM 2797 N N . VAL A 1 365 ? -6.936 -22.021 4.056 1.00 97.31 365 VAL A N 1
ATOM 2798 C CA . VAL A 1 365 ? -7.608 -22.157 5.356 1.00 97.31 365 VAL A CA 1
ATOM 2799 C C . VAL A 1 365 ? -8.525 -20.981 5.641 1.00 97.31 365 VAL A C 1
ATOM 2801 O O . VAL A 1 365 ? -9.609 -21.187 6.178 1.00 97.31 365 VAL A O 1
ATOM 2804 N N . ALA A 1 366 ? -8.132 -19.766 5.245 1.00 96.81 366 ALA A N 1
ATOM 2805 C CA . ALA A 1 366 ? -9.039 -18.622 5.281 1.00 96.81 366 ALA A CA 1
ATOM 2806 C C . ALA A 1 366 ? -10.322 -18.910 4.488 1.00 96.81 366 ALA A C 1
ATOM 2808 O O . ALA A 1 366 ? -11.407 -18.686 5.014 1.00 96.81 366 ALA A O 1
ATOM 2809 N N . ALA A 1 367 ? -10.212 -19.444 3.267 1.00 97.62 367 ALA A N 1
ATOM 2810 C CA . ALA A 1 367 ? -11.370 -19.786 2.445 1.00 97.62 367 ALA A CA 1
ATOM 2811 C C . ALA A 1 367 ? -12.245 -20.875 3.091 1.00 97.62 367 ALA A C 1
ATOM 2813 O O . ALA A 1 367 ? -13.467 -20.736 3.110 1.00 97.62 367 ALA A O 1
ATOM 2814 N N . GLY A 1 368 ? -11.638 -21.925 3.657 1.00 97.44 368 GLY A N 1
ATOM 2815 C CA . GLY A 1 368 ? -12.369 -22.972 4.380 1.00 97.44 368 GLY A CA 1
ATOM 2816 C C . GLY A 1 368 ? -13.135 -22.432 5.593 1.00 97.44 368 GLY A C 1
ATOM 2817 O O . GLY A 1 368 ? -14.332 -22.676 5.725 1.00 97.44 368 GLY A O 1
ATOM 2818 N N . MET A 1 369 ? -12.468 -21.634 6.432 1.00 97.62 369 MET A N 1
ATOM 2819 C CA . MET A 1 369 ? -13.074 -21.013 7.615 1.00 97.62 369 MET A CA 1
ATOM 2820 C C . MET A 1 369 ? -14.206 -20.049 7.237 1.00 97.62 369 MET A C 1
ATOM 2822 O O . MET A 1 369 ? -15.304 -20.169 7.780 1.00 97.62 369 MET A O 1
ATOM 2826 N N . LEU A 1 370 ? -13.982 -19.158 6.260 1.00 97.88 370 LEU A N 1
ATOM 2827 C CA . LEU A 1 370 ? -15.007 -18.230 5.763 1.00 97.88 370 LEU A CA 1
ATOM 2828 C C . LEU A 1 370 ? -16.224 -18.989 5.218 1.00 97.88 370 LEU A C 1
ATOM 2830 O O . LEU A 1 370 ? -17.357 -18.620 5.511 1.00 97.88 370 LEU A O 1
ATOM 2834 N N . GLY A 1 371 ? -15.996 -20.087 4.491 1.00 97.38 371 GLY A N 1
ATOM 2835 C CA . GLY A 1 371 ? -17.060 -20.966 4.010 1.00 97.38 371 GLY A CA 1
ATOM 2836 C C . GLY A 1 371 ? -17.894 -21.575 5.139 1.00 97.38 371 GLY A C 1
ATOM 2837 O O . GLY A 1 371 ? -19.117 -21.593 5.034 1.00 97.38 371 GLY A O 1
ATOM 2838 N N . SER A 1 372 ? -17.262 -22.014 6.235 1.00 97.44 372 SER A N 1
ATOM 2839 C CA . SER A 1 372 ? -17.977 -22.620 7.370 1.00 97.44 372 SER A CA 1
ATOM 2840 C C . SER A 1 372 ? -18.793 -21.631 8.203 1.00 97.44 372 SER A C 1
ATOM 2842 O O . SER A 1 372 ? -19.792 -22.023 8.799 1.00 97.44 372 SER A O 1
ATOM 2844 N N . VAL A 1 373 ? -18.394 -20.354 8.252 1.00 96.69 373 VAL A N 1
ATOM 2845 C CA . VAL A 1 373 ? -19.094 -19.330 9.053 1.00 96.69 373 VAL A CA 1
ATOM 2846 C C . VAL A 1 373 ? -20.065 -18.486 8.233 1.00 96.69 373 VAL A C 1
ATOM 2848 O O . VAL A 1 373 ? -20.872 -17.771 8.816 1.00 96.69 373 VAL A O 1
ATOM 2851 N N . LYS A 1 374 ? -20.029 -18.572 6.896 1.00 96.25 374 LYS A N 1
ATOM 2852 C CA . LYS A 1 374 ? -20.865 -17.769 5.990 1.00 96.25 374 LYS A CA 1
ATOM 2853 C C . LYS A 1 374 ? -22.351 -17.795 6.366 1.00 96.25 374 LYS A C 1
ATOM 2855 O O . LYS A 1 374 ? -22.985 -16.748 6.371 1.00 96.25 374 LYS A O 1
ATOM 2860 N N . GLY A 1 375 ? -22.890 -18.967 6.712 1.00 96.31 375 GLY A N 1
ATOM 2861 C CA . GLY A 1 375 ? -24.307 -19.136 7.066 1.00 96.31 375 GLY A CA 1
ATOM 2862 C C . GLY A 1 375 ? -24.750 -18.415 8.346 1.00 96.31 375 GLY A C 1
ATOM 2863 O O . GLY A 1 375 ? -25.937 -18.394 8.643 1.00 96.31 375 GLY A O 1
ATOM 2864 N N . GLN A 1 376 ? -23.819 -17.824 9.099 1.00 96.06 376 GLN A N 1
ATOM 2865 C CA . GLN A 1 376 ? -24.100 -17.055 10.314 1.00 96.06 376 GLN A CA 1
ATOM 2866 C C . GLN A 1 376 ? -24.372 -15.568 10.030 1.00 96.06 376 GLN A C 1
ATOM 2868 O O . GLN A 1 376 ? -24.671 -14.827 10.961 1.00 96.06 376 GLN A O 1
ATOM 2873 N N . PHE A 1 377 ? -24.246 -15.126 8.774 1.00 97.31 377 PHE A N 1
ATOM 2874 C CA . PHE A 1 377 ? -24.380 -13.727 8.369 1.00 97.31 377 PHE A CA 1
ATOM 2875 C C . PHE A 1 377 ? -25.526 -13.537 7.377 1.00 97.31 377 PHE A C 1
ATOM 2877 O O . PHE A 1 377 ? -25.836 -14.425 6.582 1.00 97.31 377 PHE A O 1
ATOM 2884 N N . THR A 1 378 ? -26.122 -12.345 7.379 1.00 96.62 378 THR A N 1
ATOM 2885 C CA . THR A 1 378 ? -27.184 -11.953 6.439 1.00 96.62 378 THR A CA 1
ATOM 2886 C C . THR A 1 378 ? -26.924 -10.552 5.873 1.00 96.62 378 THR A C 1
ATOM 2888 O O . THR A 1 378 ? -26.029 -9.838 6.331 1.00 96.62 378 THR A O 1
ATOM 2891 N N . GLY A 1 379 ? -27.655 -10.166 4.822 1.00 96.12 379 GLY A N 1
ATOM 2892 C CA . GLY A 1 379 ? -27.605 -8.815 4.252 1.00 96.12 379 GLY A CA 1
ATOM 2893 C C . GLY A 1 379 ? -26.194 -8.331 3.883 1.00 96.12 379 GLY A C 1
ATOM 2894 O O . GLY A 1 379 ? -25.443 -9.015 3.184 1.00 96.12 379 GLY A O 1
ATOM 2895 N N . ALA A 1 380 ? -25.835 -7.133 4.352 1.00 95.31 380 ALA A N 1
ATOM 2896 C CA . ALA A 1 380 ? -24.549 -6.495 4.056 1.00 95.31 380 ALA A CA 1
ATOM 2897 C C . ALA A 1 380 ? -23.340 -7.248 4.649 1.00 95.31 380 ALA A C 1
ATOM 2899 O O . ALA A 1 380 ? -22.255 -7.260 4.057 1.00 95.31 380 ALA A O 1
ATOM 2900 N N . GLU A 1 381 ? -23.517 -7.914 5.793 1.00 95.94 381 GLU A N 1
ATOM 2901 C CA . GLU A 1 381 ? -22.458 -8.701 6.432 1.00 95.94 381 GLU A CA 1
ATOM 2902 C C . GLU A 1 381 ? -22.135 -9.943 5.596 1.00 95.94 381 GLU A C 1
ATOM 2904 O O . GLU A 1 381 ? -20.966 -10.241 5.342 1.00 95.94 381 GLU A O 1
ATOM 2909 N N . LEU A 1 382 ? -23.169 -10.616 5.079 1.00 97.31 382 LEU A N 1
ATOM 2910 C CA . LEU A 1 382 ? -23.015 -11.760 4.181 1.00 97.31 382 LEU A CA 1
ATOM 2911 C C . LEU A 1 382 ? -22.281 -11.372 2.894 1.00 97.31 382 LEU A C 1
ATOM 2913 O O . LEU A 1 382 ? -21.335 -12.055 2.501 1.00 97.31 382 LEU A O 1
ATOM 2917 N N . ALA A 1 383 ? -22.664 -10.250 2.277 1.00 97.19 383 ALA A N 1
ATOM 2918 C CA . ALA A 1 383 ? -21.990 -9.730 1.086 1.00 97.19 383 ALA A CA 1
ATOM 2919 C C . ALA A 1 383 ? -20.500 -9.443 1.349 1.00 97.19 383 ALA A C 1
ATOM 2921 O O . ALA A 1 383 ? -19.643 -9.731 0.509 1.00 97.19 383 ALA A O 1
ATOM 2922 N N . THR A 1 384 ? -20.177 -8.938 2.543 1.00 96.00 384 THR A N 1
ATOM 2923 C CA . THR A 1 384 ? -18.793 -8.705 2.979 1.00 96.00 384 THR A CA 1
ATOM 2924 C C . THR A 1 384 ? -18.013 -10.019 3.099 1.00 96.00 384 THR A C 1
ATOM 2926 O O . THR A 1 384 ? -16.907 -10.135 2.560 1.00 96.00 384 THR A O 1
ATOM 2929 N N . VAL A 1 385 ? -18.588 -11.033 3.754 1.00 97.38 385 VAL A N 1
ATOM 2930 C CA . VAL A 1 385 ? -17.970 -12.364 3.898 1.00 97.38 385 VAL A CA 1
ATOM 2931 C C . VAL A 1 385 ? -17.794 -13.052 2.544 1.00 97.38 385 VAL A C 1
ATOM 2933 O O . VAL A 1 385 ? -16.756 -13.673 2.312 1.00 97.38 385 VAL A O 1
ATOM 2936 N N . ASP A 1 386 ? -18.745 -12.903 1.622 1.00 97.81 386 ASP A N 1
ATOM 2937 C CA . ASP A 1 386 ? -18.642 -13.442 0.264 1.00 97.81 386 ASP A CA 1
ATOM 2938 C C . ASP A 1 386 ? -17.519 -12.794 -0.546 1.00 97.81 386 ASP A C 1
ATOM 2940 O O . ASP A 1 386 ? -16.738 -13.500 -1.196 1.00 97.81 386 ASP A O 1
ATOM 2944 N N . GLY A 1 387 ? -17.374 -11.469 -0.456 1.00 97.06 387 GLY A N 1
ATOM 2945 C CA . GLY A 1 387 ? -16.239 -10.758 -1.042 1.00 97.06 387 GLY A CA 1
ATOM 2946 C C . GLY A 1 387 ? -14.907 -11.289 -0.507 1.00 97.06 387 GLY A C 1
ATOM 2947 O O . GLY A 1 387 ? -14.006 -11.633 -1.275 1.00 97.06 387 GLY A O 1
ATOM 2948 N N . TRP A 1 388 ? -14.802 -11.455 0.813 1.00 96.94 388 TRP A N 1
ATOM 2949 C CA . TRP A 1 388 ? -13.613 -12.020 1.452 1.00 96.94 388 TRP A CA 1
ATOM 2950 C C . TRP A 1 388 ? -13.331 -13.471 1.056 1.00 96.94 388 TRP A C 1
ATOM 2952 O O . TRP A 1 388 ? -12.167 -13.835 0.870 1.00 96.94 388 TRP A O 1
ATOM 2962 N N . LEU A 1 389 ? -14.367 -14.302 0.934 1.00 97.88 389 LEU A N 1
ATOM 2963 C CA . LEU A 1 389 ? -14.247 -15.701 0.528 1.00 97.88 389 LEU A CA 1
ATOM 2964 C C . LEU A 1 389 ? -13.727 -15.809 -0.906 1.00 97.88 389 LEU A C 1
ATOM 2966 O O . LEU A 1 389 ? -12.827 -16.611 -1.169 1.00 97.88 389 LEU A O 1
ATOM 2970 N N . LYS A 1 390 ? -14.254 -14.986 -1.818 1.00 97.81 390 LYS A N 1
ATOM 2971 C CA . LYS A 1 390 ? -13.774 -14.905 -3.200 1.00 97.81 390 LYS A CA 1
ATOM 2972 C C . LYS A 1 390 ? -12.294 -14.529 -3.244 1.00 97.81 390 LYS A C 1
ATOM 2974 O O . LYS A 1 390 ? -11.497 -15.277 -3.799 1.00 97.81 390 LYS A O 1
ATOM 2979 N N . GLU A 1 391 ? -11.904 -13.449 -2.570 1.00 95.88 391 GLU A N 1
ATOM 2980 C CA . GLU A 1 391 ? -10.499 -13.027 -2.511 1.00 95.88 391 GLU A CA 1
ATOM 2981 C C . GLU A 1 391 ? -9.568 -14.110 -1.939 1.00 95.88 391 GLU A C 1
ATOM 2983 O O . GLU A 1 391 ? -8.446 -14.295 -2.419 1.00 95.88 391 GLU A O 1
ATOM 2988 N N . ALA A 1 392 ? -10.010 -14.832 -0.902 1.00 96.19 392 ALA A N 1
ATOM 2989 C CA . ALA A 1 392 ? -9.233 -15.916 -0.305 1.00 96.19 392 ALA A CA 1
ATOM 2990 C C . ALA A 1 392 ? -9.053 -17.094 -1.278 1.00 96.19 392 ALA A C 1
ATOM 2992 O O . ALA A 1 392 ? -7.946 -17.628 -1.382 1.00 96.19 392 ALA A O 1
ATOM 2993 N N . ARG A 1 393 ? -10.101 -17.462 -2.029 1.00 97.44 393 ARG A N 1
ATOM 2994 C CA . ARG A 1 393 ? -10.044 -18.504 -3.070 1.00 97.44 393 ARG A CA 1
ATOM 2995 C C . ARG A 1 393 ? -9.112 -18.110 -4.212 1.00 97.44 393 ARG A C 1
ATOM 2997 O O . ARG A 1 393 ? -8.202 -18.878 -4.522 1.00 97.44 393 ARG A O 1
ATOM 3004 N N . ASP A 1 394 ? -9.251 -16.896 -4.737 1.00 94.94 394 ASP A N 1
ATOM 3005 C CA . ASP A 1 394 ? -8.394 -16.371 -5.808 1.00 94.94 394 ASP A CA 1
ATOM 3006 C C . ASP A 1 394 ? -6.917 -16.353 -5.367 1.00 94.94 394 ASP A C 1
ATOM 3008 O O . ASP A 1 394 ? -6.002 -16.731 -6.108 1.00 94.94 394 ASP A O 1
ATOM 3012 N N . SER A 1 395 ? -6.659 -15.966 -4.112 1.00 94.00 395 SER A N 1
ATOM 3013 C CA . SER A 1 395 ? -5.313 -15.986 -3.532 1.00 94.00 395 SER A CA 1
ATOM 3014 C C . SER A 1 395 ? -4.759 -17.408 -3.376 1.00 94.00 395 SER A C 1
ATOM 3016 O O . SER A 1 395 ? -3.579 -17.640 -3.668 1.00 94.00 395 SER A O 1
ATOM 3018 N N . ALA A 1 396 ? -5.587 -18.368 -2.953 1.00 94.75 396 ALA A N 1
ATOM 3019 C CA . ALA A 1 396 ? -5.202 -19.771 -2.825 1.00 94.75 396 ALA A CA 1
ATOM 3020 C C . ALA A 1 396 ? -4.869 -20.400 -4.185 1.00 94.75 396 ALA A C 1
ATOM 3022 O O . ALA A 1 396 ? -3.818 -21.034 -4.321 1.00 94.75 396 ALA A O 1
ATOM 3023 N N . GLU A 1 397 ? -5.691 -20.157 -5.205 1.00 94.88 397 GLU A N 1
ATOM 3024 C CA . GLU A 1 397 ? -5.463 -20.632 -6.571 1.00 94.88 397 GLU A CA 1
ATOM 3025 C C . GLU A 1 397 ? -4.191 -20.026 -7.178 1.00 94.88 397 GLU A C 1
ATOM 3027 O O . GLU A 1 397 ? -3.344 -20.742 -7.726 1.00 94.88 397 GLU A O 1
ATOM 3032 N N . SER A 1 398 ? -4.000 -18.714 -7.021 1.00 92.81 398 SER A N 1
ATOM 3033 C CA . SER A 1 398 ? -2.791 -18.020 -7.474 1.00 92.81 398 SER A CA 1
ATOM 3034 C C . SER A 1 398 ? -1.533 -18.596 -6.815 1.00 92.81 398 SER A C 1
ATOM 3036 O O . SER A 1 398 ? -0.531 -18.872 -7.490 1.00 92.81 398 SER A O 1
ATOM 3038 N N . LYS A 1 399 ? -1.588 -18.874 -5.505 1.00 92.50 399 LYS A N 1
ATOM 3039 C CA . LYS A 1 399 ? -0.482 -19.499 -4.768 1.00 92.50 399 LYS A CA 1
ATOM 3040 C C . LYS A 1 399 ? -0.213 -20.929 -5.245 1.00 92.50 399 LYS A C 1
ATOM 3042 O O . LYS A 1 399 ? 0.953 -21.273 -5.459 1.00 92.50 399 LYS A O 1
ATOM 3047 N N . ALA A 1 400 ? -1.250 -21.744 -5.437 1.00 92.44 400 ALA A N 1
ATOM 3048 C CA . ALA A 1 400 ? -1.126 -23.109 -5.953 1.00 92.44 400 ALA A CA 1
ATOM 3049 C C . ALA A 1 400 ? -0.507 -23.117 -7.361 1.00 92.44 400 ALA A C 1
ATOM 3051 O O . ALA A 1 400 ? 0.466 -23.832 -7.614 1.00 92.44 400 ALA A O 1
ATOM 3052 N N . SER A 1 401 ? -0.975 -22.227 -8.237 1.00 90.56 401 SER A N 1
ATOM 3053 C CA . SER A 1 401 ? -0.433 -22.020 -9.583 1.00 90.56 401 SER A CA 1
ATOM 3054 C C . SER A 1 401 ? 1.039 -21.602 -9.557 1.00 90.56 401 SER A C 1
ATOM 3056 O O . SER A 1 401 ? 1.866 -22.146 -10.294 1.00 90.56 401 SER A O 1
ATOM 3058 N N . ALA A 1 402 ? 1.413 -20.662 -8.684 1.00 87.50 402 ALA A N 1
ATOM 3059 C CA . ALA A 1 402 ? 2.802 -20.239 -8.523 1.00 87.50 402 ALA A CA 1
ATOM 3060 C C . ALA A 1 402 ? 3.698 -21.372 -7.991 1.00 87.50 402 ALA A C 1
ATOM 3062 O O . ALA A 1 402 ? 4.835 -21.524 -8.447 1.00 87.50 402 ALA A O 1
ATOM 3063 N N . ALA A 1 403 ? 3.202 -22.188 -7.058 1.00 90.81 403 ALA A N 1
ATOM 3064 C CA . ALA A 1 403 ? 3.919 -23.350 -6.538 1.00 90.81 403 ALA A CA 1
ATOM 3065 C C . ALA A 1 403 ? 4.123 -24.425 -7.618 1.00 90.81 403 ALA A C 1
ATOM 3067 O O . ALA A 1 403 ? 5.240 -24.926 -7.768 1.00 90.81 403 ALA A O 1
ATOM 3068 N N . ALA A 1 404 ? 3.095 -24.716 -8.420 1.00 90.19 404 ALA A N 1
ATOM 3069 C CA . ALA A 1 404 ? 3.181 -25.637 -9.552 1.00 90.19 404 ALA A CA 1
ATOM 3070 C C . ALA A 1 404 ? 4.225 -25.171 -10.580 1.00 90.19 404 ALA A C 1
ATOM 3072 O O . ALA A 1 404 ? 5.100 -25.948 -10.966 1.00 90.19 404 ALA A O 1
ATOM 3073 N N . ARG A 1 405 ? 4.228 -23.876 -10.933 1.00 87.62 405 ARG A N 1
ATOM 3074 C CA . ARG A 1 405 ? 5.247 -23.279 -11.817 1.00 87.62 405 ARG A CA 1
ATOM 3075 C C . ARG A 1 405 ? 6.655 -23.388 -11.238 1.00 87.62 405 ARG A C 1
ATOM 3077 O O . ARG A 1 405 ? 7.572 -23.793 -11.944 1.00 87.62 405 ARG A O 1
ATOM 3084 N N . LYS A 1 406 ? 6.843 -23.082 -9.948 1.00 89.75 406 LYS A N 1
ATOM 3085 C CA . LYS A 1 406 ? 8.147 -23.236 -9.276 1.00 89.75 406 LYS A CA 1
ATOM 3086 C C . LYS A 1 406 ? 8.612 -24.694 -9.264 1.00 89.75 406 LYS A C 1
ATOM 3088 O O . LYS A 1 406 ? 9.801 -24.944 -9.450 1.00 89.75 406 LYS A O 1
ATOM 3093 N N . LYS A 1 407 ? 7.705 -25.655 -9.058 1.00 92.56 407 LYS A N 1
ATOM 3094 C CA . LYS A 1 407 ? 8.011 -27.094 -9.115 1.00 92.56 407 LYS A CA 1
ATOM 3095 C C . LYS A 1 407 ? 8.441 -27.507 -10.525 1.00 92.56 407 LYS A C 1
ATOM 3097 O O . LYS A 1 407 ? 9.477 -28.152 -10.655 1.00 92.56 407 LYS A O 1
ATOM 3102 N N . ALA A 1 408 ? 7.708 -27.078 -11.552 1.00 88.56 408 ALA A N 1
ATOM 3103 C CA . ALA A 1 408 ? 8.049 -27.327 -12.952 1.00 88.56 408 ALA A CA 1
ATOM 3104 C C . ALA A 1 408 ? 9.416 -26.722 -13.319 1.00 88.56 408 ALA A C 1
ATOM 3106 O O . ALA A 1 408 ? 10.296 -27.437 -13.788 1.00 88.56 408 ALA A O 1
ATOM 3107 N N . ALA A 1 409 ? 9.655 -25.449 -12.987 1.00 83.62 409 ALA A N 1
ATOM 3108 C CA . ALA A 1 409 ? 10.933 -24.781 -13.239 1.00 83.62 409 ALA A CA 1
ATOM 3109 C C . ALA A 1 409 ? 12.111 -25.470 -12.525 1.00 83.62 409 ALA A C 1
ATOM 3111 O O . ALA A 1 409 ? 13.180 -25.647 -13.104 1.00 83.62 409 ALA A O 1
ATOM 3112 N N . ARG A 1 410 ? 11.920 -25.924 -11.278 1.00 91.44 410 ARG A N 1
ATOM 3113 C CA . ARG A 1 410 ? 12.935 -26.709 -10.553 1.00 91.44 410 ARG A CA 1
ATOM 3114 C C . ARG A 1 410 ? 13.199 -28.062 -11.213 1.00 91.44 410 ARG A C 1
ATOM 3116 O O . ARG A 1 410 ? 14.345 -28.500 -11.212 1.00 91.44 410 ARG A O 1
ATOM 3123 N N . ALA A 1 411 ? 12.175 -28.726 -11.749 1.00 90.81 411 ALA A N 1
ATOM 3124 C CA . ALA A 1 411 ? 12.340 -29.989 -12.466 1.00 90.81 411 ALA A CA 1
ATOM 3125 C C . ALA A 1 411 ? 13.158 -29.794 -13.753 1.00 90.81 411 ALA A C 1
ATOM 3127 O O . ALA A 1 411 ? 14.126 -30.526 -13.966 1.00 90.81 411 ALA A O 1
ATOM 3128 N N . VAL A 1 412 ? 12.847 -28.754 -14.535 1.00 89.25 412 VAL A N 1
ATOM 3129 C CA . VAL A 1 412 ? 13.623 -28.358 -15.723 1.00 89.25 412 VAL A CA 1
ATOM 3130 C C . VAL A 1 412 ? 15.069 -28.040 -15.340 1.00 89.25 412 VAL A C 1
ATOM 3132 O O . VAL A 1 412 ? 15.991 -28.647 -15.877 1.00 89.25 412 VAL A O 1
ATOM 3135 N N . ARG A 1 413 ? 15.292 -27.201 -14.321 1.00 89.62 413 ARG A N 1
ATOM 3136 C CA . ARG A 1 413 ? 16.649 -26.845 -13.881 1.00 89.62 413 ARG A CA 1
ATOM 3137 C C . ARG A 1 413 ? 17.461 -28.052 -13.406 1.00 89.62 413 ARG A C 1
ATOM 3139 O O . ARG A 1 413 ? 18.647 -28.156 -13.702 1.00 89.62 413 ARG A O 1
ATOM 3146 N N . ARG A 1 414 ? 16.844 -28.986 -12.673 1.00 92.81 414 ARG A N 1
ATOM 3147 C CA . ARG A 1 414 ? 17.505 -30.238 -12.260 1.00 92.81 414 ARG A CA 1
ATOM 3148 C C . ARG A 1 414 ? 17.891 -31.091 -13.466 1.00 92.81 414 ARG A C 1
ATOM 3150 O O . ARG A 1 414 ? 18.968 -31.682 -13.461 1.00 92.81 414 ARG A O 1
ATOM 3157 N N . LYS A 1 415 ? 17.031 -31.153 -14.484 1.00 91.06 415 LYS A N 1
ATOM 3158 C CA . LYS A 1 415 ? 17.300 -31.862 -15.738 1.00 91.06 415 LYS A CA 1
ATOM 3159 C C . LYS A 1 415 ? 18.478 -31.234 -16.490 1.00 91.06 415 LYS A C 1
ATOM 3161 O O . LYS A 1 415 ? 19.389 -31.962 -16.870 1.00 91.06 415 LYS A O 1
ATOM 3166 N N . GLU A 1 416 ? 18.501 -29.910 -16.633 1.00 91.88 416 GLU A N 1
ATOM 3167 C CA . GLU A 1 416 ? 19.607 -29.168 -17.260 1.00 91.88 416 GLU A CA 1
ATOM 3168 C C . GLU A 1 416 ? 20.942 -29.411 -16.556 1.00 91.88 416 GLU A C 1
ATOM 3170 O O . GLU A 1 416 ? 21.912 -29.795 -17.204 1.00 91.88 416 GLU A O 1
ATOM 3175 N N . LEU A 1 417 ? 20.983 -29.270 -15.227 1.00 93.31 417 LEU A N 1
ATOM 3176 C CA . LEU A 1 417 ? 22.199 -29.510 -14.443 1.00 93.31 417 LEU A CA 1
ATOM 3177 C C . LEU A 1 417 ? 22.692 -30.956 -14.589 1.00 93.31 417 LEU A C 1
ATOM 3179 O O . LEU A 1 417 ? 23.895 -31.208 -14.650 1.00 93.31 417 LEU A O 1
ATOM 3183 N N . ARG A 1 418 ? 21.771 -31.923 -14.684 1.00 95.50 418 ARG A N 1
ATOM 3184 C CA . ARG A 1 418 ? 22.117 -33.333 -14.905 1.00 95.50 418 ARG A CA 1
ATOM 3185 C C . ARG A 1 418 ? 22.676 -33.574 -16.307 1.00 95.50 418 ARG A C 1
ATOM 3187 O O . ARG A 1 418 ? 23.634 -34.331 -16.448 1.00 95.50 418 ARG A O 1
ATOM 3194 N N . LEU A 1 419 ? 22.108 -32.923 -17.323 1.00 95.06 419 LEU A N 1
ATOM 3195 C CA . LEU A 1 419 ? 22.626 -32.954 -18.692 1.00 95.06 419 LEU A CA 1
ATOM 3196 C C . LEU A 1 419 ? 24.021 -32.332 -18.771 1.00 95.06 419 LEU A C 1
ATOM 3198 O O . LEU A 1 419 ? 24.915 -32.932 -19.361 1.00 95.06 419 LEU A O 1
ATOM 3202 N N . GLU A 1 420 ? 24.229 -31.174 -18.146 1.00 95.50 420 GLU A N 1
ATOM 3203 C CA . GLU A 1 420 ? 25.535 -30.515 -18.078 1.00 95.50 420 GLU A CA 1
ATOM 3204 C C . GLU A 1 420 ? 26.580 -31.416 -17.407 1.00 95.50 420 GLU A C 1
ATOM 3206 O O . GLU A 1 420 ? 27.668 -31.625 -17.945 1.00 95.50 420 GLU A O 1
ATOM 3211 N N . TYR A 1 421 ? 26.225 -32.021 -16.271 1.00 96.69 421 TYR A N 1
ATOM 3212 C CA . TYR A 1 421 ? 27.081 -32.975 -15.571 1.00 96.69 421 TYR A CA 1
ATOM 3213 C C . TYR A 1 421 ? 27.456 -34.178 -16.449 1.00 96.69 421 TYR A C 1
ATOM 3215 O O . TYR A 1 421 ? 28.631 -34.545 -16.522 1.00 96.69 421 TYR A O 1
ATOM 3223 N N . TYR A 1 422 ? 26.493 -34.788 -17.149 1.00 97.31 422 TYR A N 1
ATOM 3224 C CA . TYR A 1 422 ? 26.789 -35.918 -18.034 1.00 97.31 422 TYR A CA 1
ATOM 3225 C C . TYR A 1 422 ? 27.608 -35.520 -19.257 1.00 97.31 422 TYR A C 1
ATOM 3227 O O . TYR A 1 422 ? 28.490 -36.284 -19.635 1.00 97.31 422 TYR A O 1
ATOM 3235 N N . ARG A 1 423 ? 27.395 -34.330 -19.827 1.00 96.81 423 ARG A N 1
ATOM 3236 C CA . ARG A 1 423 ? 28.226 -33.804 -20.923 1.00 96.81 423 ARG A CA 1
ATOM 3237 C C . ARG A 1 423 ? 29.675 -33.610 -20.482 1.00 96.81 423 ARG A C 1
ATOM 3239 O O . ARG A 1 423 ? 30.579 -34.085 -21.160 1.00 96.81 423 ARG A O 1
ATOM 3246 N N . LYS A 1 424 ? 29.898 -33.015 -19.305 1.00 96.88 424 LYS A N 1
ATOM 3247 C CA . LYS A 1 424 ? 31.242 -32.871 -18.718 1.00 96.88 424 LYS A CA 1
ATOM 3248 C C . LYS A 1 424 ? 31.917 -34.228 -18.504 1.00 96.88 424 LYS A C 1
ATOM 3250 O O . LYS A 1 424 ? 33.077 -34.405 -18.855 1.00 96.88 424 LYS A O 1
ATOM 3255 N N . ARG A 1 425 ? 31.190 -35.215 -17.970 1.00 97.19 425 ARG A N 1
ATOM 3256 C CA . ARG A 1 425 ? 31.734 -36.570 -17.767 1.00 97.19 425 ARG A CA 1
ATOM 3257 C C . ARG A 1 425 ? 31.972 -37.337 -19.059 1.00 97.19 425 ARG A C 1
ATOM 3259 O O . ARG A 1 425 ? 32.865 -38.178 -19.076 1.00 97.19 425 ARG A O 1
ATOM 3266 N N . LEU A 1 426 ? 31.164 -37.088 -20.086 1.00 97.25 426 LEU A N 1
ATOM 3267 C CA . LEU A 1 426 ? 31.335 -37.696 -21.398 1.00 97.25 426 LEU A CA 1
ATOM 3268 C C . LEU A 1 426 ? 32.649 -37.222 -22.016 1.00 97.25 426 LEU A C 1
ATOM 3270 O O . LEU A 1 426 ? 33.456 -38.071 -22.368 1.00 97.25 426 LEU A O 1
ATOM 3274 N N . ALA A 1 427 ? 32.905 -35.910 -22.006 1.00 96.25 427 ALA A N 1
ATOM 3275 C CA . ALA A 1 427 ? 34.155 -35.339 -22.506 1.00 96.25 427 ALA A CA 1
ATOM 3276 C C . ALA A 1 427 ? 35.393 -35.960 -21.830 1.00 96.25 427 ALA A C 1
ATOM 3278 O O . ALA A 1 427 ? 36.339 -36.340 -22.509 1.00 96.25 427 ALA A O 1
ATOM 3279 N N . VAL A 1 428 ? 35.355 -36.150 -20.503 1.00 97.00 428 VAL A N 1
ATOM 3280 C CA . VAL A 1 428 ? 36.443 -36.808 -19.750 1.00 97.00 428 VAL A CA 1
ATOM 3281 C C . VAL A 1 428 ? 36.602 -38.292 -20.115 1.00 97.00 428 VAL A C 1
ATOM 3283 O O . VAL A 1 428 ? 37.717 -38.804 -20.168 1.00 97.00 428 VAL A O 1
ATOM 3286 N N . ALA A 1 429 ? 35.500 -39.018 -20.323 1.00 96.06 429 ALA A N 1
ATOM 3287 C CA . ALA A 1 429 ? 35.558 -40.432 -20.700 1.00 96.06 429 ALA A CA 1
ATOM 3288 C C . ALA A 1 429 ? 36.097 -40.617 -22.127 1.00 96.06 429 ALA A C 1
ATOM 3290 O O . ALA A 1 429 ? 36.883 -41.529 -22.365 1.00 96.06 429 ALA A O 1
ATOM 3291 N N . GLU A 1 430 ? 35.702 -39.735 -23.047 1.00 94.06 430 GLU A N 1
ATOM 3292 C CA . GLU A 1 430 ? 36.191 -39.707 -24.426 1.00 94.06 430 GLU A CA 1
ATOM 3293 C C . GLU A 1 430 ? 37.684 -39.368 -24.475 1.00 94.06 430 GLU A C 1
ATOM 3295 O O . GLU A 1 430 ? 38.439 -40.089 -25.124 1.00 94.06 430 GLU A O 1
ATOM 3300 N N . SER A 1 431 ? 38.138 -38.356 -23.726 1.00 95.56 431 SER A N 1
ATOM 3301 C CA . SER A 1 431 ? 39.563 -38.002 -23.662 1.00 95.56 431 SER A CA 1
ATOM 3302 C C . SER A 1 431 ? 40.428 -39.089 -23.016 1.00 95.56 431 SER A C 1
ATOM 3304 O O . SER A 1 431 ? 41.609 -39.193 -23.318 1.00 95.56 431 SER A O 1
ATOM 3306 N N . GLY A 1 432 ? 39.854 -39.887 -22.110 1.00 94.69 432 GLY A N 1
ATOM 3307 C CA . GLY A 1 432 ? 40.535 -40.998 -21.442 1.00 94.69 432 GLY A CA 1
ATOM 3308 C C . GLY A 1 432 ? 40.457 -42.342 -22.175 1.00 94.69 432 GLY A C 1
ATOM 3309 O O . GLY A 1 432 ? 40.934 -43.333 -21.632 1.00 94.69 432 GLY A O 1
ATOM 3310 N N . GLY A 1 433 ? 39.823 -42.413 -23.353 1.00 94.00 433 GLY A N 1
ATOM 3311 C CA . GLY A 1 433 ? 39.697 -43.653 -24.135 1.00 94.00 433 GLY A CA 1
ATOM 3312 C C . GLY A 1 433 ? 38.726 -44.706 -23.571 1.00 94.00 433 GLY A C 1
ATOM 3313 O O . GLY A 1 433 ? 38.679 -45.826 -24.075 1.00 94.00 433 GLY A O 1
ATOM 3314 N N . ASP A 1 434 ? 37.915 -44.379 -22.558 1.00 95.31 434 ASP A N 1
ATOM 3315 C CA . ASP A 1 434 ? 36.950 -45.307 -21.944 1.00 95.31 434 ASP A CA 1
ATOM 3316 C C . ASP A 1 434 ? 35.645 -45.358 -22.763 1.00 95.31 434 ASP A C 1
ATOM 3318 O O . ASP A 1 434 ? 34.628 -44.720 -22.449 1.00 95.31 434 ASP A O 1
ATOM 3322 N N . SER A 1 435 ? 35.684 -46.126 -23.853 1.00 93.31 435 SER A N 1
ATOM 3323 C CA . SER A 1 435 ? 34.584 -46.276 -24.816 1.00 93.31 435 SER A CA 1
ATOM 3324 C C . SER A 1 435 ? 33.293 -46.809 -24.178 1.00 93.31 435 SER A C 1
ATOM 3326 O O . SER A 1 435 ? 32.197 -46.325 -24.485 1.00 93.31 435 SER A O 1
ATOM 3328 N N . GLY A 1 436 ? 33.401 -47.742 -23.225 1.00 95.19 436 GLY A N 1
ATOM 3329 C CA . GLY A 1 436 ? 32.258 -48.326 -22.518 1.00 95.19 436 GLY A CA 1
ATOM 3330 C C . GLY A 1 436 ? 31.544 -47.328 -21.601 1.00 95.19 436 GLY A C 1
ATOM 3331 O O . GLY A 1 436 ? 30.311 -47.325 -21.488 1.00 95.19 436 GLY A O 1
ATOM 3332 N N . LYS A 1 437 ? 32.279 -46.437 -20.934 1.00 95.00 437 LYS A N 1
ATOM 3333 C CA . LYS A 1 437 ? 31.694 -45.343 -20.142 1.00 95.00 437 LYS A CA 1
ATOM 3334 C C . LYS A 1 437 ? 31.129 -44.234 -21.024 1.00 95.00 437 LYS A C 1
ATOM 3336 O O . LYS A 1 437 ? 30.043 -43.735 -20.715 1.00 95.00 437 LYS A O 1
ATOM 3341 N N . ALA A 1 438 ? 31.799 -43.890 -22.123 1.00 94.75 438 ALA A N 1
ATOM 3342 C CA . ALA A 1 438 ? 31.303 -42.908 -23.086 1.00 94.75 438 ALA A CA 1
ATOM 3343 C C . ALA A 1 438 ? 29.951 -43.338 -23.687 1.00 94.75 438 ALA A C 1
ATOM 3345 O O . ALA A 1 438 ? 28.991 -42.565 -23.658 1.00 94.75 438 ALA A O 1
ATOM 3346 N N . ALA A 1 439 ? 29.818 -44.597 -24.123 1.00 95.81 439 ALA A N 1
ATOM 3347 C CA . ALA A 1 439 ? 28.559 -45.137 -24.647 1.00 95.81 439 ALA A CA 1
ATOM 3348 C C . ALA A 1 439 ? 27.407 -45.049 -23.625 1.00 95.81 439 ALA A C 1
ATOM 3350 O O . ALA A 1 439 ? 26.313 -44.573 -23.947 1.00 95.81 439 ALA A O 1
ATOM 3351 N N . ARG A 1 440 ? 27.661 -45.419 -22.359 1.00 96.69 440 ARG A N 1
ATOM 3352 C CA . ARG A 1 440 ? 26.669 -45.316 -21.270 1.00 96.69 440 ARG A CA 1
ATOM 3353 C C . ARG A 1 440 ? 26.229 -43.873 -21.010 1.00 96.69 440 ARG A C 1
ATOM 3355 O O . ARG A 1 440 ? 25.041 -43.630 -20.786 1.00 96.69 440 ARG A O 1
ATOM 3362 N N . LEU A 1 441 ? 27.159 -42.918 -21.046 1.00 96.38 441 LEU A N 1
ATOM 3363 C CA . LEU A 1 441 ? 26.865 -41.496 -20.846 1.00 96.38 441 LEU A CA 1
ATOM 3364 C C . LEU A 1 441 ? 26.071 -40.902 -22.016 1.00 96.38 441 LEU A C 1
ATOM 3366 O O . LEU A 1 441 ? 25.099 -40.190 -21.763 1.00 96.38 441 LEU A O 1
ATOM 3370 N N . ARG A 1 442 ? 26.393 -41.248 -23.271 1.00 96.25 442 ARG A N 1
ATOM 3371 C CA . ARG A 1 442 ? 25.596 -40.842 -24.446 1.00 96.25 442 ARG A CA 1
ATOM 3372 C C . ARG A 1 442 ? 24.165 -41.369 -24.367 1.00 96.25 442 ARG A C 1
ATOM 3374 O O . ARG A 1 442 ? 23.228 -40.595 -24.543 1.00 96.25 442 ARG A O 1
ATOM 3381 N N . ALA A 1 443 ? 23.979 -42.638 -23.998 1.00 94.06 443 ALA A N 1
ATOM 3382 C CA . ALA A 1 443 ? 22.645 -43.206 -23.791 1.00 94.06 443 ALA A CA 1
ATOM 3383 C C . ALA A 1 443 ? 21.876 -42.498 -22.656 1.00 94.06 443 ALA A C 1
ATOM 3385 O O . ALA A 1 443 ? 20.675 -42.250 -22.770 1.00 94.06 443 ALA A O 1
ATOM 3386 N N . ALA A 1 444 ? 22.553 -42.137 -21.560 1.00 93.50 444 ALA A N 1
ATOM 3387 C CA . ALA A 1 444 ? 21.938 -41.403 -20.453 1.00 93.50 444 ALA A CA 1
ATOM 3388 C C . ALA A 1 444 ? 21.532 -39.971 -20.843 1.00 93.50 444 ALA 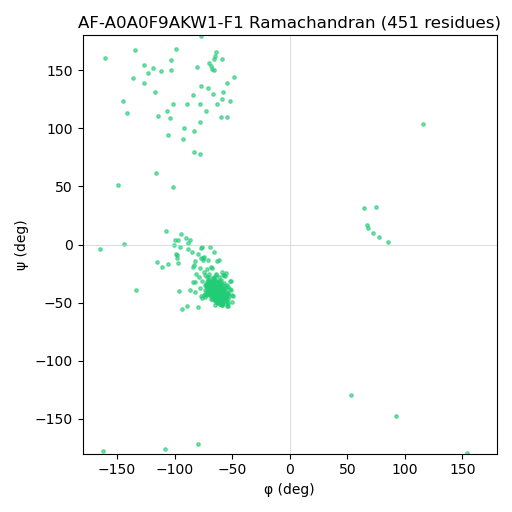A C 1
ATOM 3390 O O . ALA A 1 444 ? 20.451 -39.523 -20.456 1.00 93.50 444 ALA A O 1
ATOM 3391 N N . ILE A 1 445 ? 22.363 -39.277 -21.628 1.00 95.06 445 ILE A N 1
ATOM 3392 C CA . ILE A 1 445 ? 22.031 -37.976 -22.222 1.00 95.06 445 ILE A CA 1
ATOM 3393 C C . ILE A 1 445 ? 20.816 -38.131 -23.135 1.00 95.06 445 ILE A C 1
ATOM 3395 O O . ILE A 1 445 ? 19.840 -37.421 -22.920 1.00 95.06 445 ILE A O 1
ATOM 3399 N N . GLY A 1 446 ? 20.838 -39.104 -24.054 1.00 92.44 446 GLY A N 1
ATOM 3400 C CA . GLY A 1 446 ? 19.743 -39.402 -24.981 1.00 92.44 446 GLY A CA 1
ATOM 3401 C C . GLY A 1 446 ? 18.405 -39.620 -24.272 1.00 92.44 446 GLY A C 1
ATOM 3402 O O . GLY A 1 446 ? 17.413 -38.987 -24.627 1.00 92.44 446 GLY A O 1
ATOM 3403 N N . ARG A 1 447 ? 18.384 -40.429 -23.202 1.00 92.50 447 ARG A N 1
ATOM 3404 C CA . ARG A 1 447 ? 17.183 -40.636 -22.369 1.00 92.50 447 ARG A CA 1
ATOM 3405 C C . ARG A 1 447 ? 16.698 -39.351 -21.709 1.00 92.50 447 ARG A C 1
ATOM 3407 O O . ARG A 1 447 ? 15.502 -39.081 -21.699 1.00 92.50 447 ARG A O 1
ATOM 3414 N N . LEU A 1 448 ? 17.605 -38.550 -21.152 1.00 89.06 448 LEU A N 1
ATOM 3415 C CA . LEU A 1 448 ? 17.220 -37.281 -20.541 1.00 89.06 448 LEU A CA 1
ATOM 3416 C C . LEU A 1 448 ? 16.692 -36.299 -21.589 1.00 89.06 448 LEU A C 1
ATOM 3418 O O . LEU A 1 448 ? 15.702 -35.630 -21.324 1.00 89.06 448 LEU A O 1
ATOM 3422 N N . THR A 1 449 ? 17.286 -36.212 -22.774 1.00 89.00 449 THR A N 1
ATOM 3423 C CA . THR A 1 449 ? 16.788 -35.333 -23.839 1.00 89.00 449 THR A CA 1
ATOM 3424 C C . THR A 1 449 ? 15.464 -35.812 -24.429 1.00 89.00 449 THR A C 1
ATOM 3426 O O . THR A 1 449 ? 14.631 -34.962 -24.701 1.00 89.00 449 THR A O 1
ATOM 3429 N N . ALA A 1 450 ? 15.234 -37.125 -24.546 1.00 82.56 450 ALA A N 1
ATOM 3430 C CA . ALA A 1 450 ? 14.024 -37.702 -25.145 1.00 82.56 450 ALA A CA 1
ATOM 3431 C C . ALA A 1 450 ? 12.765 -37.582 -24.268 1.00 82.56 450 ALA A C 1
ATOM 3433 O O . ALA A 1 450 ? 11.658 -37.526 -24.792 1.00 82.56 450 ALA A O 1
ATOM 3434 N N . VAL A 1 451 ? 12.907 -37.503 -22.939 1.00 61.09 451 VAL A N 1
ATOM 3435 C CA . VAL A 1 451 ? 11.774 -37.216 -22.041 1.00 61.09 451 VAL A CA 1
ATOM 3436 C C . VAL A 1 451 ? 11.473 -35.715 -22.091 1.00 61.09 451 VAL A C 1
ATOM 3438 O O . VAL A 1 451 ? 11.889 -34.952 -21.212 1.00 61.09 451 VAL A O 1
ATOM 3441 N N . VAL A 1 452 ? 10.808 -35.272 -23.154 1.00 46.09 452 VAL A N 1
ATOM 3442 C CA . VAL A 1 452 ? 10.157 -33.958 -23.239 1.00 46.09 452 VAL A CA 1
ATOM 3443 C C . VAL A 1 452 ? 8.653 -34.193 -23.072 1.00 46.09 452 VAL A C 1
ATOM 3445 O O . VAL A 1 452 ? 8.060 -34.803 -23.956 1.00 46.09 452 VAL A O 1
ATOM 3448 N N . PRO A 1 453 ? 8.037 -33.806 -21.940 1.00 46.28 453 PRO A N 1
ATOM 3449 C CA . PRO A 1 453 ? 6.597 -33.590 -21.884 1.00 46.28 453 PRO A CA 1
ATOM 3450 C C . PRO A 1 453 ? 6.201 -32.256 -22.522 1.00 46.28 453 PRO A C 1
ATOM 3452 O O . PRO A 1 453 ? 6.976 -31.280 -22.373 1.00 46.28 453 PRO A O 1
#

Foldseek 3Di:
DVVVLVVLVVVLVVCCVQQLPDLVSVVVQDLVRLLVNCVVNVVSDDLVSLLSVLVSNCCNQPVDLVSLVVDQLVRLLSSLVSNCSSPLVSSLVSVLSSPVSDDLVSCQPPDLLSLLVSLVSNLPPDLVSSVVSLVSSVVVVVVVCVVPNDALVSLLSNLVSCVSNVNLVSSQVSLVSSCCRQQVDPVSLVPDALVSLLSSLCSCVSSPNFAAPAADQSSLQSLLVCLQVLRLDLDDPSSLLSNLSNHRDPVSLVSLVVSQADPVRAGSLSSLLNNLNNQLPHHHVLVVSLVVLVVLLVVDDFALRNLSSLSSNLNSQLSNDPHRDNVRSVVSLVVSCVRYDDLVSNLSSLSSVLNSCVVVVNLVVNLVVLVVCLVVDDDPSSVVSVVSNVVSVVSVVVVVVVVVVVVVVVVVVVLVVVLVVLVVVLVVCVVVVVPVSNVVSVVVNVVSVPPDD

Organism: NCBI:txid412755

Sequence (453 aa):
SVVREEACARLIDHIAAKYLISRTATRLVRLGQWRSLIQSLGRHLSSEQRSHWAENIKAGYASGEEDLKALKFGQVKSLGRMLAEMDKKAGSGLMLAWLAANDQAALADVSAKELAGMASLLSLAEPAKRAEMINRFDQHWEASHASEPLKWKECVAISVAWRRMRDKDKAKTWATRAYQVALGTQEARAEADAETLEAVADALRLVGLTGKGTGYAGFATAAARLAREGKLPGQGLRFYYTSAFMLGTPETVQTVQAELVDGQGKLRLGVAKLLTQVHASSYGDIKVWRAYVDGRLAASADGDAKALWLLAKARVEPATRAEPMWALAKPWLNQAMAEAISGPVRLAVVGEFRTYYKVMGRPDVAAGMLGSVKGQFTGAELATVDGWLKEARDSAESKASAAARKKAARAVRRKELRLEYYRKRLAVAESGGDSGKAARLRAAIGRLTAVVP

Nearest PDB structures (foldseek):
  3sf4-assembly2_B  TM=3.061E-01  e=4.672E-02  Homo sapiens
  8gh3-assembly1_F  TM=3.425E-01  e=8.807E-02  Trypanosoma cruzi cruzi
  4wnd-assembly1_A  TM=2.988E-01  e=1.534E-01  Homo sapiens
  3fp2-assembly1_A  TM=1.975E-01  e=1.660E-01  Saccharomyces cerevisiae
  7dhg-assembly1_C  TM=2.729E-01  e=6.645E-01  Homo sapiens

Solvent-accessible surface area (backbone atoms only — not comparable to full-atom values): 23265 Å² total; per-residue (Å²): 110,71,72,59,54,56,50,50,51,55,50,51,53,50,46,45,72,63,31,54,75,41,47,70,40,30,57,75,51,49,74,71,54,51,46,53,49,46,73,73,44,48,88,75,49,51,73,66,54,23,44,53,50,36,52,38,52,40,46,34,65,50,68,46,60,69,41,31,56,70,50,51,66,73,54,49,54,53,50,24,52,52,22,32,74,52,28,55,64,55,10,21,50,48,52,52,52,34,55,74,53,39,64,73,74,76,44,69,89,57,51,62,52,57,55,24,58,47,43,64,46,38,58,78,41,59,69,68,64,35,51,57,52,51,50,58,50,46,54,52,44,52,52,47,34,72,77,47,78,62,53,33,74,35,26,37,36,41,13,54,26,30,44,65,69,68,38,54,67,63,13,38,54,27,22,51,51,16,39,42,56,40,25,59,46,72,68,32,26,72,70,50,49,58,67,52,51,42,51,47,30,40,41,29,46,77,55,65,68,41,34,75,75,31,52,38,60,40,56,23,53,33,51,25,51,27,42,74,71,68,54,36,66,80,72,63,72,64,50,31,63,39,46,22,34,40,39,24,31,72,67,23,41,48,51,30,54,70,44,30,40,49,100,86,64,41,61,34,62,37,40,44,50,31,49,45,35,27,21,50,72,69,75,42,58,42,64,59,54,44,51,53,51,51,54,51,38,74,70,37,57,85,32,49,53,27,16,43,38,26,48,41,48,26,54,38,53,14,48,72,40,99,66,67,43,63,78,61,14,50,67,32,48,54,52,17,52,74,27,30,69,47,66,72,51,38,52,51,45,52,52,49,51,43,50,51,24,52,73,73,69,32,27,56,57,31,24,53,53,44,61,72,51,45,87,78,46,58,74,73,57,28,55,51,50,50,53,51,29,51,54,20,44,55,49,30,52,52,49,51,52,51,49,52,50,52,52,51,52,49,51,52,51,54,50,51,55,50,46,52,52,43,52,56,52,30,55,54,25,57,77,67,69,39,60,73,60,26,53,53,35,51,53,52,46,51,54,60,66,66,70,68,133

Mean predicted aligned error: 7.91 Å

Secondary structure (DSSP, 8-state):
-HHHHHHHHHHHHHHHHHHSSSHHHHHTS-HHHHHHHHHHHTTTS-HHHHHHHHHHHHHHH-SSHHHHHHS-HHHHHHHHHHHHHH-HHHHHHHHHHHHHHS-SGGGTT--HHHHHHHHHHHTTS-HHHHHHHHHHHHHHHHHHHHHS---HHHHHHHHHHHHHTT-HHHHHHHHHHHHIIIIISHHHHHH--HHHHHHHHHHHHHTT--BTTBB-HHHHHHHHHHHHTT-S-SS-HHHHHHHHTTB-SHHHHHHHHTTSB-TTS-B-HHHHHHHHHHHHHTSS-HHHHHHHHHHHHHTPPTTHHHHHHHHHHHHHHHHTSSS--GGGGHHHHHHHHHH--SHHHHHHHHHHHHHHHHHTT-HHHHHHHHHHHGGG--HHHHHHHHHHHHHHHHHHHHHHHHHHHHHHHHHHHHHHHHHHHHHHHHHHHHHTT-HHHHHHHHHHHHHHHH---